Protein AF-A0A0D3KI31-F1 (afdb_monomer_lite)

Organism: Emiliania huxleyi (strain CCMP1516) (NCBI:txid280463)

InterPro domains:
  IPR002680 Alternative oxidase [PF01786] (166-352)
  IPR002680 Alternative oxidase [PTHR31803] (156-353)
  IPR018624 Translocation protein Sec66 [PF09802] (465-567)
  IPR038659 Alternative oxidase superfamily [G3DSA:1.20.1260.140] (121-357)

Secondary structure (DSSP, 8-state):
--SS---SSSSS--PPPP---------------------------------------------------TT----TTS-SSSS---HHHHHHHHHHHHHHHHHHHHHHHTTSS---TTSTTGGG-----HHHHHHHHHHHHHTT------HHHHHHHHHHHHHHHHHSTT-HHHHHHHHHHHHHHHHHHHHHHHHHHHHHTS---HHHHHHHHHHHHHHHHHHHHHHHTTTT--HHHHHHHHHHHHHHHHHHHHHHHH-HHHHHHHHHHHHHHHHHHHHHHHHHHHHHHHTSPPPHHHHHHHHSS-THHHHHT-TTS-TTS-----SSHHHHHHHHHHHHHHHHHHHHHHHHHHHHHHHHHHTTTS-----HHHHHHHHHHHHHHHHHHHHHHHTTTS--TT-HHHHHHHHHHHHHHHHHHHHHHHHHHT--GGGTT-THHHHHHHTS-------THHHHHHHHHHH--SSTTHHHHHHHHHHHHHHHHHHHHHHHHHHHHHHHTTT-S-HHHHHHHHHHHHHHHHHHHHHHHHHHHHSTT-TTTHHHHHHHHHHHHHHHHHHHHHHHHTEEEEEEEEEEPPPPPPPPPPPPPP--------PPPPPPPP-EEEEEEEEEES--SSEEEEE-TTTTT--B-SEEEEEEEEEESSGGGPEEEEEEEEEEEPPSS-SEEEEEE--STTS-EEEEEEEEEEETTEEEEEEEEEEEEPPP--SS------

pLDDT: mean 70.02, std 22.72, range [23.03, 96.12]

Sequence (726 aa):
MLLTSFTPLLLAFTLPPLRLRPHLASSRLARLTMADERGVATDSTKRSGFRFSSGGASSDGLGDSKPSSPYLPISEGYLDGDKPDAAWALAATNFVKQGRTILSQIGETVGLLPGDPLRPPACLGLSLSNEAVKEAERRREAAGGSVDAHPVSRTLYDVGCLLLDNLFDQRPIQRFWFLEIIARIPYFSYVSMLHLYESFGWWRGPELRKVHNAEEWNELHHLLIMEALGGNAQWSDRFLGYHVAFAYYWFLIGVYLCSPRIAYQFMELLEAHAVDTYSTFVKENRERLSQLPPPAVARSYYTEGDLYYFDDFQVDRKPGSRRPACDSLLDVFENIAIDEGEHVKTMRACQDYAVLGKVNQLGGAAGPRVKQSSKKELDGLRAEIRALQQTLRNESDAHYAALEHEREEAREQIRTMRVQLKEATMEAVGAPLSVLENPEVYEALDDKQYNFELPIEIDDYDELRESKPPDKRTLPLALLKRAMADIPLIEQLERDHPRMVRLFNRGLLPFGIWEQLLEAERMMDEEVHEVQAEAEKLQKGWGQGVFGQAYQMLRKEREEDAREAQERKGAAQLTIEFEQARPPLPSPPLPSPPLRGGSSGVGPWRARESGRVVTLIADGRNVLQQSQMLLRRDCAAEEVAFKSGVKATLVSGDGDDARTFSCQVDELLLDKEQEKQWKQLGQDAAQLRLQLKFTRKAQGLRTGFVLSDVRATIPPLSAGGAAASS

Foldseek 3Di:
DPDPPDPPDPPDDDDDDDDDDDDDDDDDDDDDDDDDDDDDDDDDDDDDDDDDDDDDDDDDDDDDDPDDDPPDPDDPPDDPDPDDDDPVVVVVVVCVVLVVVVVVLVCCVVVVDPDDCCDFPNVLPAF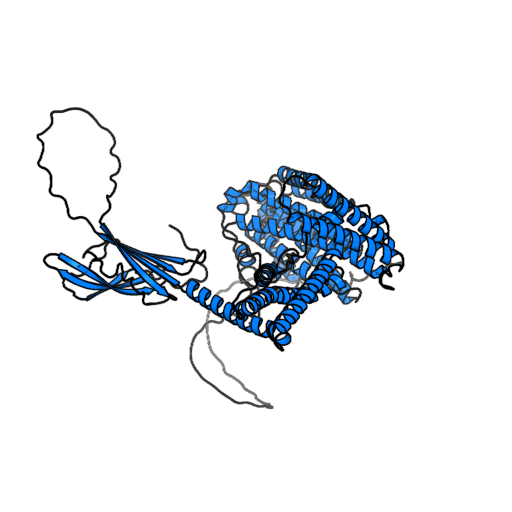FDLVQLVVLVVVCVVVVNDFPADPVLVVVVVVVSVVLCVVQHRNLLLSQLLLLLQLLLLLVLVLVVQVVCVVVVVDDDVLSNLLSVLSSVLSVLSNVQSVLRCSVVHPVSVVVSVVCSVVSNVVLNVVCVVAVLNSLSSSLVSLVSLLSRLVRRLVRCVVSQQVAAGDPSLCCQQPHDDCVSVQSNQVLDDRPPDRFDRGTSSSSSVVVSVSSVSSSVVSVLSNQLSVLVVVCVVCVPDQQDQDPVLVVVLVVLVVVLVVLVVVLVVCVPPDDPPCVVVNVVSVVVSVVSVVVSVVSVCVRRPDDCVVVPDPPVVVVVVVSAPDADQDCLVVVLVVVVVVPDPDLVVNLVSLLVSLLRLVVLVVVLVVVVVVVVVCVVSSSDDVVNVVNSVVNVVVSVVVLQVSLVVLCVSPNPCSVPSNVVSVVVNVVVVVVVVVVLLFQQFKKKKKKKWFDDDDDDDDDDDDDDDDDDDDDDDDDDDDDDGGDMQMWMWMFTNAAFQGWTHTDPVRQPDWHAQWTWMKMWMWGHDDPPIDIFIFTDGIDGDDQVDQKDWDWTDPDLQGKIKIWIWGWDDDPPGITIGTDIMTIHHRPDDPDDDDDDD

Radius of gyration: 38.41 Å; chains: 1; bounding box: 86×112×101 Å

Structure (mmCIF, N/CA/C/O backbone):
data_AF-A0A0D3KI31-F1
#
_entry.id   AF-A0A0D3KI31-F1
#
loop_
_atom_site.group_PDB
_atom_site.id
_atom_site.type_symbol
_atom_site.label_atom_id
_atom_site.label_alt_id
_atom_site.label_comp_id
_atom_site.label_asym_id
_atom_site.label_entity_id
_atom_site.label_seq_id
_atom_site.pdbx_PDB_ins_code
_atom_site.Cartn_x
_atom_site.Cartn_y
_atom_site.Cartn_z
_atom_site.occupancy
_atom_site.B_iso_or_equiv
_atom_site.auth_seq_id
_atom_site.auth_comp_id
_atom_site.auth_asym_id
_atom_site.auth_atom_id
_atom_site.pdbx_PDB_model_num
ATOM 1 N N . MET A 1 1 ? -11.149 -38.441 -23.679 1.00 35.50 1 MET A N 1
ATOM 2 C CA . MET A 1 1 ? -11.100 -39.793 -23.074 1.00 35.50 1 MET A CA 1
ATOM 3 C C . MET A 1 1 ? -10.582 -39.711 -21.628 1.00 35.50 1 MET A C 1
ATOM 5 O O . MET A 1 1 ? -9.642 -40.402 -21.276 1.00 35.50 1 MET A O 1
ATOM 9 N N . LEU A 1 2 ? -11.178 -38.843 -20.797 1.00 28.28 2 LEU A N 1
ATOM 10 C CA . LEU A 1 2 ? -10.790 -38.597 -19.395 1.00 28.28 2 LEU A CA 1
ATOM 11 C C . LEU A 1 2 ? -12.040 -38.169 -18.600 1.00 28.28 2 LEU A C 1
ATOM 13 O O . LEU A 1 2 ? -12.192 -37.010 -18.240 1.00 28.28 2 LEU A O 1
ATOM 17 N N . LEU A 1 3 ? -12.993 -39.088 -18.420 1.00 28.58 3 LEU A N 1
ATOM 18 C CA . LEU A 1 3 ? -14.247 -38.823 -17.688 1.00 28.58 3 LEU A CA 1
ATOM 19 C C . LEU A 1 3 ? -14.755 -40.059 -16.913 1.00 28.58 3 LEU A C 1
ATOM 21 O O . LEU A 1 3 ? -15.936 -40.177 -16.608 1.00 28.58 3 LEU A O 1
ATOM 25 N N . THR A 1 4 ? -13.862 -41.013 -16.617 1.00 33.53 4 THR A N 1
ATOM 26 C CA . THR A 1 4 ? -14.209 -42.348 -16.086 1.00 33.53 4 THR A CA 1
ATOM 27 C C . THR A 1 4 ? -13.170 -42.882 -15.082 1.00 33.53 4 THR A C 1
ATOM 29 O O . THR A 1 4 ? -12.790 -44.051 -15.146 1.00 33.53 4 THR A O 1
ATOM 32 N N . SER A 1 5 ? -12.630 -42.037 -14.188 1.00 34.41 5 SER A N 1
ATOM 33 C CA . SER A 1 5 ? -11.539 -42.446 -13.269 1.00 34.41 5 SER A CA 1
ATOM 34 C C . SER A 1 5 ? -11.534 -41.791 -11.873 1.00 34.41 5 SER A C 1
ATOM 36 O O . SER A 1 5 ? -10.481 -41.716 -11.254 1.00 34.41 5 SER A O 1
ATOM 38 N N . PHE A 1 6 ? -12.686 -41.359 -11.341 1.00 29.33 6 PHE A N 1
ATOM 39 C CA . PHE A 1 6 ? -12.794 -40.801 -9.974 1.00 29.33 6 PHE A CA 1
ATOM 40 C C . PHE A 1 6 ? -13.893 -41.464 -9.119 1.00 29.33 6 PHE A C 1
ATOM 42 O O . PHE A 1 6 ? -14.638 -40.817 -8.390 1.00 29.33 6 PHE A O 1
ATOM 49 N N . THR A 1 7 ? -13.988 -42.794 -9.196 1.00 33.75 7 THR A N 1
ATOM 50 C CA . THR A 1 7 ? -14.946 -43.611 -8.422 1.00 33.75 7 THR A CA 1
ATOM 51 C C . THR A 1 7 ? -14.319 -44.832 -7.725 1.00 33.75 7 THR A C 1
ATOM 53 O O . THR A 1 7 ? -14.925 -45.904 -7.720 1.00 33.75 7 THR A O 1
ATOM 56 N N . PRO A 1 8 ? -13.117 -44.710 -7.119 1.00 34.19 8 PRO A N 1
ATOM 57 C CA . PRO A 1 8 ? -12.854 -45.500 -5.911 1.00 34.19 8 PRO A CA 1
ATOM 58 C C . PRO A 1 8 ? -11.974 -44.778 -4.865 1.00 34.19 8 PRO A C 1
ATOM 60 O O . PRO A 1 8 ? -10.810 -45.122 -4.691 1.00 34.19 8 PRO A O 1
ATOM 63 N N . LEU A 1 9 ? -12.530 -43.826 -4.103 1.00 28.67 9 LEU A N 1
ATOM 64 C CA . LEU A 1 9 ? -11.922 -43.394 -2.822 1.00 28.67 9 LEU A CA 1
ATOM 65 C C . LEU A 1 9 ? -12.933 -43.209 -1.669 1.00 28.67 9 LEU A C 1
ATOM 67 O O . LEU A 1 9 ? -12.583 -42.740 -0.593 1.00 28.67 9 LEU A O 1
ATOM 71 N N . LEU A 1 10 ? -14.189 -43.618 -1.876 1.00 29.38 10 LEU A N 1
ATOM 72 C CA . LEU A 1 10 ? -15.310 -43.442 -0.936 1.00 29.38 10 LEU A CA 1
ATOM 73 C C . LEU A 1 10 ? -15.673 -44.732 -0.167 1.00 29.38 10 LEU A C 1
ATOM 75 O O . LEU A 1 10 ? -16.769 -44.855 0.369 1.00 29.38 10 LEU A O 1
ATOM 79 N N . LEU A 1 11 ? -14.764 -45.716 -0.134 1.00 30.41 11 LEU A N 1
ATOM 80 C CA . LEU A 1 11 ? -15.040 -47.081 0.348 1.00 30.41 11 LEU A CA 1
ATOM 81 C C . LEU A 1 11 ? -13.925 -47.672 1.241 1.00 30.41 11 LEU A C 1
ATOM 83 O O . LEU A 1 11 ? -13.798 -48.886 1.357 1.00 30.41 11 LEU A O 1
ATOM 87 N N . ALA A 1 12 ? -13.131 -46.810 1.890 1.00 33.53 12 ALA A N 1
ATOM 88 C CA . ALA A 1 12 ? -12.020 -47.196 2.776 1.00 33.53 12 ALA A CA 1
ATOM 89 C C . ALA A 1 12 ? -12.184 -46.756 4.252 1.00 33.53 12 ALA A C 1
ATOM 91 O O . ALA A 1 12 ? -11.246 -46.876 5.033 1.00 33.53 12 ALA A O 1
ATOM 92 N N . PHE A 1 13 ? -13.370 -46.279 4.657 1.00 29.31 13 PHE A N 1
ATOM 93 C CA . PHE A 1 13 ? -13.674 -45.884 6.044 1.00 29.31 13 PHE A CA 1
ATOM 94 C C . PHE A 1 13 ? -14.905 -46.613 6.606 1.00 29.31 13 PHE A C 1
ATOM 96 O O . PHE A 1 13 ? -15.925 -46.012 6.933 1.00 29.31 13 PHE A O 1
ATOM 103 N N . THR A 1 14 ? -14.801 -47.934 6.761 1.00 33.47 14 THR A N 1
ATOM 104 C CA . THR A 1 14 ? -15.738 -48.720 7.580 1.00 33.47 14 THR A CA 1
ATOM 105 C C . THR A 1 14 ? -15.208 -48.839 9.010 1.00 33.47 14 THR A C 1
ATOM 107 O O . THR A 1 14 ? -14.316 -49.645 9.281 1.00 33.47 14 THR A O 1
ATOM 110 N N . LEU A 1 15 ? -15.755 -48.046 9.935 1.00 35.81 15 LEU A N 1
ATOM 111 C CA . LEU A 1 15 ? -15.489 -48.188 11.372 1.00 35.81 15 LEU A CA 1
ATOM 112 C C . LEU A 1 15 ? -16.098 -49.499 11.920 1.00 35.81 15 LEU A C 1
ATOM 114 O O . LEU A 1 15 ? -17.212 -49.856 11.528 1.00 35.81 15 LEU A O 1
ATOM 118 N N . PRO A 1 16 ? -15.432 -50.203 12.855 1.00 32.78 16 PRO A N 1
ATOM 119 C CA . PRO A 1 16 ? -16.029 -51.336 13.557 1.00 32.78 16 PRO A CA 1
ATOM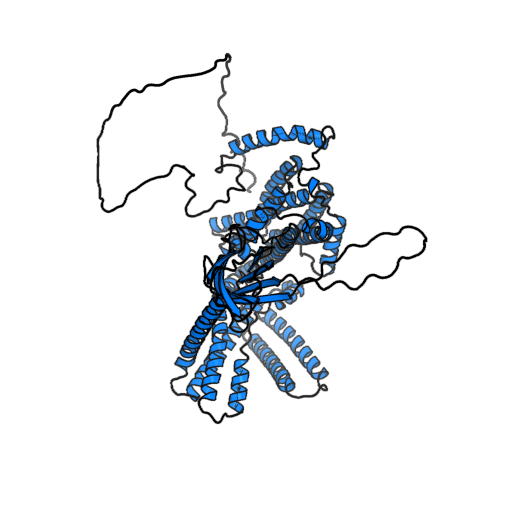 120 C C . PRO A 1 16 ? -17.078 -50.864 14.590 1.00 32.78 16 PRO A C 1
ATOM 122 O O . PRO A 1 16 ? -16.948 -49.773 15.151 1.00 32.78 16 PRO A O 1
ATOM 125 N N . PRO A 1 17 ? -18.115 -51.669 14.889 1.00 33.25 17 PRO A N 1
ATOM 126 C CA . PRO A 1 17 ? -19.224 -51.237 15.736 1.00 33.25 17 PRO A CA 1
ATOM 127 C C . PRO A 1 17 ? -18.859 -51.203 17.229 1.00 33.25 17 PRO A C 1
ATOM 129 O O . PRO A 1 17 ? -18.531 -52.225 17.838 1.00 33.25 17 PRO A O 1
ATOM 132 N N . LEU A 1 18 ? -19.008 -50.029 17.847 1.00 31.12 18 LEU A N 1
ATOM 133 C CA . LEU A 1 18 ? -18.924 -49.841 19.298 1.00 31.12 18 LEU A CA 1
ATOM 134 C C . LEU A 1 18 ? -20.079 -50.561 20.016 1.00 31.12 18 LEU A C 1
ATOM 136 O O . LEU A 1 18 ? -21.251 -50.230 19.839 1.00 31.12 18 LEU A O 1
ATOM 140 N N . ARG A 1 19 ? -19.749 -51.529 20.880 1.00 29.03 19 ARG A N 1
ATOM 141 C CA . ARG A 1 19 ? -20.718 -52.173 21.781 1.00 29.03 19 ARG A CA 1
ATOM 142 C C . ARG A 1 19 ? -20.983 -51.295 23.008 1.00 29.03 19 ARG A C 1
ATOM 144 O O . ARG A 1 19 ? -20.169 -51.251 23.923 1.00 29.03 19 ARG A O 1
ATOM 151 N N . LEU A 1 20 ? -22.161 -50.679 23.065 1.00 33.97 20 LEU A N 1
ATOM 152 C CA . LEU A 1 20 ? -22.703 -50.061 24.280 1.00 33.97 20 LEU A CA 1
ATOM 153 C C . LEU A 1 20 ? -23.317 -51.116 25.217 1.00 33.97 20 LEU A C 1
ATOM 155 O O . LEU A 1 20 ? -24.206 -51.859 24.799 1.00 33.97 20 LEU A O 1
ATOM 159 N N . ARG A 1 21 ? -22.918 -51.120 26.498 1.00 27.08 21 ARG A N 1
ATOM 160 C CA . ARG A 1 21 ? -23.723 -51.599 27.645 1.00 27.08 21 ARG A CA 1
ATOM 161 C C . ARG A 1 21 ? -23.387 -50.801 28.929 1.00 27.08 21 ARG A C 1
ATOM 163 O O . ARG A 1 21 ? -22.332 -50.173 28.955 1.00 27.08 21 ARG A O 1
ATOM 170 N N . PRO A 1 22 ? -24.300 -50.725 29.926 1.00 39.91 22 PRO A N 1
ATOM 171 C CA . PRO A 1 22 ? -24.545 -49.455 30.633 1.00 39.91 22 PRO A CA 1
ATOM 172 C C . PRO A 1 22 ? -24.461 -49.497 32.181 1.00 39.91 22 PRO A C 1
ATOM 174 O O . PRO A 1 22 ? -24.356 -50.570 32.764 1.00 39.91 22 PRO A O 1
ATOM 177 N N . HIS A 1 23 ? -24.673 -48.318 32.802 1.00 28.89 23 HIS A N 1
ATOM 178 C CA . HIS A 1 23 ? -24.915 -48.038 34.241 1.00 28.89 23 HIS A CA 1
ATOM 179 C C . HIS A 1 23 ? -23.732 -48.322 35.204 1.00 28.89 23 HIS A C 1
ATOM 181 O O . HIS A 1 23 ? -23.071 -49.342 35.110 1.00 28.89 23 HIS A O 1
ATOM 187 N N . LEU A 1 24 ? -23.379 -47.457 36.165 1.00 28.48 24 LEU A N 1
ATOM 188 C CA . LEU A 1 24 ? -24.211 -46.797 37.187 1.00 28.48 24 LEU A CA 1
ATOM 189 C C . LEU A 1 24 ? -23.626 -45.446 37.656 1.00 28.48 24 LEU A C 1
ATOM 191 O O . LEU A 1 24 ? -22.442 -45.171 37.488 1.00 28.48 24 LEU A O 1
ATOM 195 N N . ALA A 1 25 ? -24.454 -44.637 38.322 1.00 29.66 25 ALA A N 1
ATOM 196 C CA . ALA A 1 25 ? -24.028 -43.436 39.043 1.00 29.66 25 ALA A CA 1
ATOM 197 C C . ALA A 1 25 ? -23.673 -43.744 40.511 1.00 29.66 25 ALA A C 1
ATOM 199 O O . ALA A 1 25 ? -24.333 -44.579 41.124 1.00 29.66 25 ALA A O 1
ATOM 200 N N . SER A 1 26 ? -22.739 -42.996 41.115 1.00 28.89 26 SER A N 1
ATOM 201 C CA . SER A 1 26 ? -23.014 -42.251 42.362 1.00 28.89 26 SER A CA 1
ATOM 202 C C . SER A 1 26 ? -21.863 -41.318 42.781 1.00 28.89 26 SER A C 1
ATOM 204 O O . SER A 1 26 ? -20.713 -41.459 42.382 1.00 28.89 26 SER A O 1
ATOM 206 N N . SER A 1 27 ? -22.234 -40.342 43.603 1.00 30.95 27 SER A N 1
ATOM 207 C CA . SER A 1 27 ? -21.425 -39.331 44.293 1.00 30.95 27 SER A CA 1
ATOM 208 C C . SER A 1 27 ? -20.369 -39.856 45.284 1.00 30.95 27 SER A C 1
ATOM 210 O O . SER A 1 27 ? -20.685 -40.758 46.060 1.00 30.95 27 SER A O 1
ATOM 212 N N . ARG A 1 28 ? -19.236 -39.138 45.413 1.00 26.98 28 ARG A N 1
ATOM 213 C CA . ARG A 1 28 ? -18.645 -38.562 46.662 1.00 26.98 28 ARG A CA 1
ATOM 214 C C . ARG A 1 28 ? -17.298 -37.893 46.312 1.00 26.98 28 ARG A C 1
ATOM 216 O O . ARG A 1 28 ? -16.505 -38.485 45.602 1.00 26.98 28 ARG A O 1
ATOM 223 N N . LEU A 1 29 ? -17.067 -36.600 46.558 1.00 25.80 29 LEU A N 1
ATOM 224 C CA . LEU A 1 29 ? -16.774 -35.907 47.830 1.00 25.80 29 LEU A CA 1
ATOM 225 C C . LEU A 1 29 ? -15.461 -36.323 48.542 1.00 25.80 29 LEU A C 1
ATOM 227 O O . LEU A 1 29 ? -15.448 -37.255 49.333 1.00 25.80 29 LEU A O 1
ATOM 231 N N . ALA A 1 30 ? -14.439 -35.483 48.328 1.00 25.67 30 ALA A N 1
ATOM 232 C CA . ALA A 1 30 ? -13.411 -35.007 49.270 1.00 25.67 30 ALA A CA 1
ATOM 233 C C . ALA A 1 30 ? -12.307 -35.924 49.868 1.00 25.67 30 ALA A C 1
ATOM 235 O O . ALA A 1 30 ? -12.570 -36.845 50.629 1.00 25.67 30 ALA A O 1
ATOM 236 N N . ARG A 1 31 ? -11.086 -35.360 49.764 1.00 25.55 31 ARG A N 1
ATOM 237 C CA . ARG A 1 31 ? -10.045 -35.181 50.809 1.00 25.55 31 ARG A CA 1
ATOM 238 C C . ARG A 1 31 ? -8.985 -36.274 51.097 1.00 25.55 31 ARG A C 1
ATOM 240 O O . ARG A 1 31 ? -9.307 -37.397 51.446 1.00 25.55 31 ARG A O 1
ATOM 247 N N . LEU A 1 32 ? -7.752 -35.743 51.207 1.00 23.03 32 LEU A N 1
ATOM 248 C CA . LEU A 1 32 ? -6.660 -36.021 52.170 1.00 23.03 32 LEU A CA 1
ATOM 249 C C . LEU A 1 32 ? -5.505 -36.992 51.826 1.00 23.03 32 LEU A C 1
ATOM 251 O O . LEU A 1 32 ? -5.713 -38.122 51.407 1.00 23.03 32 LEU A O 1
ATOM 255 N N . THR A 1 33 ? -4.305 -36.512 52.219 1.00 24.44 33 THR A N 1
ATOM 256 C CA . THR A 1 33 ? -3.079 -37.219 52.687 1.00 24.44 33 THR A CA 1
ATOM 257 C C . THR A 1 33 ? -2.285 -38.065 51.674 1.00 24.44 33 THR A C 1
ATOM 259 O O . THR A 1 33 ? -2.867 -38.900 51.003 1.00 24.44 33 THR A O 1
ATOM 262 N N . MET A 1 34 ? -0.989 -37.810 51.403 1.00 23.91 34 MET A N 1
ATOM 263 C CA . MET A 1 34 ? 0.253 -37.737 52.237 1.00 23.91 34 MET A CA 1
ATOM 264 C C . MET A 1 34 ? 1.001 -39.085 52.327 1.00 23.91 34 MET A C 1
ATOM 266 O O . MET A 1 34 ? 0.358 -40.126 52.350 1.00 23.91 34 MET A O 1
ATOM 270 N N . ALA A 1 35 ? 2.339 -39.003 52.463 1.00 24.73 35 ALA A N 1
ATOM 271 C CA . ALA A 1 35 ? 3.363 -40.070 52.391 1.00 24.73 35 ALA A CA 1
ATOM 272 C C . ALA A 1 35 ? 3.566 -40.638 50.965 1.00 24.73 35 ALA A C 1
ATOM 274 O O . ALA A 1 35 ? 2.613 -41.054 50.318 1.00 24.73 35 ALA A O 1
ATOM 275 N N . ASP A 1 36 ? 4.726 -40.479 50.314 1.00 26.81 36 ASP A N 1
ATOM 276 C CA . ASP A 1 36 ? 6.099 -40.928 50.656 1.00 26.81 36 ASP A CA 1
ATOM 277 C C . ASP A 1 36 ? 6.252 -42.453 50.607 1.00 26.81 36 ASP A C 1
ATOM 279 O O . ASP A 1 36 ? 5.856 -43.129 51.547 1.00 26.81 36 ASP A O 1
ATOM 283 N N . GLU A 1 37 ? 6.884 -42.964 49.539 1.00 25.94 37 GLU A N 1
ATOM 284 C CA . GLU A 1 37 ? 7.870 -44.046 49.672 1.00 25.94 37 GLU A CA 1
ATOM 285 C C . GLU A 1 37 ? 8.818 -44.159 48.454 1.00 25.94 37 GLU A C 1
ATOM 287 O O . GLU A 1 37 ? 8.499 -44.678 47.388 1.00 25.94 37 GLU A O 1
ATOM 292 N N . ARG A 1 38 ? 10.024 -43.619 48.645 1.00 24.80 38 ARG A N 1
ATOM 293 C CA . ARG A 1 38 ? 11.345 -44.194 48.304 1.00 24.80 38 ARG A CA 1
ATOM 294 C C . ARG A 1 38 ? 11.447 -45.256 47.183 1.00 24.80 38 ARG A C 1
ATOM 296 O O . ARG A 1 38 ? 11.276 -46.441 47.428 1.00 24.80 38 ARG A O 1
ATOM 303 N N . GLY A 1 39 ? 12.073 -44.837 46.080 1.00 23.22 39 GLY A N 1
ATOM 304 C CA . GLY A 1 39 ? 13.318 -45.448 45.580 1.00 23.22 39 GLY A CA 1
ATOM 305 C C . GLY A 1 39 ? 13.267 -46.758 44.774 1.00 23.22 39 GLY A C 1
ATOM 306 O O . GLY A 1 39 ? 12.670 -47.745 45.169 1.00 23.22 39 GLY A O 1
ATOM 307 N N . VAL A 1 40 ? 14.047 -46.792 43.688 1.00 25.59 40 VAL A N 1
ATOM 308 C CA . VAL A 1 40 ? 15.196 -47.703 43.478 1.00 25.59 40 VAL A CA 1
ATOM 309 C C . VAL A 1 40 ? 15.929 -47.246 42.210 1.00 25.59 40 VAL A C 1
ATOM 311 O O . VAL A 1 40 ? 15.302 -46.852 41.230 1.00 25.59 40 VAL A O 1
ATOM 314 N N . ALA A 1 41 ? 17.262 -47.271 42.236 1.00 25.75 41 ALA A N 1
ATOM 315 C CA . ALA A 1 41 ? 18.113 -46.902 41.108 1.00 25.75 41 ALA A CA 1
ATOM 316 C C . ALA A 1 41 ? 18.841 -48.124 40.527 1.00 25.75 41 ALA A C 1
ATOM 318 O O . ALA A 1 41 ? 19.387 -48.921 41.284 1.00 25.75 41 ALA A O 1
ATOM 319 N N . THR A 1 42 ? 18.924 -48.185 39.196 1.00 27.36 42 THR A N 1
ATOM 320 C CA . THR A 1 42 ? 19.935 -48.893 38.379 1.00 27.36 42 THR A CA 1
ATOM 321 C C . THR A 1 42 ? 19.971 -48.133 37.044 1.00 27.36 42 THR A C 1
ATOM 323 O O . THR A 1 42 ? 18.951 -48.095 36.364 1.00 27.36 42 THR A O 1
ATOM 326 N N . ASP A 1 43 ? 20.941 -47.281 36.707 1.00 24.70 43 ASP A N 1
ATOM 327 C CA . ASP A 1 43 ? 22.408 -47.407 36.573 1.00 24.70 43 ASP A CA 1
ATOM 328 C C . ASP A 1 43 ? 22.888 -48.120 35.290 1.00 24.70 43 ASP A C 1
ATOM 330 O O . ASP A 1 43 ? 22.358 -49.153 34.890 1.00 24.70 43 ASP A O 1
ATOM 334 N N . SER A 1 44 ? 23.963 -47.565 34.709 1.00 25.94 44 SER A N 1
ATOM 335 C CA . SER A 1 44 ? 24.742 -48.005 33.535 1.00 25.94 44 SER A CA 1
ATOM 336 C C . SER A 1 44 ? 24.038 -47.908 32.156 1.00 25.94 44 SER A C 1
ATOM 338 O O . SER A 1 44 ? 22.862 -48.203 32.020 1.00 25.94 44 SER A O 1
ATOM 340 N N . THR A 1 45 ? 24.674 -47.470 31.054 1.00 26.33 45 THR A N 1
ATOM 341 C CA . THR A 1 45 ? 26.080 -47.061 30.848 1.00 26.33 45 THR A CA 1
ATOM 342 C C . THR A 1 45 ? 26.231 -46.074 29.676 1.00 26.33 45 THR A C 1
ATOM 344 O O . THR A 1 45 ? 25.938 -46.392 28.533 1.00 26.33 45 THR A O 1
ATOM 347 N N . LYS A 1 46 ? 26.785 -44.892 29.978 1.00 26.23 46 LYS A N 1
ATOM 348 C CA . LYS A 1 46 ? 28.043 -44.339 29.422 1.00 26.23 46 LYS A CA 1
ATOM 349 C C . LYS A 1 46 ? 28.469 -44.708 27.981 1.00 26.23 46 LYS A C 1
ATOM 351 O O . LYS A 1 46 ? 28.961 -45.811 27.759 1.00 26.23 46 LYS A O 1
ATOM 356 N N . ARG A 1 47 ? 28.651 -43.672 27.147 1.00 25.48 47 ARG A N 1
ATOM 357 C CA . ARG A 1 47 ? 29.973 -43.117 26.731 1.00 25.48 47 ARG A CA 1
ATOM 358 C C . ARG A 1 47 ? 29.755 -41.776 25.995 1.00 25.48 47 ARG A C 1
ATOM 360 O O . ARG A 1 47 ? 28.952 -41.722 25.082 1.00 25.48 47 ARG A O 1
ATOM 367 N N . SER A 1 48 ? 30.195 -40.637 26.552 1.00 26.50 48 SER A N 1
ATOM 368 C CA . SER A 1 48 ? 31.522 -39.983 26.384 1.00 26.50 48 SER A CA 1
ATOM 369 C C . SER A 1 48 ? 31.734 -39.391 24.983 1.00 26.50 48 SER A C 1
ATOM 371 O O . SER A 1 48 ? 31.570 -40.125 24.021 1.00 26.50 48 SER A O 1
ATOM 373 N N . GLY A 1 49 ? 32.182 -38.152 24.769 1.00 25.78 49 GLY A N 1
ATOM 374 C CA . GLY A 1 49 ? 32.557 -37.010 25.628 1.00 25.78 49 GLY A CA 1
ATOM 375 C C . GLY A 1 49 ? 32.523 -35.740 24.741 1.00 25.78 49 GLY A C 1
ATOM 376 O O . GLY A 1 49 ? 32.042 -35.823 23.621 1.00 25.78 49 GLY A O 1
ATOM 377 N N . PHE A 1 50 ? 32.990 -34.550 25.117 1.00 24.23 50 PHE A N 1
ATOM 378 C CA . PHE A 1 50 ? 33.841 -34.126 26.230 1.00 24.23 50 PHE A CA 1
ATOM 379 C C . PHE A 1 50 ? 33.436 -32.693 26.660 1.00 24.23 50 PHE A C 1
ATOM 381 O O . PHE A 1 50 ? 32.625 -32.053 25.997 1.00 24.23 50 PHE A O 1
ATOM 388 N N . ARG A 1 51 ? 33.941 -32.204 27.798 1.00 23.45 51 ARG A N 1
ATOM 389 C CA . ARG A 1 51 ? 33.423 -31.033 28.541 1.00 23.45 51 ARG A CA 1
ATOM 390 C C . ARG A 1 51 ? 34.564 -30.067 28.894 1.00 23.45 51 ARG A C 1
ATOM 392 O O . ARG A 1 51 ? 35.649 -30.571 29.153 1.00 23.45 51 ARG A O 1
ATOM 399 N N . PHE A 1 52 ? 34.256 -28.763 29.005 1.00 24.02 52 PHE A N 1
ATOM 400 C CA . PHE A 1 52 ? 34.817 -27.662 29.852 1.00 24.02 52 PHE A CA 1
ATOM 401 C C . PHE A 1 52 ? 34.759 -26.343 29.040 1.00 24.02 52 PHE A C 1
ATOM 403 O O . PHE A 1 52 ? 34.866 -26.414 27.824 1.00 24.02 52 PHE A O 1
ATOM 410 N N . SER A 1 53 ? 34.582 -25.115 29.550 1.00 23.52 53 SER A N 1
ATOM 411 C CA . SER A 1 53 ? 34.398 -24.502 30.891 1.00 23.52 53 SER A CA 1
ATOM 412 C C . SER A 1 53 ? 33.910 -23.040 30.655 1.00 23.52 53 SER A C 1
ATOM 414 O O . SER A 1 53 ? 33.967 -22.600 29.513 1.00 23.52 53 SER A O 1
ATOM 416 N N . SER A 1 54 ? 33.552 -22.143 31.587 1.00 24.27 54 SER A N 1
ATOM 417 C CA . SER A 1 54 ? 32.931 -22.095 32.940 1.00 24.27 54 SER A CA 1
ATOM 418 C C . SER A 1 54 ? 32.968 -20.608 33.365 1.00 24.27 54 SER A C 1
ATOM 420 O O . SER A 1 54 ? 33.928 -19.939 33.000 1.00 24.27 54 SER A O 1
ATOM 422 N N . GLY A 1 55 ? 32.084 -20.012 34.166 1.00 23.83 55 GLY A N 1
ATOM 423 C CA . GLY A 1 55 ? 30.944 -20.451 34.982 1.00 23.83 55 GLY A CA 1
ATOM 424 C C . GLY A 1 55 ? 30.489 -19.247 35.842 1.00 23.83 55 GLY A C 1
ATOM 425 O O . GLY A 1 55 ? 31.134 -18.202 35.796 1.00 23.83 55 GLY A O 1
ATOM 426 N N . GLY A 1 56 ? 29.414 -19.363 36.628 1.00 25.12 56 GLY A N 1
ATOM 427 C CA . GLY A 1 56 ? 28.956 -18.271 37.503 1.00 25.12 56 GLY A CA 1
ATOM 428 C C . GLY A 1 56 ? 27.524 -18.466 38.005 1.00 25.12 56 GLY A C 1
ATOM 429 O O . GLY A 1 56 ? 26.587 -18.431 37.217 1.00 25.12 56 GLY A O 1
ATOM 430 N N . ALA A 1 57 ? 27.368 -18.698 39.310 1.00 25.50 57 ALA A N 1
ATOM 431 C CA . ALA A 1 57 ? 26.081 -18.629 40.015 1.00 25.50 57 ALA A CA 1
ATOM 432 C C . ALA A 1 57 ? 25.729 -17.141 40.302 1.00 25.50 57 ALA A C 1
ATOM 434 O O . ALA A 1 57 ? 26.588 -16.286 40.105 1.00 25.50 57 ALA A O 1
ATOM 435 N N . SER A 1 58 ? 24.538 -16.740 40.761 1.00 26.11 58 SER A N 1
ATOM 436 C CA . SER A 1 58 ? 23.512 -17.440 41.558 1.00 26.11 58 SER A CA 1
ATOM 437 C C . SER A 1 58 ? 22.159 -16.691 41.542 1.00 26.11 58 SER A C 1
ATOM 439 O O . SER A 1 58 ? 22.175 -15.500 41.262 1.00 26.11 58 SER A O 1
ATOM 441 N N . SER A 1 59 ? 21.066 -17.364 41.967 1.00 26.19 59 SER A N 1
ATOM 442 C CA . SER A 1 59 ? 19.877 -16.836 42.714 1.00 26.19 59 SER A CA 1
ATOM 443 C C . SER A 1 59 ? 19.130 -15.580 42.203 1.00 26.19 59 SER A C 1
ATOM 445 O O . SER A 1 59 ? 19.749 -14.552 41.976 1.00 26.19 59 SER A O 1
ATOM 447 N N . ASP A 1 60 ? 17.798 -15.475 42.141 1.00 26.67 60 ASP A N 1
ATOM 448 C CA . ASP A 1 60 ? 16.642 -16.336 42.466 1.00 26.67 60 ASP A CA 1
ATOM 449 C C . ASP A 1 60 ? 15.417 -15.768 41.702 1.00 26.67 60 ASP A C 1
ATOM 451 O O . ASP A 1 60 ? 15.409 -14.582 41.371 1.00 26.67 60 ASP A O 1
ATOM 455 N N . GLY A 1 61 ? 14.348 -16.546 41.479 1.00 26.31 61 GLY A N 1
ATOM 456 C CA . GLY A 1 61 ? 13.064 -15.989 41.008 1.00 26.31 61 GLY A CA 1
ATOM 457 C C . GLY A 1 61 ? 12.125 -16.998 40.342 1.00 26.31 61 GLY A C 1
ATOM 458 O O . GLY A 1 61 ? 12.464 -17.575 39.316 1.00 26.31 61 GLY A O 1
ATOM 459 N N . LEU A 1 62 ? 10.937 -17.210 40.920 1.00 27.41 62 LEU A N 1
ATOM 460 C CA . LEU A 1 62 ? 9.905 -18.100 40.370 1.00 27.41 62 LEU A CA 1
ATOM 461 C C . LEU A 1 62 ? 9.079 -17.429 39.261 1.00 27.41 62 LEU A C 1
ATOM 463 O O . LEU A 1 62 ? 8.677 -16.278 39.417 1.00 27.41 62 LEU A O 1
ATOM 467 N N . GLY A 1 63 ? 8.701 -18.203 38.238 1.00 28.31 63 GLY A N 1
ATOM 468 C CA . GLY A 1 63 ? 7.632 -17.848 37.298 1.00 28.31 63 GLY A CA 1
ATOM 469 C C . GLY A 1 63 ? 7.822 -18.449 35.905 1.00 28.31 63 GLY A C 1
ATOM 470 O O . GLY A 1 63 ? 8.372 -17.783 35.037 1.00 28.31 63 GLY A O 1
ATOM 471 N N . ASP A 1 64 ? 7.349 -19.681 35.681 1.00 28.81 64 ASP A N 1
ATOM 472 C CA . ASP A 1 64 ? 7.328 -20.293 34.342 1.00 28.81 64 ASP A CA 1
ATOM 473 C C . ASP A 1 64 ? 6.379 -19.524 33.405 1.00 28.81 64 ASP A C 1
ATOM 475 O O . ASP A 1 64 ? 5.161 -19.724 33.425 1.00 28.81 64 ASP A O 1
ATOM 479 N N . SER A 1 65 ? 6.937 -18.684 32.534 1.00 35.38 65 SER A N 1
ATOM 480 C CA . SER A 1 65 ? 6.324 -18.371 31.243 1.00 35.38 65 SER A CA 1
ATOM 481 C C . SER A 1 65 ? 6.769 -19.414 30.212 1.00 35.38 65 SER A C 1
ATOM 483 O O . SER A 1 65 ? 7.917 -19.865 30.208 1.00 35.38 65 SER A O 1
ATOM 485 N N . LYS A 1 66 ? 5.852 -19.834 29.327 1.00 33.22 66 LYS A N 1
ATOM 486 C CA . LYS A 1 66 ? 6.193 -20.723 28.200 1.00 33.22 66 LYS A CA 1
ATOM 487 C C . LYS A 1 66 ? 7.330 -20.075 27.387 1.00 33.22 66 LYS A C 1
ATOM 489 O O . LYS A 1 66 ? 7.253 -18.872 27.136 1.00 33.22 66 LYS A O 1
ATOM 494 N N . PRO A 1 67 ? 8.344 -20.827 26.918 1.00 30.89 67 PRO A N 1
ATOM 495 C CA . PRO A 1 67 ? 9.403 -20.250 26.101 1.00 30.89 67 PRO A CA 1
ATOM 496 C C . PRO A 1 67 ? 8.840 -19.815 24.743 1.00 30.89 67 PRO A C 1
ATOM 498 O O . PRO A 1 67 ? 8.608 -20.641 23.857 1.00 30.89 67 PRO A O 1
ATOM 501 N N . SER A 1 68 ? 8.635 -18.509 24.575 1.00 36.94 68 SER A N 1
ATOM 502 C CA . SER A 1 68 ? 8.412 -17.889 23.271 1.00 36.94 68 SER A CA 1
ATOM 503 C C . SER A 1 68 ? 9.603 -18.198 22.364 1.00 36.94 68 SER A C 1
ATOM 505 O O . SER A 1 68 ? 10.753 -17.970 22.751 1.00 36.94 68 SER A O 1
ATOM 507 N N . SER A 1 69 ? 9.340 -18.717 21.163 1.00 30.25 69 SER A N 1
ATOM 508 C CA . SER A 1 69 ? 10.389 -18.996 20.178 1.00 30.25 69 SER A CA 1
ATOM 509 C C . SER A 1 69 ? 11.206 -17.724 19.908 1.00 30.25 69 SER A C 1
ATOM 511 O O . SER A 1 69 ? 10.604 -16.699 19.584 1.00 30.25 69 SER A O 1
ATOM 513 N N . PRO A 1 70 ? 12.553 -17.753 19.977 1.00 37.19 70 PRO A N 1
ATOM 514 C CA . PRO A 1 70 ? 13.392 -16.552 19.874 1.00 37.19 70 PRO A CA 1
ATOM 515 C C . PRO A 1 70 ? 13.399 -15.888 18.483 1.00 37.19 70 PRO A C 1
ATOM 517 O O . PRO A 1 70 ? 14.154 -14.946 18.266 1.00 37.19 70 PRO A O 1
ATOM 520 N N . TYR A 1 71 ? 12.579 -16.374 17.546 1.00 31.20 71 TYR A N 1
ATOM 521 C CA . TYR A 1 71 ? 12.469 -15.877 16.173 1.00 31.20 71 TYR A CA 1
ATOM 522 C C . TYR A 1 71 ? 11.094 -15.298 15.814 1.00 31.20 71 TYR A C 1
ATOM 524 O O . TYR A 1 71 ? 10.963 -14.734 14.733 1.00 31.20 71 TYR A O 1
ATOM 532 N N . LEU A 1 72 ? 10.072 -15.434 16.671 1.00 29.86 72 LEU A N 1
ATOM 533 C CA . LEU A 1 72 ? 8.722 -14.922 16.405 1.00 29.86 72 LEU A CA 1
ATOM 534 C C . LEU A 1 72 ? 8.058 -14.441 17.709 1.00 29.86 72 LEU A C 1
ATOM 536 O O . LEU A 1 72 ? 7.595 -15.281 18.488 1.00 29.86 72 LEU A O 1
ATOM 540 N N . PRO A 1 73 ? 7.961 -13.119 17.955 1.00 32.59 73 PRO A N 1
ATOM 541 C CA . PRO A 1 73 ? 7.050 -12.586 18.958 1.00 32.59 73 PRO A CA 1
ATOM 542 C C . PRO A 1 73 ? 5.614 -12.749 18.442 1.00 32.59 73 PRO A C 1
ATOM 544 O O . PRO A 1 73 ? 5.126 -11.954 17.643 1.00 32.59 73 PRO A O 1
ATOM 547 N N . ILE A 1 74 ? 4.943 -13.821 18.862 1.00 41.12 74 ILE A N 1
ATOM 548 C CA . ILE A 1 74 ? 3.537 -14.052 18.521 1.00 41.12 74 ILE A CA 1
ATOM 549 C C . ILE A 1 74 ? 2.690 -13.095 19.365 1.00 41.12 74 ILE A C 1
ATOM 551 O O . ILE A 1 74 ? 2.686 -13.198 20.590 1.00 41.12 74 ILE A O 1
ATOM 555 N N . SER A 1 75 ? 1.981 -12.170 18.715 1.00 43.28 75 SER A N 1
ATOM 556 C CA . SER A 1 75 ? 1.028 -11.281 19.386 1.00 43.28 75 SER A CA 1
ATOM 557 C C . SER A 1 75 ? -0.094 -12.108 20.024 1.00 43.28 75 SER A C 1
ATOM 559 O O . SER A 1 75 ? -0.840 -12.798 19.329 1.00 43.28 75 SER A O 1
ATOM 561 N N . GLU A 1 76 ? -0.220 -12.052 21.353 1.00 42.62 76 GLU A N 1
ATOM 562 C CA . GLU A 1 76 ? -1.151 -12.892 22.130 1.00 42.62 76 GLU A CA 1
ATOM 563 C C . GLU A 1 76 ? -2.644 -12.572 21.882 1.00 42.62 76 GLU A C 1
ATOM 565 O O . GLU A 1 76 ? -3.520 -13.259 22.403 1.00 42.62 76 GLU A O 1
ATOM 570 N N . GLY A 1 77 ? -2.958 -11.533 21.098 1.00 43.19 77 GLY A N 1
ATOM 571 C CA . GLY A 1 77 ? -4.317 -11.008 20.938 1.00 43.19 77 GLY A CA 1
ATOM 572 C C . GLY A 1 77 ? -5.243 -11.757 19.970 1.00 43.19 77 GLY A C 1
ATOM 573 O O . GLY A 1 77 ? -6.447 -11.509 20.006 1.00 43.19 77 GLY A O 1
ATOM 574 N N . TYR A 1 78 ? -4.727 -12.638 19.102 1.00 53.34 78 TYR A N 1
ATOM 575 C CA . TYR A 1 78 ? -5.510 -13.236 18.004 1.00 53.34 78 TYR A CA 1
ATOM 576 C C . TYR A 1 78 ? -5.182 -14.724 17.764 1.00 53.34 78 TYR A C 1
ATOM 578 O O . TYR A 1 78 ? -4.688 -15.120 16.712 1.00 53.34 78 TYR A O 1
ATOM 586 N N . LEU A 1 79 ? -5.442 -15.577 18.759 1.00 54.12 79 LEU A N 1
ATOM 587 C CA . LEU A 1 79 ? -5.300 -17.032 18.627 1.00 54.12 79 LEU A CA 1
ATOM 588 C C . LEU A 1 79 ? -6.562 -17.762 19.101 1.00 54.12 79 LEU A C 1
ATOM 590 O O . LEU A 1 79 ? -6.863 -17.790 20.294 1.00 54.12 79 LEU A O 1
ATOM 594 N N . ASP A 1 80 ? -7.258 -18.440 18.183 1.00 55.56 80 ASP A N 1
ATOM 595 C CA . ASP A 1 80 ? -8.338 -19.392 18.502 1.00 55.56 80 ASP A CA 1
ATOM 596 C C . ASP A 1 80 ? -7.710 -20.744 18.957 1.00 55.56 80 ASP A C 1
ATOM 598 O O . ASP A 1 80 ? -7.947 -21.807 18.383 1.00 55.56 80 ASP A O 1
ATOM 602 N N . GLY A 1 81 ? -6.854 -20.684 19.992 1.00 60.06 81 GLY A N 1
ATOM 603 C CA . GLY A 1 81 ? -6.122 -21.808 20.599 1.00 60.06 81 GLY A CA 1
ATOM 604 C C . GLY A 1 81 ? -4.588 -21.762 20.449 1.00 60.06 81 GLY A C 1
ATOM 605 O O . GLY A 1 81 ? -4.046 -21.111 19.565 1.00 60.06 81 GLY A O 1
ATOM 606 N N . ASP A 1 82 ? -3.877 -22.505 21.309 1.00 57.59 82 ASP A N 1
ATOM 607 C CA . ASP A 1 82 ? -2.399 -22.523 21.399 1.00 57.59 82 ASP A CA 1
ATOM 608 C C . ASP A 1 82 ? -1.667 -23.024 20.129 1.00 57.59 82 ASP A C 1
ATOM 610 O O . ASP A 1 82 ? -0.455 -22.838 20.003 1.00 57.59 82 ASP A O 1
ATOM 614 N N . LYS A 1 83 ? -2.351 -23.760 19.243 1.00 70.12 83 LYS A N 1
ATOM 615 C CA . LYS A 1 83 ? -1.774 -24.444 18.070 1.00 70.12 83 LYS A CA 1
ATOM 616 C C . LYS A 1 83 ? -2.875 -24.911 17.099 1.00 70.12 83 LYS A C 1
ATOM 618 O O . LYS A 1 83 ? -4.006 -25.117 17.541 1.00 70.12 83 LYS A O 1
ATOM 623 N N . PRO A 1 84 ? -2.560 -25.191 15.819 1.00 75.38 84 PRO A N 1
ATOM 624 C CA . PRO A 1 84 ? -3.487 -25.886 14.928 1.00 75.38 84 PRO A CA 1
ATOM 625 C C . PRO A 1 84 ? -3.760 -27.322 15.406 1.00 75.38 84 PRO A C 1
ATOM 627 O O . PRO A 1 84 ? -2.834 -28.092 15.675 1.00 75.38 84 PRO A O 1
ATOM 630 N N . ASP A 1 85 ? -5.040 -27.690 15.460 1.00 81.00 85 ASP A N 1
ATOM 631 C CA . ASP A 1 85 ? -5.512 -29.050 15.739 1.00 81.00 85 ASP A CA 1
ATOM 632 C C . ASP A 1 85 ? -6.008 -29.755 14.463 1.00 81.00 85 ASP A C 1
ATOM 634 O O . ASP A 1 85 ? -6.203 -29.153 13.407 1.00 81.00 85 ASP A O 1
ATOM 638 N N . ALA A 1 86 ? -6.221 -31.071 14.548 1.00 88.12 86 ALA A N 1
ATOM 639 C CA . ALA A 1 86 ? -6.734 -31.851 13.426 1.00 88.12 86 ALA A CA 1
ATOM 640 C C . ALA A 1 86 ? -8.145 -31.392 13.007 1.00 88.12 86 ALA A C 1
ATOM 642 O O . ALA A 1 86 ? -9.001 -31.133 13.854 1.00 88.12 86 ALA A O 1
ATOM 643 N N . ALA A 1 87 ? -8.423 -31.384 11.698 1.00 86.25 87 ALA A N 1
ATOM 644 C CA . ALA A 1 87 ? -9.666 -30.850 11.128 1.00 86.25 87 ALA A CA 1
ATOM 645 C C . ALA A 1 87 ? -10.956 -31.410 11.764 1.00 86.25 87 ALA A C 1
ATOM 647 O O . ALA A 1 87 ? -11.923 -30.674 11.939 1.00 86.25 87 ALA A O 1
ATOM 648 N N . TRP A 1 88 ? -10.976 -32.686 12.169 1.00 86.75 88 TRP A N 1
ATOM 649 C CA . TRP A 1 88 ? -12.127 -33.293 12.852 1.00 86.75 88 TRP A CA 1
ATOM 650 C C . TRP A 1 88 ? -12.350 -32.738 14.271 1.00 86.75 88 TRP A C 1
ATOM 652 O O . TRP A 1 88 ? -13.495 -32.600 14.698 1.00 86.75 88 TRP A O 1
ATOM 662 N N . ALA A 1 89 ? -11.278 -32.395 14.992 1.00 86.69 89 ALA A N 1
ATOM 663 C CA . ALA A 1 89 ? -11.340 -31.825 16.336 1.00 86.69 89 ALA A CA 1
ATOM 664 C C . ALA A 1 89 ? -11.770 -30.352 16.282 1.00 86.69 89 ALA A C 1
ATOM 666 O O . ALA A 1 89 ? -12.640 -29.934 17.050 1.00 86.69 89 ALA A O 1
ATOM 667 N N . LEU A 1 90 ? -11.246 -29.598 15.309 1.00 84.81 90 LEU A N 1
ATOM 668 C CA . LEU A 1 90 ? -11.705 -28.242 14.998 1.00 84.81 90 LEU A CA 1
ATOM 669 C C . LEU A 1 90 ? -13.185 -28.235 14.588 1.00 84.81 90 LEU A C 1
ATOM 671 O O . LEU A 1 90 ? -13.967 -27.465 15.139 1.00 84.81 90 LEU A O 1
ATOM 675 N N . ALA A 1 91 ? -13.605 -29.139 13.695 1.00 84.44 91 ALA A N 1
ATOM 676 C CA . ALA A 1 91 ? -15.000 -29.261 13.270 1.00 84.44 91 ALA A CA 1
ATOM 677 C C . ALA A 1 91 ? -15.942 -29.615 14.434 1.00 84.44 91 ALA A C 1
ATOM 679 O O . ALA A 1 91 ? -16.988 -28.988 14.580 1.00 84.44 91 ALA A O 1
ATOM 680 N N . ALA A 1 92 ? -15.567 -30.564 15.300 1.00 85.19 92 ALA A N 1
ATOM 681 C CA . ALA A 1 92 ? -16.350 -30.910 16.488 1.00 85.19 92 ALA A CA 1
ATOM 682 C C . ALA A 1 92 ? -16.458 -29.732 17.476 1.00 85.19 92 ALA A C 1
ATOM 684 O O . ALA A 1 92 ? -17.540 -29.445 17.992 1.00 85.19 92 ALA A O 1
ATOM 685 N N . THR A 1 93 ? -15.354 -29.015 17.702 1.00 85.56 93 THR A N 1
ATOM 686 C CA . THR A 1 93 ? -15.309 -27.845 18.591 1.00 85.56 93 THR A CA 1
ATOM 687 C C . THR A 1 93 ? -16.164 -26.704 18.043 1.00 85.56 93 THR A C 1
ATOM 689 O O . THR A 1 93 ? -17.002 -26.163 18.766 1.00 85.56 93 THR A O 1
ATOM 692 N N . ASN A 1 94 ? -16.042 -26.399 16.748 1.00 83.31 94 ASN A N 1
ATOM 693 C CA . ASN A 1 94 ? -16.855 -25.390 16.072 1.00 83.31 94 ASN A CA 1
ATOM 694 C C . ASN A 1 94 ? -18.337 -25.772 16.018 1.00 83.31 94 ASN A C 1
ATOM 696 O O . ASN A 1 94 ? -19.179 -24.911 16.259 1.00 83.31 94 ASN A O 1
ATOM 700 N N . PHE A 1 95 ? -18.677 -27.046 15.807 1.00 85.38 95 PHE A N 1
ATOM 701 C CA . PHE A 1 95 ? -20.061 -27.519 15.876 1.00 85.38 95 PHE A CA 1
ATOM 702 C C . PHE A 1 95 ? -20.684 -27.272 17.259 1.00 85.38 95 PHE A C 1
ATOM 704 O O . PHE A 1 95 ? -21.817 -26.806 17.348 1.00 85.38 95 PHE A O 1
ATOM 711 N N . VAL A 1 96 ? -19.942 -27.498 18.351 1.00 85.56 96 VAL A N 1
ATOM 712 C CA . VAL A 1 96 ? -20.424 -27.203 19.714 1.00 85.56 96 VAL A CA 1
ATOM 713 C C . VAL A 1 96 ? -20.456 -25.692 20.006 1.00 85.56 96 VAL A C 1
ATOM 715 O O . VAL A 1 96 ? -21.428 -25.218 20.598 1.00 85.56 96 VAL A O 1
ATOM 718 N N . LYS A 1 97 ? -19.434 -24.927 19.584 1.00 81.31 97 LYS A N 1
ATOM 719 C CA . LYS A 1 97 ? -19.330 -23.456 19.742 1.00 81.31 97 LYS A CA 1
ATOM 720 C C . LYS A 1 97 ? -20.491 -22.754 19.023 1.00 81.31 97 LYS A C 1
ATOM 722 O O . LYS A 1 97 ? -21.192 -21.954 19.636 1.00 81.31 97 LYS A O 1
ATOM 727 N N . GLN A 1 98 ? -20.744 -23.112 17.763 1.00 80.38 98 GLN A N 1
ATOM 728 C CA . GLN A 1 98 ? -21.808 -22.536 16.935 1.00 80.38 98 GLN A CA 1
ATOM 729 C C . GLN A 1 98 ? -23.196 -23.115 17.248 1.00 80.38 98 GLN A C 1
ATOM 731 O O . GLN A 1 98 ? -24.159 -22.363 17.344 1.00 80.38 98 GLN A O 1
ATOM 736 N N . GLY A 1 99 ? -23.325 -24.423 17.492 1.00 81.62 99 GLY A N 1
ATOM 737 C CA . GLY A 1 99 ? -24.616 -25.055 17.800 1.00 81.62 99 GLY A CA 1
ATOM 738 C C . GLY A 1 99 ? -25.321 -24.456 19.023 1.00 81.62 99 GLY A C 1
ATOM 739 O O . GLY A 1 99 ? -26.548 -24.404 19.071 1.00 81.62 99 GLY A O 1
ATOM 740 N N . ARG A 1 100 ? -24.550 -23.935 19.987 1.00 80.19 100 ARG A N 1
ATOM 741 C CA . ARG A 1 100 ? -25.071 -23.205 21.154 1.00 80.19 100 ARG A CA 1
ATOM 742 C C . ARG A 1 100 ? -25.587 -21.801 20.823 1.00 80.19 100 ARG A C 1
ATOM 744 O O . ARG A 1 100 ? -26.513 -21.354 21.490 1.00 80.19 100 ARG A O 1
ATOM 751 N N . THR A 1 101 ? -25.017 -21.116 19.830 1.00 76.38 101 THR A N 1
ATOM 752 C CA . THR A 1 101 ? -25.427 -19.753 19.444 1.00 76.38 101 THR A CA 1
ATOM 753 C C . THR A 1 101 ? -26.553 -19.736 18.414 1.00 76.38 101 THR A C 1
ATOM 755 O O . THR A 1 101 ? -27.322 -18.782 18.392 1.00 76.38 101 THR A O 1
ATOM 758 N N . ILE A 1 102 ? -26.730 -20.804 17.627 1.00 80.25 102 ILE A N 1
ATOM 759 C CA . ILE A 1 102 ? -27.842 -20.933 16.667 1.00 80.25 102 ILE A CA 1
ATOM 760 C C . ILE A 1 102 ? -29.207 -20.736 17.347 1.00 80.25 102 ILE A C 1
ATOM 762 O O . ILE A 1 102 ? -30.036 -19.993 16.836 1.00 80.25 102 ILE A O 1
ATOM 766 N N . LEU A 1 103 ? -29.451 -21.356 18.508 1.00 75.19 103 LEU A N 1
ATOM 767 C CA . LEU A 1 103 ? -30.757 -21.268 19.177 1.00 75.19 103 LEU A CA 1
ATOM 768 C C . LEU A 1 103 ? -31.077 -19.857 19.692 1.00 75.19 103 LEU A C 1
ATOM 770 O O . LEU A 1 103 ? -32.217 -19.415 19.556 1.00 75.19 103 LEU A O 1
ATOM 774 N N . SER A 1 104 ? -30.095 -19.140 20.253 1.00 74.81 104 SER A N 1
ATOM 775 C CA . SER A 1 104 ? -30.305 -17.754 20.687 1.00 74.81 104 SER A CA 1
ATOM 776 C C . SER A 1 104 ? -30.460 -16.820 19.489 1.00 74.81 104 SER A C 1
ATOM 778 O O . SER A 1 104 ? -31.372 -16.003 19.478 1.00 74.81 104 SER A O 1
ATOM 780 N N . GLN A 1 105 ? -29.652 -17.000 18.440 1.00 77.00 105 GLN A N 1
ATOM 781 C CA . GLN A 1 105 ? -29.704 -16.150 17.251 1.00 77.00 105 GLN A CA 1
ATOM 782 C C . GLN A 1 105 ? -30.973 -16.370 16.424 1.00 77.00 105 GLN A C 1
ATOM 784 O O . GLN A 1 105 ? -31.545 -15.395 15.963 1.00 77.00 105 GLN A O 1
ATOM 789 N N . ILE A 1 106 ? -31.506 -17.593 16.323 1.00 76.56 106 ILE A N 1
ATOM 790 C CA . ILE A 1 106 ? -32.851 -17.815 15.761 1.00 76.56 106 ILE A CA 1
ATOM 791 C C . ILE A 1 106 ? -33.913 -17.098 16.610 1.00 76.56 106 ILE A C 1
ATOM 793 O O . ILE A 1 106 ? -34.821 -16.485 16.056 1.00 76.56 106 ILE A O 1
ATOM 797 N N . GLY A 1 107 ? -33.796 -17.131 17.942 1.00 74.12 107 GLY A N 1
ATOM 798 C CA . GLY A 1 107 ? -34.682 -16.378 18.834 1.00 74.12 107 GLY A CA 1
ATOM 799 C C . GLY A 1 107 ? -34.625 -14.865 18.596 1.00 74.12 107 GLY A C 1
ATOM 800 O O . GLY A 1 107 ? -35.672 -14.227 18.521 1.00 74.12 107 GLY A O 1
ATOM 801 N N . GLU A 1 108 ? -33.427 -14.306 18.421 1.00 76.81 108 GLU A N 1
ATOM 802 C CA . GLU A 1 108 ? -33.198 -12.894 18.080 1.00 76.81 108 GLU A CA 1
ATOM 803 C C . GLU A 1 108 ? -33.764 -12.550 16.686 1.00 76.81 108 GLU A C 1
ATOM 805 O O . GLU A 1 108 ? -34.549 -11.614 16.552 1.00 76.81 108 GLU A O 1
ATOM 810 N N . THR A 1 109 ? -33.450 -13.340 15.650 1.00 71.06 109 THR A N 1
ATOM 811 C CA . THR A 1 109 ? -33.899 -13.117 14.261 1.00 71.06 109 THR A CA 1
ATOM 812 C C . THR A 1 109 ? -35.418 -13.232 14.092 1.00 71.06 109 THR A C 1
ATOM 814 O O . THR A 1 109 ? -36.001 -12.510 13.288 1.00 71.06 109 THR A O 1
ATOM 817 N N . VAL A 1 110 ? -36.079 -14.114 14.849 1.00 74.12 110 VAL A N 1
ATOM 818 C CA . VAL A 1 110 ? -37.547 -14.285 14.830 1.00 74.12 110 VAL A CA 1
ATOM 819 C C . VAL A 1 110 ? -38.248 -13.299 15.790 1.00 74.12 110 VAL A C 1
ATOM 821 O O . VAL A 1 110 ? -39.470 -13.312 15.916 1.00 74.12 110 VAL A O 1
ATOM 824 N N . GLY A 1 111 ? -37.503 -12.411 16.464 1.00 68.94 111 GLY A N 1
ATOM 825 C CA . GLY A 1 111 ? -38.054 -11.392 17.368 1.00 68.94 111 GLY A CA 1
ATOM 826 C C . GLY A 1 111 ? -38.598 -11.939 18.695 1.00 68.94 111 GLY A C 1
ATOM 827 O O . GLY A 1 111 ? -39.341 -11.251 19.391 1.00 68.94 111 GLY A O 1
ATOM 828 N N . LEU A 1 112 ? -38.242 -13.177 19.052 1.00 75.38 112 LEU A N 1
ATOM 829 C CA . LEU A 1 112 ? -38.607 -13.830 20.316 1.00 75.38 112 LEU A CA 1
ATOM 830 C C . LEU A 1 112 ? -37.645 -13.477 21.461 1.00 75.38 112 LEU A C 1
ATOM 832 O O . LEU A 1 112 ? -37.998 -13.641 22.629 1.00 75.38 112 LEU A O 1
ATOM 836 N N . LEU A 1 113 ? -36.441 -13.001 21.135 1.00 72.44 113 LEU A N 1
ATOM 837 C CA . LEU A 1 113 ? -35.453 -12.475 22.075 1.00 72.44 113 LEU A CA 1
ATOM 838 C C . LEU A 1 113 ? -35.035 -11.061 21.639 1.00 72.44 113 LEU A C 1
ATOM 840 O O . LEU A 1 113 ? -34.805 -10.846 20.449 1.00 72.44 113 LEU A O 1
ATOM 844 N N . PRO A 1 114 ? -34.907 -10.092 22.562 1.00 64.12 114 PRO A N 1
ATOM 845 C CA . PRO A 1 114 ? -34.341 -8.791 22.233 1.00 64.12 114 PRO A CA 1
ATOM 846 C C . PRO A 1 114 ? -32.833 -8.930 21.982 1.00 64.12 114 PRO A C 1
ATOM 848 O O . PRO A 1 114 ? -32.106 -9.434 22.838 1.00 64.12 114 PRO A O 1
ATOM 851 N N . GLY A 1 115 ? -32.363 -8.463 20.825 1.00 65.31 115 GLY A N 1
ATOM 852 C CA . GLY A 1 115 ? -30.930 -8.312 20.565 1.00 65.31 115 GLY A CA 1
ATOM 853 C C . GLY A 1 115 ? -30.316 -7.230 21.460 1.00 65.31 115 GLY A C 1
ATOM 854 O O . GLY A 1 115 ? -30.982 -6.253 21.800 1.00 65.31 115 GLY A O 1
ATOM 855 N N . ASP A 1 116 ? -29.050 -7.399 21.840 1.00 70.06 116 ASP A N 1
ATOM 856 C CA . ASP A 1 116 ? -28.319 -6.432 22.668 1.00 70.06 116 ASP A CA 1
ATOM 857 C C . ASP A 1 116 ? -27.868 -5.216 21.827 1.00 70.06 116 ASP A C 1
ATOM 859 O O . ASP A 1 116 ? -26.979 -5.365 20.983 1.00 70.06 116 ASP A O 1
ATOM 863 N N . PRO A 1 117 ? -28.431 -4.007 22.042 1.00 69.44 117 PRO A N 1
ATOM 864 C CA . PRO A 1 117 ? -28.084 -2.820 21.262 1.00 69.44 117 PRO A CA 1
ATOM 865 C C . PRO A 1 117 ? -26.703 -2.248 21.614 1.00 69.44 117 PRO A C 1
ATOM 867 O O . PRO A 1 117 ? -26.196 -1.404 20.880 1.00 69.44 117 PRO A O 1
ATOM 870 N N . LEU A 1 118 ? -26.087 -2.678 22.724 1.00 74.50 118 LEU A N 1
ATOM 871 C CA . LEU A 1 118 ? -24.736 -2.266 23.121 1.00 74.50 118 LEU A CA 1
ATOM 872 C C . LEU A 1 118 ? -23.648 -3.144 22.486 1.00 74.50 118 LEU A C 1
ATOM 874 O O . LEU A 1 118 ? -22.462 -2.811 22.563 1.00 74.50 118 LEU A O 1
ATOM 878 N N . ARG A 1 119 ? -24.030 -4.241 21.826 1.00 78.56 119 ARG A N 1
ATOM 879 C CA . ARG A 1 119 ? -23.100 -5.169 21.186 1.00 78.56 119 ARG A CA 1
ATOM 880 C C . ARG A 1 119 ? -22.664 -4.663 19.801 1.00 78.56 119 ARG A C 1
ATOM 882 O O . ARG A 1 119 ? -23.522 -4.310 18.988 1.00 78.56 119 ARG A O 1
ATOM 889 N N . PRO A 1 120 ? -21.359 -4.681 19.471 1.00 81.62 120 PRO A N 1
ATOM 890 C CA . PRO A 1 120 ? -20.903 -4.427 18.107 1.00 81.62 120 PRO A CA 1
ATOM 891 C C . PRO A 1 120 ? -21.491 -5.450 17.114 1.00 81.62 120 PRO A C 1
ATOM 893 O O . PRO A 1 120 ? -21.620 -6.628 17.468 1.00 81.62 120 PRO A O 1
ATOM 896 N N . PRO A 1 121 ? -21.867 -5.034 15.891 1.00 84.19 121 PRO A N 1
ATOM 897 C CA . PRO A 1 121 ? -21.689 -3.692 15.329 1.00 84.19 121 PRO A CA 1
ATOM 898 C C . PRO A 1 121 ? -22.857 -2.723 15.611 1.00 84.19 121 PRO A C 1
ATOM 900 O O . PRO A 1 121 ? -22.764 -1.551 15.257 1.00 84.19 121 PRO A O 1
ATOM 903 N N . ALA A 1 122 ? -23.949 -3.167 16.250 1.00 81.94 122 ALA A N 1
ATOM 904 C CA . ALA A 1 122 ? -25.171 -2.367 16.418 1.00 81.94 122 ALA A CA 1
ATOM 905 C C . ALA A 1 122 ? -24.941 -1.055 17.195 1.00 81.94 122 ALA A C 1
ATOM 907 O O . ALA A 1 122 ? -25.502 -0.019 16.843 1.00 81.94 122 ALA A O 1
ATOM 908 N N . CYS A 1 123 ? -24.059 -1.071 18.197 1.00 81.75 123 CYS A N 1
ATOM 909 C CA . CYS A 1 123 ? -23.712 0.108 18.995 1.00 81.75 123 CYS A CA 1
ATOM 910 C C . CYS A 1 123 ? -22.846 1.156 18.268 1.00 81.75 123 CYS A C 1
ATOM 912 O O . CYS A 1 123 ? -22.668 2.267 18.775 1.00 81.75 123 CYS A O 1
ATOM 914 N N . LEU A 1 124 ? -22.299 0.831 17.091 1.00 87.38 124 LEU A N 1
ATOM 915 C CA . LEU A 1 124 ? -21.444 1.750 16.340 1.00 87.38 124 LEU A CA 1
ATOM 916 C C . LEU A 1 124 ? -22.266 2.855 15.660 1.00 87.38 124 LEU A C 1
ATOM 918 O O . LEU A 1 124 ? -21.806 3.996 15.605 1.00 87.38 124 LEU A O 1
ATOM 922 N N . GLY A 1 125 ? -23.497 2.546 15.229 1.00 87.12 125 GLY A N 1
ATOM 923 C CA . GLY A 1 125 ? -24.402 3.501 14.576 1.00 87.12 125 GLY A CA 1
ATOM 924 C C . GLY A 1 125 ? -23.936 3.913 13.177 1.00 87.12 125 GLY A C 1
ATOM 925 O O . GLY A 1 125 ? -23.935 5.099 12.866 1.00 87.12 125 GLY A O 1
ATOM 926 N N . LEU A 1 126 ? -23.486 2.941 12.378 1.00 92.44 126 LEU A N 1
ATOM 927 C CA . LEU A 1 126 ? -22.904 3.139 11.047 1.00 92.44 126 LEU A CA 1
ATOM 928 C C . LEU A 1 126 ? -23.885 2.661 9.966 1.00 92.44 126 LEU A C 1
ATOM 930 O O . LEU A 1 126 ? -24.510 1.612 10.132 1.00 92.44 126 LEU A O 1
ATOM 934 N N . SER A 1 127 ? -23.990 3.393 8.857 1.00 91.19 127 SER A N 1
ATOM 935 C CA . SER A 1 127 ? -24.874 3.075 7.722 1.00 91.19 127 SER A CA 1
ATOM 936 C C . SER A 1 127 ? -24.118 3.067 6.393 1.00 91.19 127 SER A C 1
ATOM 938 O O . SER A 1 127 ? -22.996 3.559 6.310 1.00 91.19 127 SER A O 1
ATOM 940 N N . LEU A 1 128 ? -24.722 2.504 5.346 1.00 93.44 128 LEU A N 1
ATOM 941 C CA . LEU A 1 128 ? -24.184 2.551 3.985 1.00 93.44 128 LEU A CA 1
ATOM 942 C C . LEU A 1 128 ? -25.335 2.530 2.979 1.00 93.44 128 LEU A C 1
ATOM 944 O O . LEU A 1 128 ? -26.215 1.669 3.060 1.00 93.44 128 LEU A O 1
ATOM 948 N N . SER A 1 129 ? -25.332 3.464 2.032 1.00 93.19 129 SER A N 1
ATOM 949 C CA . SER A 1 129 ? -26.316 3.508 0.951 1.00 93.19 129 SER A CA 1
ATOM 950 C C . SER A 1 129 ? -25.843 2.727 -0.278 1.00 93.19 129 SER A C 1
ATOM 952 O O . SER A 1 129 ? -24.945 3.162 -1.000 1.00 93.19 129 SER A O 1
ATOM 954 N N . ASN A 1 130 ? -26.507 1.606 -0.579 1.00 92.00 130 ASN A N 1
ATOM 955 C CA . ASN A 1 130 ? -26.254 0.819 -1.795 1.00 92.00 130 ASN A CA 1
ATOM 956 C C . ASN A 1 130 ? -26.381 1.673 -3.078 1.00 92.00 130 ASN A C 1
ATOM 958 O O . ASN A 1 130 ? -25.620 1.496 -4.026 1.00 92.00 130 ASN A O 1
ATOM 962 N N . GLU A 1 131 ? -27.303 2.644 -3.108 1.00 92.12 131 GLU A N 1
ATOM 963 C CA . GLU A 1 131 ? -27.456 3.553 -4.254 1.00 92.12 131 GLU A CA 1
ATOM 964 C C . GLU A 1 131 ? -26.338 4.600 -4.342 1.00 92.12 131 GLU A C 1
ATOM 966 O O . GLU A 1 131 ? -25.961 4.984 -5.449 1.00 92.12 131 GLU A O 1
ATOM 971 N N . ALA A 1 132 ? -25.760 5.029 -3.214 1.00 91.75 132 ALA A N 1
ATOM 972 C CA . ALA A 1 132 ? -24.594 5.912 -3.231 1.00 91.75 132 ALA A CA 1
ATOM 973 C C . ALA A 1 132 ? -23.341 5.190 -3.749 1.00 91.75 132 ALA A C 1
ATOM 975 O O . ALA A 1 132 ? -22.575 5.795 -4.499 1.00 91.75 132 ALA A O 1
ATOM 976 N N . VAL A 1 133 ? -23.178 3.899 -3.422 1.00 91.50 133 VAL A N 1
ATOM 977 C CA . VAL A 1 133 ? -22.098 3.045 -3.951 1.00 91.50 133 VAL A CA 1
ATOM 978 C C . VAL A 1 133 ? -22.240 2.863 -5.465 1.00 91.50 133 VAL A C 1
ATOM 980 O O . VAL A 1 133 ? -21.312 3.191 -6.198 1.00 91.50 133 VAL A O 1
ATOM 983 N N . LYS A 1 134 ? -23.420 2.464 -5.964 1.00 91.81 134 LYS A N 1
ATOM 984 C CA . LYS A 1 134 ? -23.675 2.348 -7.418 1.00 91.81 134 LYS A CA 1
ATOM 985 C C . LYS A 1 134 ? -23.465 3.663 -8.165 1.00 91.81 134 LYS A C 1
ATOM 987 O O . LYS A 1 134 ? -23.067 3.675 -9.323 1.00 91.81 134 LYS A O 1
ATOM 992 N N . GLU A 1 135 ? -23.782 4.787 -7.530 1.00 91.88 135 GLU A N 1
ATOM 993 C CA . GLU A 1 135 ? -23.565 6.111 -8.108 1.00 91.88 135 GLU A CA 1
ATOM 994 C C . GLU A 1 135 ? -22.085 6.537 -8.056 1.00 91.88 135 GLU A C 1
ATOM 996 O O . GLU A 1 135 ? -21.639 7.284 -8.924 1.00 91.88 135 GLU A O 1
ATOM 1001 N N . ALA A 1 136 ? -21.295 6.053 -7.091 1.00 89.62 136 ALA A N 1
ATOM 1002 C CA . ALA A 1 136 ? -19.839 6.194 -7.106 1.00 89.62 136 ALA A CA 1
ATOM 1003 C C . ALA A 1 136 ? -19.213 5.387 -8.255 1.00 89.62 136 ALA A C 1
ATOM 1005 O O . ALA A 1 136 ? -18.484 5.972 -9.056 1.00 89.62 136 ALA A O 1
ATOM 1006 N N . GLU A 1 137 ? -19.605 4.119 -8.408 1.00 90.62 137 GLU A N 1
ATOM 1007 C CA . GLU A 1 137 ? -19.193 3.237 -9.509 1.00 90.62 137 GLU A CA 1
ATOM 1008 C C . GLU A 1 137 ? -19.523 3.855 -10.878 1.00 90.62 137 GLU A C 1
ATOM 1010 O O . GLU A 1 137 ? -18.627 4.049 -11.701 1.00 90.62 137 GLU A O 1
ATOM 1015 N N . ARG A 1 138 ? -20.774 4.294 -11.099 1.00 90.75 138 ARG A N 1
ATOM 1016 C CA . ARG A 1 138 ? -21.174 4.996 -12.336 1.00 90.75 138 ARG A CA 1
ATOM 1017 C C . ARG A 1 138 ? -20.337 6.246 -12.608 1.00 90.75 138 ARG A C 1
ATOM 1019 O O . ARG A 1 138 ? -20.004 6.513 -13.760 1.00 90.75 138 ARG A O 1
ATOM 1026 N N . ARG A 1 139 ? -20.000 7.026 -11.573 1.00 89.19 139 ARG A N 1
ATOM 1027 C CA . ARG A 1 139 ? -19.149 8.220 -11.716 1.00 89.19 139 ARG A CA 1
ATOM 1028 C C . ARG A 1 139 ? -17.706 7.862 -12.067 1.00 89.19 139 ARG A C 1
ATOM 1030 O O . ARG A 1 139 ? -17.115 8.571 -12.877 1.00 89.19 139 ARG A O 1
ATOM 1037 N N . ARG A 1 140 ? -17.153 6.780 -11.510 1.00 89.81 140 ARG A N 1
ATOM 1038 C CA . ARG A 1 140 ? -15.825 6.263 -11.871 1.00 89.81 140 ARG A CA 1
ATOM 1039 C C . ARG A 1 140 ? -15.801 5.772 -13.318 1.00 89.81 140 ARG A C 1
ATOM 1041 O O . ARG A 1 140 ? -14.922 6.179 -14.070 1.00 89.81 140 ARG A O 1
ATOM 1048 N N . GLU A 1 141 ? -16.777 4.962 -13.727 1.00 87.69 141 GLU A N 1
ATOM 1049 C CA . GLU A 1 141 ? -16.894 4.473 -15.108 1.00 87.69 141 GLU A CA 1
ATOM 1050 C C . GLU A 1 141 ? -17.049 5.632 -16.110 1.00 87.69 141 GLU A C 1
ATOM 1052 O O . GLU A 1 141 ? -16.331 5.683 -17.106 1.00 87.69 141 GLU A O 1
ATOM 1057 N N . ALA A 1 142 ? -17.899 6.622 -15.812 1.00 85.25 142 ALA A N 1
ATOM 1058 C CA . ALA A 1 142 ? -18.082 7.811 -16.652 1.00 85.25 142 ALA A CA 1
ATOM 1059 C C . ALA A 1 142 ? -16.842 8.726 -16.736 1.00 85.25 142 ALA A C 1
ATOM 1061 O O . ALA A 1 142 ? -16.741 9.524 -17.666 1.00 85.25 142 ALA A O 1
ATOM 1062 N N . ALA A 1 143 ? -15.908 8.620 -15.787 1.00 81.44 143 ALA A N 1
ATOM 1063 C CA . ALA A 1 143 ? -14.642 9.353 -15.772 1.00 81.44 143 ALA A CA 1
ATOM 1064 C C . ALA A 1 143 ? -13.482 8.591 -16.453 1.00 81.44 143 ALA A C 1
ATOM 1066 O O . ALA A 1 143 ? -12.328 8.979 -16.288 1.00 81.44 143 ALA A O 1
ATOM 1067 N N . GLY A 1 144 ? -13.763 7.501 -17.183 1.00 77.25 144 GLY A N 1
ATOM 1068 C CA . GLY A 1 144 ? -12.744 6.654 -17.822 1.00 77.25 144 GLY A CA 1
ATOM 1069 C C . GLY A 1 144 ? -12.124 5.600 -16.893 1.00 77.25 144 GLY A C 1
ATOM 1070 O O . GLY A 1 144 ? -11.226 4.867 -17.292 1.00 77.25 144 GLY A O 1
ATOM 1071 N N . GLY A 1 145 ? -12.613 5.472 -15.656 1.00 75.75 145 GLY A N 1
ATOM 1072 C CA . GLY A 1 145 ? -12.161 4.477 -14.678 1.00 75.75 145 GLY A CA 1
ATOM 1073 C C . GLY A 1 145 ? -12.845 3.109 -14.797 1.00 75.75 145 GLY A C 1
ATOM 1074 O O . GLY A 1 145 ? -12.926 2.386 -13.801 1.00 75.75 145 GLY A O 1
ATOM 1075 N N . SER A 1 146 ? -13.401 2.763 -15.962 1.00 79.69 146 SER A N 1
ATOM 1076 C CA . SER A 1 146 ? -14.046 1.466 -16.207 1.00 79.69 146 SER A CA 1
ATOM 1077 C C . SER A 1 146 ? -13.029 0.324 -16.295 1.00 79.69 146 SER A C 1
ATOM 1079 O O . SER A 1 146 ? -11.948 0.489 -16.857 1.00 79.69 146 SER A O 1
ATOM 1081 N N . VAL A 1 147 ? -13.394 -0.852 -15.782 1.00 81.62 147 VAL A N 1
ATOM 1082 C CA . VAL A 1 147 ? -12.556 -2.063 -15.834 1.00 81.62 147 VAL A CA 1
ATOM 1083 C C . VAL A 1 147 ? -12.902 -2.890 -17.077 1.00 81.62 147 VAL A C 1
ATOM 1085 O O . VAL A 1 147 ? -14.067 -3.246 -17.271 1.00 81.62 147 VAL A O 1
ATOM 1088 N N . ASP A 1 148 ? -11.897 -3.239 -17.890 1.00 78.56 148 ASP A N 1
ATOM 1089 C CA . ASP A 1 148 ? -12.020 -4.167 -19.031 1.00 78.56 148 ASP A CA 1
ATOM 1090 C C . ASP A 1 148 ? -12.213 -5.611 -18.535 1.00 78.56 148 ASP A C 1
ATOM 1092 O O . ASP A 1 148 ? -11.294 -6.432 -18.510 1.00 78.56 148 ASP A O 1
ATOM 1096 N N . ALA A 1 149 ? -13.428 -5.922 -18.086 1.00 80.06 149 ALA A N 1
ATOM 1097 C CA . ALA A 1 149 ? -13.806 -7.246 -17.615 1.00 80.06 149 ALA A CA 1
ATOM 1098 C C . ALA A 1 149 ? -14.505 -8.058 -18.715 1.00 80.06 149 ALA A C 1
ATOM 1100 O O . ALA A 1 149 ? -15.448 -7.601 -19.362 1.00 80.06 149 ALA A O 1
ATOM 1101 N N . HIS A 1 150 ? -14.113 -9.328 -18.867 1.00 84.94 150 HIS A N 1
ATOM 1102 C CA . HIS A 1 150 ? -14.797 -10.262 -19.764 1.00 84.94 150 HIS A CA 1
ATOM 1103 C C . HIS A 1 150 ? -16.315 -10.328 -19.446 1.00 84.94 150 HIS A C 1
ATOM 1105 O O . HIS A 1 150 ? -16.668 -10.405 -18.266 1.00 84.94 150 HIS A O 1
ATOM 1111 N N . PRO A 1 151 ? -17.237 -10.381 -20.433 1.00 85.38 151 PRO A N 1
ATOM 1112 C CA . PRO A 1 151 ? -18.681 -10.231 -20.181 1.00 85.38 151 PRO A CA 1
ATOM 1113 C C . PRO A 1 151 ? -19.276 -11.216 -19.165 1.00 85.38 151 PRO A C 1
ATOM 1115 O O . PRO A 1 151 ? -20.175 -10.867 -18.401 1.00 85.38 151 PRO A O 1
ATOM 1118 N N . VAL A 1 152 ? -18.749 -12.446 -19.114 1.00 84.25 152 VAL A N 1
ATOM 1119 C CA . VAL A 1 152 ? -19.134 -13.450 -18.104 1.00 84.25 152 VAL A CA 1
ATOM 1120 C C . VAL A 1 152 ? -18.703 -13.019 -16.699 1.00 84.25 152 VAL A C 1
ATOM 1122 O O . VAL A 1 152 ? -19.483 -13.147 -15.762 1.00 84.25 152 VAL A O 1
ATOM 1125 N N . SER A 1 153 ? -17.492 -12.474 -16.559 1.00 86.56 153 SER A N 1
ATOM 1126 C CA . SER A 1 153 ? -16.961 -11.945 -15.301 1.00 86.56 153 SER A CA 1
ATOM 1127 C C . SER A 1 153 ? -17.793 -10.757 -14.814 1.00 86.56 153 SER A C 1
ATOM 1129 O O . SER A 1 153 ? -18.193 -10.750 -13.653 1.00 86.56 153 SER A O 1
ATOM 1131 N N . ARG A 1 154 ? -18.153 -9.818 -15.708 1.00 88.62 154 ARG A N 1
ATOM 1132 C CA . ARG A 1 154 ? -19.044 -8.697 -15.360 1.00 88.62 154 ARG A CA 1
ATOM 1133 C C . ARG A 1 154 ? -20.436 -9.178 -14.939 1.00 88.62 154 ARG A C 1
ATOM 1135 O O . ARG A 1 154 ? -20.906 -8.791 -13.882 1.00 88.62 154 ARG A O 1
ATOM 1142 N N . THR A 1 155 ? -21.032 -10.119 -15.676 1.00 89.12 155 THR A N 1
ATOM 1143 C CA . THR A 1 155 ? -22.347 -10.693 -15.322 1.00 89.12 155 THR A CA 1
ATOM 1144 C C . THR A 1 155 ? -22.334 -11.381 -13.948 1.00 89.12 155 THR A C 1
ATOM 1146 O O . THR A 1 155 ? -23.283 -11.247 -13.177 1.00 89.12 155 THR A O 1
ATOM 1149 N N . LEU A 1 156 ? -21.272 -12.132 -13.624 1.00 87.69 156 LEU A N 1
ATOM 1150 C CA . LEU A 1 156 ? -21.121 -12.779 -12.314 1.00 87.69 156 LEU A CA 1
ATOM 1151 C C . LEU A 1 156 ? -20.961 -11.753 -11.184 1.00 87.69 156 LEU A C 1
ATOM 1153 O O . LEU A 1 156 ? -21.555 -11.929 -10.121 1.00 87.69 156 LEU A O 1
ATOM 1157 N N . TYR A 1 157 ? -20.205 -10.684 -11.432 1.00 91.25 157 TYR A N 1
ATOM 1158 C CA . TYR A 1 157 ? -20.063 -9.547 -10.527 1.00 91.25 157 TYR A CA 1
ATOM 1159 C C . TYR A 1 157 ? -21.401 -8.829 -10.291 1.00 91.25 157 TYR A C 1
ATOM 1161 O O . TYR A 1 157 ? -21.809 -8.703 -9.140 1.00 91.25 157 TYR A O 1
ATOM 1169 N N . ASP A 1 158 ? -22.138 -8.460 -11.346 1.00 89.75 158 ASP A N 1
ATOM 1170 C CA . ASP A 1 158 ? -23.413 -7.735 -11.230 1.00 89.75 158 ASP A CA 1
ATOM 1171 C C . ASP A 1 158 ? -24.438 -8.544 -10.402 1.00 89.75 158 ASP A C 1
ATOM 1173 O O . ASP A 1 158 ? -25.147 -8.003 -9.549 1.00 89.75 158 ASP A O 1
ATOM 1177 N N . VAL A 1 159 ? -24.481 -9.871 -10.602 1.00 91.25 159 VAL A N 1
ATOM 1178 C CA . VAL A 1 159 ? -25.299 -10.797 -9.797 1.00 91.25 159 VAL A CA 1
ATOM 1179 C C . VAL A 1 159 ? -24.801 -10.886 -8.350 1.00 91.25 159 VAL A C 1
ATOM 1181 O O . VAL A 1 159 ? -25.619 -10.912 -7.429 1.00 91.25 159 VAL A O 1
ATOM 1184 N N . GLY A 1 160 ? -23.485 -10.913 -8.127 1.00 89.81 160 GLY A N 1
ATOM 1185 C CA . GLY A 1 160 ? -22.877 -10.887 -6.795 1.00 89.81 160 GLY A CA 1
ATOM 1186 C C . GLY A 1 160 ? -23.257 -9.628 -6.014 1.00 89.81 160 GLY A C 1
ATOM 1187 O O . GLY A 1 160 ? -23.784 -9.731 -4.906 1.00 89.81 160 GLY A O 1
ATOM 1188 N N . CYS A 1 161 ? -23.081 -8.453 -6.618 1.00 89.69 161 CYS A N 1
ATOM 1189 C CA . CYS A 1 161 ? -23.459 -7.160 -6.049 1.00 89.69 161 CYS A CA 1
ATOM 1190 C C . CYS A 1 161 ? -24.960 -7.084 -5.745 1.00 89.69 161 CYS A C 1
ATOM 1192 O O . CYS A 1 161 ? -25.335 -6.685 -4.643 1.00 89.69 161 CYS A O 1
ATOM 1194 N N . LEU A 1 162 ? -25.824 -7.560 -6.651 1.00 90.50 162 LEU A N 1
ATOM 1195 C CA . LEU A 1 162 ? -27.267 -7.643 -6.401 1.00 90.50 162 LEU A CA 1
ATOM 1196 C C . LEU A 1 162 ? -27.603 -8.536 -5.193 1.00 90.50 162 LEU A C 1
ATOM 1198 O O . LEU A 1 162 ? -28.481 -8.194 -4.402 1.00 90.50 162 LEU A O 1
ATOM 1202 N N . LEU A 1 163 ? -26.933 -9.679 -5.027 1.00 90.69 163 LEU A N 1
ATOM 1203 C CA . LEU A 1 163 ? -27.145 -10.552 -3.868 1.00 90.69 163 LEU A CA 1
ATOM 1204 C C . LEU A 1 163 ? -26.642 -9.904 -2.569 1.00 90.69 163 LEU A C 1
ATOM 1206 O O . LEU A 1 163 ? -27.348 -9.949 -1.563 1.00 90.69 163 LEU A O 1
ATOM 1210 N N . LEU A 1 164 ? -25.469 -9.268 -2.592 1.00 90.12 164 LEU A N 1
ATOM 1211 C CA . LEU A 1 164 ? -24.881 -8.578 -1.438 1.00 90.12 164 LEU A CA 1
ATOM 1212 C C . LEU A 1 164 ? -25.745 -7.408 -0.958 1.00 90.12 164 LEU A C 1
ATOM 1214 O O . LEU A 1 164 ? -26.028 -7.317 0.238 1.00 90.12 164 LEU A O 1
ATOM 1218 N N . ASP A 1 165 ? -26.212 -6.568 -1.884 1.00 90.00 165 ASP A N 1
ATOM 1219 C CA . ASP A 1 165 ? -27.104 -5.439 -1.608 1.00 90.00 165 ASP A CA 1
ATOM 1220 C C . ASP A 1 165 ? -28.387 -5.880 -0.887 1.00 90.00 165 ASP A C 1
ATOM 1222 O O . ASP A 1 165 ? -28.853 -5.181 0.008 1.00 90.00 165 ASP A O 1
ATOM 1226 N N . ASN A 1 166 ? -28.943 -7.044 -1.245 1.00 89.88 166 ASN A N 1
ATOM 1227 C CA . ASN A 1 166 ? -30.144 -7.599 -0.612 1.00 89.88 166 ASN A CA 1
ATOM 1228 C C . ASN A 1 166 ? -29.856 -8.319 0.722 1.00 89.88 166 ASN A C 1
ATOM 1230 O O . ASN A 1 166 ? -30.698 -8.309 1.617 1.00 89.88 166 ASN A O 1
ATOM 1234 N N . LEU A 1 167 ? -28.698 -8.974 0.867 1.00 90.38 167 LEU A N 1
ATOM 1235 C CA . LEU A 1 167 ? -28.344 -9.744 2.071 1.00 90.38 167 LEU A CA 1
ATOM 1236 C C . LEU A 1 167 ? -27.850 -8.863 3.231 1.00 90.38 167 LEU A C 1
ATOM 1238 O O . LEU A 1 167 ? -28.064 -9.202 4.401 1.00 90.38 167 LEU A O 1
ATOM 1242 N N . PHE A 1 168 ? -27.195 -7.745 2.914 1.00 91.38 168 PHE A N 1
ATOM 1243 C CA . PHE A 1 168 ? -26.528 -6.871 3.881 1.00 91.38 168 PHE A CA 1
ATOM 1244 C C . PHE A 1 168 ? -26.997 -5.407 3.826 1.00 91.38 168 PHE A C 1
ATOM 1246 O O . PHE A 1 168 ? -26.258 -4.514 4.251 1.00 91.38 168 PHE A O 1
ATOM 1253 N N . ASP A 1 169 ? -28.220 -5.141 3.352 1.00 89.00 169 ASP A N 1
ATOM 1254 C CA . ASP A 1 169 ? -28.811 -3.799 3.441 1.00 89.00 169 ASP A CA 1
ATOM 1255 C C . ASP A 1 169 ? -28.775 -3.275 4.889 1.00 89.00 169 ASP A C 1
ATOM 1257 O O . ASP A 1 169 ? -29.070 -4.000 5.844 1.00 89.00 169 ASP A O 1
ATOM 1261 N N . GLN A 1 170 ? -28.340 -2.023 5.043 1.00 87.00 170 GLN A N 1
ATOM 1262 C CA . GLN A 1 170 ? -28.088 -1.341 6.319 1.00 87.00 170 GLN A CA 1
ATOM 1263 C C . GLN A 1 170 ? -27.189 -2.103 7.319 1.00 87.00 170 GLN A C 1
ATOM 1265 O O . GLN A 1 170 ? -27.231 -1.844 8.523 1.00 87.00 170 GLN A O 1
ATOM 1270 N N . ARG A 1 171 ? -26.340 -3.028 6.846 1.00 91.81 171 ARG A N 1
ATOM 1271 C CA . ARG A 1 171 ? -25.429 -3.844 7.676 1.00 91.81 171 ARG A CA 1
ATOM 1272 C C . ARG A 1 171 ? -23.967 -3.730 7.206 1.00 91.81 171 ARG A C 1
ATOM 1274 O O . ARG A 1 171 ? -23.373 -4.739 6.817 1.00 91.81 171 ARG A O 1
ATOM 1281 N N . PRO A 1 172 ? -23.363 -2.522 7.227 1.00 94.00 172 PRO A N 1
ATOM 1282 C CA . PRO A 1 172 ? -22.070 -2.267 6.586 1.00 94.00 172 PRO A CA 1
ATOM 1283 C C . PRO A 1 172 ? -20.930 -3.128 7.137 1.00 94.00 172 PRO A C 1
ATOM 1285 O O . PRO A 1 172 ? -20.217 -3.751 6.363 1.00 94.00 172 PRO A O 1
ATOM 1288 N N . ILE A 1 173 ? -20.782 -3.245 8.460 1.00 94.88 173 ILE A N 1
ATOM 1289 C CA . ILE A 1 173 ? -19.668 -4.005 9.061 1.00 94.88 173 ILE A CA 1
ATOM 1290 C C . ILE A 1 173 ? -19.764 -5.508 8.747 1.00 94.88 173 ILE A C 1
ATOM 1292 O O . ILE A 1 173 ? -18.744 -6.166 8.561 1.00 94.88 173 ILE A O 1
ATOM 1296 N N . GLN A 1 174 ? -20.978 -6.059 8.643 1.00 94.38 174 GLN A N 1
ATOM 1297 C CA . GLN A 1 174 ? -21.186 -7.445 8.216 1.00 94.38 174 GLN A CA 1
ATOM 1298 C C . GLN A 1 174 ? -20.962 -7.623 6.706 1.00 94.38 174 GLN A C 1
ATOM 1300 O O . GLN A 1 174 ? -20.406 -8.644 6.310 1.00 94.38 174 GLN A O 1
ATOM 1305 N N . ARG A 1 175 ? -21.344 -6.634 5.876 1.00 94.69 175 ARG A N 1
ATOM 1306 C CA . ARG A 1 175 ? -21.035 -6.595 4.433 1.00 94.69 175 ARG A CA 1
ATOM 1307 C C . ARG A 1 175 ? -19.526 -6.628 4.208 1.00 94.69 175 ARG A C 1
ATOM 1309 O O . ARG A 1 175 ? -19.065 -7.487 3.468 1.00 94.69 175 ARG A O 1
ATOM 1316 N N . PHE A 1 176 ? -18.782 -5.744 4.875 1.00 96.12 176 PHE A N 1
ATOM 1317 C CA . PHE A 1 176 ? -17.321 -5.702 4.809 1.00 96.12 176 PHE A CA 1
ATOM 1318 C C . PHE A 1 176 ? -16.722 -7.023 5.276 1.00 96.12 176 PHE A C 1
ATOM 1320 O O . PHE A 1 176 ? -16.098 -7.702 4.480 1.00 96.12 176 PHE A O 1
ATOM 1327 N N . TRP A 1 177 ? -17.036 -7.493 6.489 1.00 95.50 177 TRP A N 1
ATOM 1328 C CA . TRP A 1 177 ? -16.546 -8.791 6.977 1.00 95.50 177 TRP A CA 1
ATOM 1329 C C . TRP A 1 177 ? -16.779 -9.958 5.999 1.00 95.50 177 TRP A C 1
ATOM 1331 O O . TRP A 1 177 ? -15.923 -10.828 5.847 1.00 95.50 177 TRP A O 1
ATOM 1341 N N . PHE A 1 178 ? -17.934 -9.987 5.329 1.00 95.25 178 PHE A N 1
ATOM 1342 C CA . PHE A 1 178 ? -18.243 -10.999 4.324 1.00 95.25 178 PHE A CA 1
ATOM 1343 C C . PHE A 1 178 ? -17.407 -10.843 3.043 1.00 95.25 178 PHE A C 1
ATOM 1345 O O . PHE A 1 178 ? -16.992 -11.851 2.472 1.00 95.25 178 PHE A O 1
ATOM 1352 N N . LEU A 1 179 ? -17.149 -9.606 2.607 1.00 93.69 179 LEU A N 1
ATOM 1353 C CA . LEU A 1 179 ? -16.269 -9.288 1.480 1.00 93.69 179 LEU A CA 1
ATOM 1354 C C . LEU A 1 179 ? -14.806 -9.643 1.789 1.00 93.69 179 LEU A C 1
ATOM 1356 O O . LEU A 1 179 ? -14.227 -10.399 1.017 1.00 93.69 179 LEU A O 1
ATOM 1360 N N . GLU A 1 180 ? -14.271 -9.270 2.955 1.00 94.38 180 GLU A N 1
ATOM 1361 C CA . GLU A 1 180 ? -12.894 -9.589 3.397 1.00 94.38 180 GLU A CA 1
ATOM 1362 C C . GLU A 1 180 ? -12.615 -11.105 3.522 1.00 94.38 180 GLU A C 1
ATOM 1364 O O . GLU A 1 180 ? -11.482 -11.589 3.445 1.00 94.38 180 GLU A O 1
ATOM 1369 N N . ILE A 1 181 ? -13.660 -11.915 3.737 1.00 92.25 181 ILE A N 1
ATOM 1370 C CA . ILE A 1 181 ? -13.553 -13.383 3.678 1.00 92.25 181 ILE A CA 1
ATOM 1371 C C . ILE A 1 181 ? -13.371 -13.890 2.247 1.00 92.25 181 ILE A C 1
ATOM 1373 O O . ILE A 1 181 ? -12.788 -14.958 2.048 1.00 92.25 181 ILE A O 1
ATOM 1377 N N . ILE A 1 182 ? -13.907 -13.170 1.269 1.00 92.38 182 ILE A N 1
ATOM 1378 C CA . ILE A 1 182 ? -13.959 -13.558 -0.138 1.00 92.38 182 ILE A CA 1
ATOM 1379 C C . ILE A 1 182 ? -12.763 -12.980 -0.900 1.00 92.38 182 ILE A C 1
ATOM 1381 O O . ILE A 1 182 ? -12.189 -13.710 -1.705 1.00 92.38 182 ILE A O 1
ATOM 1385 N N . ALA A 1 183 ? -12.356 -11.741 -0.625 1.00 89.62 183 ALA A N 1
ATOM 1386 C CA . ALA A 1 183 ? -11.302 -11.015 -1.335 1.00 89.62 183 ALA A CA 1
ATOM 1387 C C . ALA A 1 183 ? -9.883 -11.594 -1.101 1.00 89.62 183 ALA A C 1
ATOM 1389 O O . ALA A 1 183 ? -9.147 -11.814 -2.064 1.00 89.62 183 ALA A O 1
ATOM 1390 N N . ARG A 1 184 ? -9.576 -12.112 0.100 1.00 91.38 184 ARG A N 1
ATOM 1391 C CA . ARG A 1 184 ? -8.377 -12.954 0.360 1.00 91.38 184 ARG A CA 1
ATOM 1392 C C . ARG A 1 184 ? -8.217 -14.209 -0.523 1.00 91.38 184 ARG A C 1
ATOM 1394 O O . ARG A 1 184 ? -7.107 -14.700 -0.742 1.00 91.38 184 ARG A O 1
ATOM 1401 N N . ILE A 1 185 ? -9.324 -14.820 -0.960 1.00 94.00 185 ILE A N 1
ATOM 1402 C CA . ILE A 1 185 ? -9.337 -16.157 -1.585 1.00 94.00 185 ILE A CA 1
ATOM 1403 C C . ILE A 1 185 ? -8.651 -16.168 -2.963 1.00 94.00 185 ILE A C 1
ATOM 1405 O O . ILE A 1 185 ? -7.883 -17.100 -3.214 1.00 94.00 185 ILE A O 1
ATOM 1409 N N . PRO A 1 186 ? -8.882 -15.185 -3.852 1.00 93.56 186 PRO A N 1
ATOM 1410 C CA . PRO A 1 186 ? -8.106 -14.921 -5.062 1.00 93.56 186 PRO A CA 1
ATOM 1411 C C . PRO A 1 186 ? -6.603 -15.035 -4.856 1.00 93.56 186 PRO A C 1
ATOM 1413 O O . PRO A 1 186 ? -5.978 -15.915 -5.447 1.00 93.56 186 PRO A O 1
ATOM 1416 N N . TYR A 1 187 ? -6.044 -14.234 -3.954 1.00 92.56 187 TYR A N 1
ATOM 1417 C CA . TYR A 1 187 ? -4.611 -14.171 -3.700 1.00 92.56 187 TYR A CA 1
ATOM 1418 C C . TYR A 1 187 ? -4.049 -15.531 -3.264 1.00 92.56 187 TYR A C 1
ATOM 1420 O O . TYR A 1 187 ? -3.112 -16.049 -3.881 1.00 92.56 187 TYR A O 1
ATOM 1428 N N . PHE A 1 188 ? -4.707 -16.203 -2.312 1.00 93.88 188 PHE A N 1
ATOM 1429 C CA . PHE A 1 188 ? -4.348 -17.568 -1.912 1.00 93.88 188 PHE A CA 1
ATOM 1430 C C . PHE A 1 188 ? -4.490 -18.600 -3.052 1.00 93.88 188 PHE A C 1
ATOM 1432 O O . PHE A 1 188 ? -3.674 -19.523 -3.180 1.00 93.88 188 PHE A O 1
ATOM 1439 N N . SER A 1 189 ? -5.500 -18.454 -3.914 1.00 94.38 189 SER A N 1
ATOM 1440 C CA . SER A 1 189 ? -5.712 -19.313 -5.090 1.00 94.38 189 SER A CA 1
ATOM 1441 C C . SER A 1 189 ? -4.593 -19.129 -6.116 1.00 94.38 189 SER A C 1
ATOM 1443 O O . SER A 1 189 ? -4.088 -20.110 -6.664 1.00 94.38 189 SER A O 1
ATOM 1445 N N . TYR A 1 190 ? -4.148 -17.892 -6.341 1.00 92.06 190 TYR A N 1
ATOM 1446 C CA . TYR A 1 190 ? -3.067 -17.572 -7.271 1.00 92.06 190 TYR A CA 1
ATOM 1447 C C . TYR A 1 190 ? -1.729 -18.071 -6.735 1.00 92.06 190 TYR A C 1
ATOM 1449 O O . TYR A 1 190 ? -1.012 -18.764 -7.452 1.00 92.06 190 TYR A O 1
ATOM 1457 N N . VAL A 1 191 ? -1.433 -17.855 -5.450 1.00 91.06 191 VAL A N 1
ATOM 1458 C CA . VAL A 1 191 ? -0.272 -18.449 -4.763 1.00 91.06 191 VAL A CA 1
ATOM 1459 C C . VAL A 1 191 ? -0.273 -19.975 -4.896 1.00 91.06 191 VAL A C 1
ATOM 1461 O O . VAL A 1 191 ? 0.756 -20.556 -5.251 1.00 91.06 191 VAL A O 1
ATOM 1464 N N . SER A 1 192 ? -1.426 -20.623 -4.688 1.00 92.88 192 SER A N 1
ATOM 1465 C CA . SER A 1 192 ? -1.592 -22.075 -4.855 1.00 92.88 192 SER A CA 1
ATOM 1466 C C . SER A 1 192 ? -1.276 -22.528 -6.287 1.00 92.88 192 SER A C 1
ATOM 1468 O O . SER A 1 192 ? -0.531 -23.490 -6.478 1.00 92.88 192 SER A O 1
ATOM 1470 N N . MET A 1 193 ? -1.791 -21.824 -7.301 1.00 92.56 193 MET A N 1
ATOM 1471 C CA . MET A 1 193 ? -1.558 -22.145 -8.714 1.00 92.56 193 MET A CA 1
ATOM 1472 C C . MET A 1 193 ? -0.120 -21.888 -9.161 1.00 92.56 193 MET A C 1
ATOM 1474 O O . MET A 1 193 ? 0.469 -22.730 -9.837 1.00 92.56 193 MET A O 1
ATOM 1478 N N . LEU A 1 194 ? 0.478 -20.771 -8.749 1.00 88.50 194 LEU A N 1
ATOM 1479 C CA . LEU A 1 194 ? 1.878 -20.457 -9.029 1.00 88.50 194 LEU A CA 1
ATOM 1480 C C . LEU A 1 194 ? 2.803 -21.495 -8.384 1.00 88.50 194 LEU A C 1
ATOM 1482 O O . LEU A 1 194 ? 3.728 -21.978 -9.034 1.00 88.50 194 LEU A O 1
ATOM 1486 N N . HIS A 1 195 ? 2.519 -21.916 -7.148 1.00 88.94 195 HIS A N 1
ATOM 1487 C CA . HIS A 1 195 ? 3.277 -22.975 -6.483 1.00 88.94 195 HIS A CA 1
ATOM 1488 C C . HIS A 1 195 ? 3.089 -24.352 -7.145 1.00 88.94 195 HIS A C 1
ATOM 1490 O O . HIS A 1 195 ? 4.038 -25.137 -7.239 1.00 88.94 195 HIS A O 1
ATOM 1496 N N . LEU A 1 196 ? 1.893 -24.645 -7.665 1.00 89.69 196 LEU A N 1
ATOM 1497 C CA . LEU A 1 196 ? 1.624 -25.846 -8.458 1.00 89.69 196 LEU A CA 1
ATOM 1498 C C . LEU A 1 196 ? 2.426 -25.840 -9.772 1.00 89.69 196 LEU A C 1
ATOM 1500 O O . LEU A 1 196 ? 3.055 -26.843 -10.114 1.00 89.69 196 LEU A O 1
ATOM 1504 N N . TYR A 1 197 ? 2.477 -24.703 -10.473 1.00 88.19 197 TYR A N 1
ATOM 1505 C CA . TYR A 1 197 ? 3.292 -24.529 -11.680 1.00 88.19 197 TYR A CA 1
ATOM 1506 C C . TYR A 1 197 ? 4.799 -24.632 -11.382 1.00 88.19 197 TYR A C 1
ATOM 1508 O O . TYR A 1 197 ? 5.524 -25.260 -12.157 1.00 88.19 197 TYR A O 1
ATOM 1516 N N . GLU A 1 198 ? 5.265 -24.100 -10.244 1.00 83.38 198 GLU A N 1
ATOM 1517 C CA . GLU A 1 198 ? 6.642 -24.272 -9.746 1.00 83.38 198 GLU A CA 1
ATOM 1518 C C . GLU A 1 198 ? 6.972 -25.745 -9.459 1.00 83.38 198 GLU A C 1
ATOM 1520 O O . GLU A 1 198 ? 8.070 -26.204 -9.788 1.00 83.38 198 GLU A O 1
ATOM 1525 N N . SER A 1 199 ? 6.017 -26.486 -8.889 1.00 88.50 199 SER A N 1
ATOM 1526 C CA . SER A 1 199 ? 6.155 -27.899 -8.511 1.00 88.50 199 SER A CA 1
ATOM 1527 C C . SER A 1 199 ? 6.173 -28.840 -9.717 1.00 88.50 199 SER A C 1
ATOM 1529 O O . SER A 1 199 ? 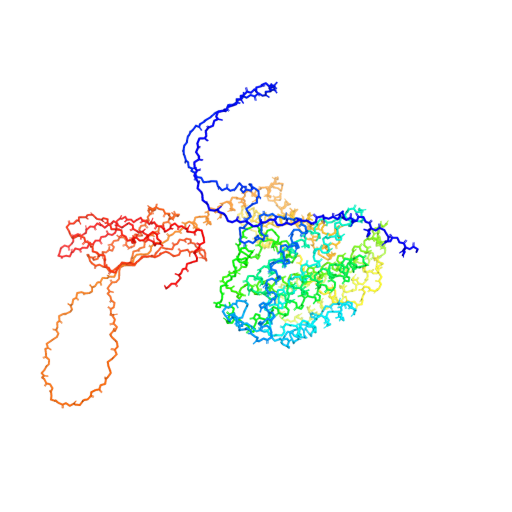6.944 -29.799 -9.738 1.00 88.50 199 SER A O 1
ATOM 1531 N N . PHE A 1 200 ? 5.374 -28.555 -10.750 1.00 89.38 200 PHE A N 1
ATOM 1532 C CA . PHE A 1 200 ? 5.438 -29.267 -12.030 1.00 89.38 200 PHE A CA 1
ATOM 1533 C C . PHE A 1 200 ? 6.589 -28.801 -12.938 1.00 89.38 200 PHE A C 1
ATOM 1535 O O . PHE A 1 200 ? 6.833 -29.411 -13.979 1.00 89.38 200 PHE A O 1
ATOM 1542 N N . GLY A 1 201 ? 7.298 -27.728 -12.569 1.00 79.31 201 GLY A N 1
ATOM 1543 C CA . GLY A 1 201 ? 8.363 -27.138 -13.382 1.00 79.31 201 GLY A CA 1
ATOM 1544 C C . GLY A 1 201 ? 7.868 -26.435 -14.651 1.00 79.31 201 GLY A C 1
ATOM 1545 O O . GLY A 1 201 ? 8.658 -26.221 -15.566 1.00 79.31 201 GLY A O 1
ATOM 1546 N N . TRP A 1 202 ? 6.580 -26.083 -14.725 1.00 80.38 202 TRP A N 1
ATOM 1547 C CA . TRP A 1 202 ? 5.980 -25.384 -15.870 1.00 80.38 202 TRP A CA 1
ATOM 1548 C C . TRP A 1 202 ? 6.355 -23.898 -15.909 1.00 80.38 202 TRP A C 1
ATOM 1550 O O . TRP A 1 202 ? 6.479 -23.320 -16.986 1.00 80.38 202 TRP A O 1
ATOM 1560 N N . TRP A 1 203 ? 6.534 -23.277 -14.741 1.00 75.25 203 TRP A N 1
ATOM 1561 C CA . TRP A 1 203 ? 6.884 -21.863 -14.594 1.00 75.25 203 TRP A CA 1
ATOM 1562 C C . TRP A 1 203 ? 7.565 -21.624 -13.237 1.00 75.25 203 TRP A C 1
ATOM 1564 O O . TRP A 1 203 ? 7.418 -22.433 -12.323 1.00 75.25 203 TRP A O 1
ATOM 1574 N N . ARG A 1 204 ? 8.325 -20.531 -13.087 1.00 65.94 204 ARG A N 1
ATOM 1575 C CA . ARG A 1 204 ? 8.906 -20.114 -11.798 1.00 65.94 204 ARG A CA 1
ATOM 1576 C C . ARG A 1 204 ? 9.112 -18.603 -11.737 1.00 65.94 204 ARG A C 1
ATOM 1578 O O . ARG A 1 204 ? 9.728 -18.034 -12.635 1.00 65.94 204 ARG A O 1
ATOM 1585 N N . GLY A 1 205 ? 8.696 -17.983 -10.636 1.00 63.59 205 GLY A N 1
ATOM 1586 C CA . GLY A 1 205 ? 8.812 -16.540 -10.432 1.00 63.59 205 GLY A CA 1
ATOM 1587 C C . GLY A 1 205 ? 8.457 -16.152 -8.995 1.00 63.59 205 GLY A C 1
ATOM 1588 O O . GLY A 1 205 ? 7.279 -15.968 -8.695 1.00 63.59 205 GLY A O 1
ATOM 1589 N N . PRO A 1 206 ? 9.450 -16.007 -8.097 1.00 63.31 206 PRO A N 1
ATOM 1590 C CA . PRO A 1 206 ? 9.183 -15.809 -6.674 1.00 63.31 206 PRO A CA 1
ATOM 1591 C C . PRO A 1 206 ? 8.500 -14.471 -6.362 1.00 63.31 206 PRO A C 1
ATOM 1593 O O . PRO A 1 206 ? 7.741 -14.414 -5.401 1.00 63.31 206 PRO A O 1
ATOM 1596 N N . GLU A 1 207 ? 8.717 -13.426 -7.171 1.00 64.12 207 GLU A N 1
ATOM 1597 C CA . GLU A 1 207 ? 8.169 -12.084 -6.903 1.00 64.12 207 GLU A CA 1
ATOM 1598 C C . GLU A 1 207 ? 6.638 -12.050 -7.003 1.00 64.12 207 GLU A C 1
ATOM 1600 O O . GLU A 1 207 ? 5.987 -11.515 -6.120 1.00 64.12 207 GLU A O 1
ATOM 1605 N N . LEU A 1 208 ? 6.040 -12.668 -8.030 1.00 69.88 208 LEU A N 1
ATOM 1606 C CA . LEU A 1 208 ? 4.580 -12.652 -8.209 1.00 69.88 208 LEU A CA 1
ATOM 1607 C C . LEU A 1 208 ? 3.871 -13.400 -7.068 1.00 69.88 208 LEU A C 1
ATOM 1609 O O . LEU A 1 208 ? 2.860 -12.946 -6.544 1.00 69.88 208 LEU A O 1
ATOM 1613 N N . ARG A 1 209 ? 4.458 -14.517 -6.617 1.00 77.94 209 ARG A N 1
ATOM 1614 C CA . ARG A 1 209 ? 3.981 -15.245 -5.433 1.00 77.94 209 ARG A CA 1
ATOM 1615 C C . ARG A 1 209 ? 4.191 -14.447 -4.139 1.00 77.94 209 ARG A C 1
ATOM 1617 O O . ARG A 1 209 ? 3.417 -14.610 -3.205 1.00 77.94 209 ARG A O 1
ATOM 1624 N N . LYS A 1 210 ? 5.223 -13.601 -4.072 1.00 75.06 210 LYS A N 1
ATOM 1625 C CA . LYS A 1 210 ? 5.478 -12.703 -2.939 1.00 75.06 210 LYS A CA 1
ATOM 1626 C C . LYS A 1 210 ? 4.442 -11.576 -2.872 1.00 75.06 210 LYS A C 1
ATOM 1628 O O . LYS A 1 210 ? 3.922 -11.339 -1.791 1.00 75.06 210 LYS A O 1
ATOM 1633 N N . VAL A 1 211 ? 4.118 -10.947 -4.004 1.00 75.31 211 VAL A N 1
ATOM 1634 C CA . VAL A 1 211 ? 3.085 -9.900 -4.097 1.00 75.31 211 VAL A CA 1
ATOM 1635 C C . VAL A 1 211 ? 1.723 -10.459 -3.686 1.00 75.31 211 VAL A C 1
ATOM 1637 O O . VAL A 1 211 ? 1.142 -9.953 -2.737 1.00 75.31 211 VAL A O 1
ATOM 1640 N N . HIS A 1 212 ? 1.279 -11.585 -4.255 1.00 85.19 212 HIS A N 1
ATOM 1641 C CA . HIS A 1 212 ? 0.005 -12.195 -3.844 1.00 85.19 212 HIS A CA 1
ATOM 1642 C C . HIS A 1 212 ? -0.008 -12.681 -2.379 1.00 85.19 212 HIS A C 1
ATOM 1644 O O . HIS A 1 212 ? -1.054 -12.670 -1.742 1.00 85.19 212 HIS A O 1
ATOM 1650 N N . ASN A 1 213 ? 1.135 -13.071 -1.800 1.00 82.38 213 ASN A N 1
ATOM 1651 C CA . ASN A 1 213 ? 1.221 -13.312 -0.352 1.00 82.38 213 ASN A CA 1
ATOM 1652 C C . ASN A 1 213 ? 1.063 -12.015 0.468 1.00 82.38 213 ASN A C 1
ATOM 1654 O O . ASN A 1 213 ? 0.541 -12.066 1.575 1.00 82.38 213 ASN A O 1
ATOM 1658 N N . ALA A 1 214 ? 1.550 -10.878 -0.038 1.00 79.56 214 ALA A N 1
ATOM 1659 C CA . ALA A 1 214 ? 1.427 -9.575 0.614 1.00 79.56 214 ALA A CA 1
ATOM 1660 C C . ALA A 1 214 ? -0.019 -9.052 0.557 1.00 79.56 214 ALA A C 1
ATOM 1662 O O . ALA A 1 214 ? -0.519 -8.542 1.555 1.00 79.56 214 ALA A O 1
ATOM 1663 N N . GLU A 1 215 ? -0.694 -9.252 -0.578 1.00 85.38 215 GLU A N 1
ATOM 1664 C CA . GLU A 1 215 ? -2.118 -8.957 -0.766 1.00 85.38 215 GLU A CA 1
ATOM 1665 C C . GLU A 1 215 ? -2.985 -9.821 0.168 1.00 85.38 215 GLU A C 1
ATOM 1667 O O . GLU A 1 215 ? -3.700 -9.269 0.993 1.00 85.38 215 GLU A O 1
ATOM 1672 N N . GLU A 1 216 ? -2.823 -11.157 0.187 1.00 90.75 216 GLU A N 1
ATOM 1673 C CA . GLU A 1 216 ? -3.555 -12.028 1.139 1.00 90.75 216 GLU A CA 1
ATOM 1674 C C . GLU A 1 216 ? -3.325 -11.633 2.605 1.00 90.75 216 GLU A C 1
ATOM 1676 O O . GLU A 1 216 ? -4.228 -11.747 3.434 1.00 90.75 216 GLU A O 1
ATOM 1681 N N . TRP A 1 217 ? -2.128 -11.137 2.928 1.00 85.81 217 TRP A N 1
ATOM 1682 C CA . TRP A 1 217 ? -1.802 -10.649 4.262 1.00 85.81 217 TRP A CA 1
ATOM 1683 C C . TRP A 1 217 ? -2.477 -9.307 4.592 1.00 85.81 217 TRP A C 1
ATOM 1685 O O . TRP A 1 217 ? -2.838 -9.099 5.750 1.00 85.81 217 TRP A O 1
ATOM 1695 N N . ASN A 1 218 ? -2.671 -8.406 3.625 1.00 91.12 218 ASN A N 1
ATOM 1696 C CA . ASN A 1 218 ? -3.400 -7.143 3.810 1.00 91.12 218 ASN A CA 1
ATOM 1697 C C . ASN A 1 218 ? -4.903 -7.403 4.023 1.00 91.12 218 ASN A C 1
ATOM 1699 O O . ASN A 1 218 ? -5.419 -7.096 5.100 1.00 91.12 218 ASN A O 1
ATOM 1703 N N . GLU A 1 219 ? -5.519 -8.141 3.101 1.00 92.75 219 GLU A N 1
ATOM 1704 C CA . GLU A 1 219 ? -6.878 -8.703 3.181 1.00 92.75 219 GLU A CA 1
ATOM 1705 C C . GLU A 1 219 ? -7.147 -9.434 4.504 1.00 92.75 219 GLU A C 1
ATOM 1707 O O . GLU A 1 219 ? -8.223 -9.370 5.112 1.00 92.75 219 GLU A O 1
ATOM 1712 N N . LEU A 1 220 ? -6.136 -10.155 5.007 1.00 91.88 220 LEU A N 1
ATOM 1713 C CA . LEU A 1 220 ? -6.235 -10.802 6.304 1.00 91.88 220 LEU A CA 1
ATOM 1714 C C . LEU A 1 220 ? -6.468 -9.787 7.418 1.00 91.88 220 LEU A C 1
ATOM 1716 O O . LEU A 1 220 ? -7.365 -10.002 8.233 1.00 91.88 220 LEU A O 1
ATOM 1720 N N . HIS A 1 221 ? -5.712 -8.694 7.447 1.00 90.25 221 HIS A N 1
ATOM 1721 C CA . HIS A 1 221 ? -5.842 -7.676 8.482 1.00 90.25 221 HIS A CA 1
ATOM 1722 C C . HIS A 1 221 ? -7.133 -6.872 8.345 1.00 90.25 221 HIS A C 1
ATOM 1724 O O . HIS A 1 221 ? -7.753 -6.594 9.373 1.00 90.25 221 HIS A O 1
ATOM 1730 N N . HIS A 1 222 ? -7.605 -6.599 7.127 1.00 93.31 222 HIS A N 1
ATOM 1731 C CA . HIS A 1 222 ? -8.936 -6.029 6.904 1.00 93.31 222 HIS A CA 1
ATOM 1732 C C . HIS A 1 222 ? -10.029 -6.925 7.505 1.00 93.31 222 HIS A C 1
ATOM 1734 O O . HIS A 1 222 ? -10.834 -6.446 8.312 1.00 93.31 222 HIS A O 1
ATOM 1740 N N . LEU A 1 223 ? -9.984 -8.248 7.273 1.00 93.88 223 LEU A N 1
ATOM 1741 C CA . LEU A 1 223 ? -10.901 -9.184 7.938 1.00 93.88 223 LEU A CA 1
ATOM 1742 C C . LEU A 1 223 ? -10.818 -9.078 9.467 1.00 93.88 223 LEU A C 1
ATOM 1744 O O . LEU A 1 223 ? -11.857 -9.003 10.128 1.00 93.88 223 LEU A O 1
ATOM 1748 N N . LEU A 1 224 ? -9.606 -9.067 10.039 1.00 89.62 224 LEU A N 1
ATOM 1749 C CA . LEU A 1 224 ? -9.420 -9.026 11.497 1.00 89.62 224 LEU A CA 1
ATOM 1750 C C . LEU A 1 224 ? -10.000 -7.746 12.110 1.00 89.62 224 LEU A C 1
ATOM 1752 O O . LEU A 1 224 ? -10.566 -7.773 13.207 1.00 89.62 224 LEU A O 1
ATOM 1756 N N . ILE A 1 225 ? -9.888 -6.628 11.392 1.00 91.50 225 ILE A N 1
ATOM 1757 C CA . ILE A 1 225 ? -10.490 -5.345 11.757 1.00 91.50 225 ILE A CA 1
ATOM 1758 C C . ILE A 1 225 ? -12.016 -5.478 11.784 1.00 91.50 225 ILE A C 1
ATOM 1760 O O . ILE A 1 225 ? -12.635 -5.130 12.793 1.00 91.50 225 ILE A O 1
ATOM 1764 N N . MET A 1 226 ? -12.631 -6.059 10.750 1.00 94.81 226 MET A N 1
ATOM 1765 C CA . MET A 1 226 ? -14.086 -6.257 10.727 1.00 94.81 226 MET A CA 1
ATOM 1766 C C . MET A 1 226 ? -14.565 -7.258 11.790 1.00 94.81 226 MET A C 1
ATOM 1768 O O . MET A 1 226 ? -15.644 -7.078 12.358 1.00 94.81 226 MET A O 1
ATOM 1772 N N . GLU A 1 227 ? -13.768 -8.275 12.136 1.00 90.50 227 GLU A N 1
ATOM 1773 C CA . GLU A 1 227 ? -14.047 -9.168 13.270 1.00 90.50 227 GLU A CA 1
ATOM 1774 C C . GLU A 1 227 ? -14.030 -8.431 14.612 1.00 90.50 227 GLU A C 1
ATOM 1776 O O . GLU A 1 227 ? -14.954 -8.601 15.411 1.00 90.50 227 GLU A O 1
ATOM 1781 N N . ALA A 1 228 ? -13.038 -7.566 14.844 1.00 88.94 228 ALA A N 1
ATOM 1782 C CA . ALA A 1 228 ? -12.956 -6.742 16.051 1.00 88.94 228 ALA A CA 1
ATOM 1783 C C . ALA A 1 228 ? -14.141 -5.762 16.184 1.00 88.94 228 ALA A C 1
ATOM 1785 O O . ALA A 1 228 ? -14.566 -5.453 17.299 1.00 88.94 228 ALA A O 1
ATOM 1786 N N . LEU A 1 229 ? -14.715 -5.319 15.059 1.00 90.12 229 LEU A N 1
ATOM 1787 C CA . LEU A 1 229 ? -15.930 -4.494 15.000 1.00 90.12 229 LEU A CA 1
ATOM 1788 C C . LEU A 1 229 ? -17.241 -5.308 15.089 1.00 90.12 229 LEU A C 1
ATOM 1790 O O . LEU A 1 229 ? -18.329 -4.730 15.091 1.00 90.12 229 LEU A O 1
ATOM 1794 N N . GLY A 1 230 ? -17.165 -6.638 15.198 1.00 87.56 230 GLY A N 1
ATOM 1795 C CA . GLY A 1 230 ? -18.321 -7.528 15.347 1.00 87.56 230 GLY A CA 1
ATOM 1796 C C . GLY A 1 230 ? -18.972 -7.979 14.035 1.00 87.56 230 GLY A C 1
ATOM 1797 O O . GLY A 1 230 ? -20.076 -8.522 14.065 1.00 87.56 230 GLY A O 1
ATOM 1798 N N . GLY A 1 231 ? -18.318 -7.804 12.884 1.00 88.69 231 GLY A N 1
ATOM 1799 C CA . GLY A 1 231 ? -18.830 -8.252 11.582 1.00 88.69 231 GLY A CA 1
ATOM 1800 C C . GLY A 1 231 ? -19.138 -9.753 11.528 1.00 88.69 231 GLY A C 1
ATOM 1801 O O . GLY A 1 231 ? -20.141 -10.158 10.947 1.00 88.69 231 GLY A O 1
ATOM 1802 N N . ASN A 1 232 ? -18.372 -10.569 12.260 1.00 89.44 232 ASN A N 1
ATOM 1803 C CA . ASN A 1 232 ? -18.599 -12.010 12.395 1.00 89.44 232 ASN A CA 1
ATOM 1804 C C . ASN A 1 232 ? -19.706 -12.405 13.394 1.00 89.44 232 ASN A C 1
ATOM 1806 O O . ASN A 1 232 ? -19.814 -13.588 13.722 1.00 89.44 232 ASN A O 1
ATOM 1810 N N . ALA A 1 233 ? -20.508 -11.475 13.931 1.00 85.19 233 ALA A N 1
ATOM 1811 C CA . ALA A 1 233 ? -21.398 -11.754 15.064 1.00 85.19 233 ALA A CA 1
ATOM 1812 C C . ALA A 1 233 ? -22.497 -12.796 14.769 1.00 85.19 233 ALA A C 1
ATOM 1814 O O . ALA A 1 233 ? -22.771 -13.650 15.627 1.00 85.19 233 ALA A O 1
ATOM 1815 N N . GLN A 1 234 ? -23.123 -12.778 13.588 1.00 84.75 234 GLN A N 1
ATOM 1816 C CA . GLN A 1 234 ? -24.244 -13.675 13.269 1.00 84.75 234 GLN A CA 1
ATOM 1817 C C . GLN A 1 234 ? -23.775 -15.028 12.719 1.00 84.75 234 GLN A C 1
ATOM 1819 O O . GLN A 1 234 ? -22.824 -15.123 11.946 1.00 84.75 234 GLN A O 1
ATOM 1824 N N . TRP A 1 235 ? -24.454 -16.110 13.106 1.00 85.44 235 TRP A N 1
ATOM 1825 C CA . TRP A 1 235 ? -24.157 -17.449 12.594 1.00 85.44 235 TRP A CA 1
ATOM 1826 C C . TRP A 1 235 ? -24.488 -17.612 11.110 1.00 85.44 235 TRP A C 1
ATOM 1828 O O . TRP A 1 235 ? -23.735 -18.285 10.415 1.00 85.44 235 TRP A O 1
ATOM 1838 N N . SER A 1 236 ? -25.562 -16.984 10.628 1.00 85.31 236 SER A N 1
ATOM 1839 C CA . SER A 1 236 ? -25.942 -16.958 9.210 1.00 85.31 236 SER A CA 1
ATOM 1840 C C . SER A 1 236 ? -24.818 -16.411 8.333 1.00 85.31 236 SER A C 1
ATOM 1842 O O . SER A 1 236 ? -24.432 -17.061 7.364 1.00 85.31 236 SER A O 1
ATOM 1844 N N . ASP A 1 237 ? -24.256 -15.265 8.724 1.00 91.06 237 ASP A N 1
ATOM 1845 C CA . ASP A 1 237 ? -23.170 -14.592 8.010 1.00 91.06 237 ASP A CA 1
ATOM 1846 C C . ASP A 1 237 ? -21.928 -15.492 7.982 1.00 91.06 237 ASP A C 1
ATOM 1848 O O . ASP A 1 237 ? -21.378 -15.758 6.915 1.00 91.06 237 ASP A O 1
ATOM 1852 N N . ARG A 1 238 ? -21.553 -16.062 9.142 1.00 90.06 238 ARG A N 1
ATOM 1853 C CA . ARG A 1 238 ? -20.441 -17.023 9.251 1.00 90.06 238 ARG A CA 1
ATOM 1854 C C . ARG A 1 238 ? -20.634 -18.257 8.383 1.00 90.06 238 ARG A C 1
ATOM 1856 O O . ARG A 1 238 ? -19.716 -18.670 7.680 1.00 90.06 238 ARG A O 1
ATOM 1863 N N . PHE A 1 239 ? -21.820 -18.855 8.435 1.00 89.56 239 PHE A N 1
ATOM 1864 C CA . PHE A 1 239 ? -22.146 -20.028 7.640 1.00 89.56 239 PHE A CA 1
ATOM 1865 C C . PHE A 1 239 ? -22.034 -19.709 6.147 1.00 89.56 239 PHE A C 1
ATOM 1867 O O . PHE A 1 239 ? -21.350 -20.437 5.432 1.00 89.56 239 PHE A O 1
ATOM 1874 N N . LEU A 1 240 ? -22.641 -18.615 5.681 1.00 91.38 240 LEU A N 1
ATOM 1875 C CA . LEU A 1 240 ? -22.591 -18.234 4.273 1.00 91.38 240 LEU A CA 1
ATOM 1876 C C . LEU A 1 240 ? -21.154 -17.917 3.830 1.00 91.38 240 LEU A C 1
ATOM 1878 O O . LEU A 1 240 ? -20.700 -18.486 2.840 1.00 91.38 240 LEU A O 1
ATOM 1882 N N . GLY A 1 241 ? -20.425 -17.090 4.586 1.00 92.12 241 GLY A N 1
ATOM 1883 C CA . GLY A 1 241 ? -19.075 -16.634 4.239 1.00 92.12 241 GLY A CA 1
ATOM 1884 C C . GLY A 1 241 ? -18.098 -17.789 4.037 1.00 92.12 241 GLY A C 1
ATOM 1885 O O . GLY A 1 241 ? -17.488 -17.901 2.977 1.00 92.12 241 GLY A O 1
ATOM 1886 N N . TYR A 1 242 ? -18.012 -18.718 4.995 1.00 91.44 242 TYR A N 1
ATOM 1887 C CA . TYR A 1 242 ? -17.083 -19.850 4.889 1.00 91.44 242 TYR A CA 1
ATOM 1888 C C . TYR A 1 242 ? -17.417 -20.807 3.729 1.00 91.44 242 TYR A C 1
ATOM 1890 O O . TYR A 1 242 ? -16.506 -21.349 3.100 1.00 91.44 242 TYR A O 1
ATOM 1898 N N . HIS A 1 243 ? -18.701 -21.020 3.416 1.00 92.81 243 HIS A N 1
ATOM 1899 C CA . HIS A 1 243 ? -19.095 -21.902 2.308 1.00 92.81 243 HIS A CA 1
ATOM 1900 C C . HIS A 1 243 ? -18.917 -21.230 0.941 1.00 92.81 243 HIS A C 1
ATOM 1902 O O . HIS A 1 243 ? -18.493 -21.897 -0.006 1.00 92.81 243 HIS A O 1
ATOM 1908 N N . VAL A 1 244 ? -19.186 -19.923 0.839 1.00 93.56 244 VAL A N 1
ATOM 1909 C CA . VAL A 1 244 ? -18.912 -19.140 -0.374 1.00 93.56 244 VAL A CA 1
ATOM 1910 C C . VAL A 1 244 ? -17.408 -19.073 -0.627 1.00 93.56 244 VAL A C 1
ATOM 1912 O O . VAL A 1 244 ? -16.993 -19.415 -1.727 1.00 93.56 244 VAL A O 1
ATOM 1915 N N . ALA A 1 245 ? -16.584 -18.771 0.381 1.00 94.00 245 ALA A N 1
ATOM 1916 C CA . ALA A 1 245 ? -15.123 -18.781 0.262 1.00 94.00 245 ALA A CA 1
ATOM 1917 C C . ALA A 1 245 ? -14.572 -20.132 -0.231 1.00 94.00 245 ALA A C 1
ATOM 1919 O O . ALA A 1 245 ? -13.755 -20.175 -1.151 1.00 94.00 245 ALA A O 1
ATOM 1920 N N . PHE A 1 246 ? -15.065 -21.252 0.314 1.00 93.81 246 PHE A N 1
ATOM 1921 C CA . PHE A 1 246 ? -14.669 -22.590 -0.139 1.00 93.81 246 PHE A CA 1
ATOM 1922 C C . PHE A 1 246 ? -15.053 -22.862 -1.603 1.00 93.81 246 PHE A C 1
ATOM 1924 O O . PHE A 1 246 ? -14.242 -23.386 -2.367 1.00 93.81 246 PHE A O 1
ATOM 1931 N N . ALA A 1 247 ? -16.277 -22.516 -2.012 1.00 94.12 247 ALA A N 1
ATOM 1932 C CA . ALA A 1 247 ? -16.712 -22.681 -3.399 1.00 94.12 247 ALA A CA 1
ATOM 1933 C C . ALA A 1 247 ? -15.937 -21.753 -4.354 1.00 94.12 247 ALA A C 1
ATOM 1935 O O . ALA A 1 247 ? -15.556 -22.165 -5.453 1.00 94.12 247 ALA A O 1
ATOM 1936 N N . TYR A 1 248 ? -15.669 -20.525 -3.910 1.00 93.94 248 TYR A N 1
ATOM 1937 C CA . TYR A 1 248 ? -14.977 -19.495 -4.672 1.00 93.94 248 TYR A CA 1
ATOM 1938 C C . TYR A 1 248 ? -13.507 -19.848 -4.920 1.00 93.94 248 TYR A C 1
ATOM 1940 O O . TYR A 1 248 ? -13.042 -19.703 -6.047 1.00 93.94 248 TYR A O 1
ATOM 1948 N N . TYR A 1 249 ? -12.819 -20.434 -3.932 1.00 95.69 249 TYR A N 1
ATOM 1949 C CA . TYR A 1 249 ? -11.469 -20.987 -4.096 1.00 95.69 249 TYR A CA 1
ATOM 1950 C C . TYR A 1 249 ? -11.397 -21.950 -5.288 1.00 95.69 249 TYR A C 1
ATOM 1952 O O . TYR A 1 249 ? -10.632 -21.739 -6.226 1.00 95.69 249 TYR A O 1
ATOM 1960 N N . TRP A 1 250 ? -12.246 -22.983 -5.313 1.00 95.62 250 TRP A N 1
ATOM 1961 C CA . TRP A 1 250 ? -12.230 -23.970 -6.398 1.00 95.62 250 TRP A CA 1
ATOM 1962 C C . TRP A 1 250 ? -12.632 -23.385 -7.756 1.00 95.62 250 TRP A C 1
ATOM 1964 O O . TRP A 1 250 ? -12.094 -23.805 -8.783 1.00 95.62 250 TRP A O 1
ATOM 1974 N N . PHE A 1 251 ? -13.534 -22.400 -7.771 1.00 93.56 251 PHE A N 1
ATOM 1975 C CA . PHE A 1 251 ? -13.860 -21.639 -8.976 1.00 93.56 251 PHE A CA 1
ATOM 1976 C C . PHE A 1 251 ? -12.634 -20.881 -9.507 1.00 93.56 251 PHE A C 1
ATOM 1978 O O . PHE A 1 251 ? -12.272 -21.056 -10.670 1.00 93.56 251 PHE A O 1
ATOM 1985 N N . LEU A 1 252 ? -11.944 -20.114 -8.659 1.00 93.81 252 LEU A N 1
ATOM 1986 C CA . LEU A 1 252 ? -10.756 -19.336 -9.021 1.00 93.81 252 LEU A CA 1
ATOM 1987 C C . LEU A 1 252 ? -9.592 -20.211 -9.486 1.00 93.81 252 LEU A C 1
ATOM 1989 O O . LEU A 1 252 ? -8.970 -19.888 -10.494 1.00 93.81 252 LEU A O 1
ATOM 1993 N N . ILE A 1 253 ? -9.341 -21.343 -8.820 1.00 94.38 253 ILE A N 1
ATOM 1994 C CA . ILE A 1 253 ? -8.386 -22.365 -9.278 1.00 94.38 253 ILE A CA 1
ATOM 1995 C C . ILE A 1 253 ? -8.719 -22.804 -10.716 1.00 94.38 253 ILE A C 1
ATOM 1997 O O . ILE A 1 253 ? -7.836 -22.849 -11.573 1.00 94.38 253 ILE A O 1
ATOM 2001 N N . GLY A 1 254 ? -9.997 -23.075 -11.011 1.00 93.19 254 GLY A N 1
ATOM 2002 C CA . GLY A 1 254 ? -10.457 -23.449 -12.351 1.00 93.19 254 GLY A CA 1
ATOM 2003 C C . GLY A 1 254 ? -10.310 -22.331 -13.391 1.00 93.19 254 GLY A C 1
ATOM 2004 O O . GLY A 1 254 ? -9.860 -22.595 -14.508 1.00 93.19 254 GLY A O 1
ATOM 2005 N N . VAL A 1 255 ? -10.640 -21.085 -13.035 1.00 91.44 255 VAL A N 1
ATOM 2006 C CA . VAL A 1 255 ? -10.489 -19.915 -13.919 1.00 91.44 255 VAL A CA 1
ATOM 2007 C C . VAL A 1 255 ? -9.013 -19.642 -14.205 1.00 91.44 255 VAL A C 1
ATOM 2009 O O . VAL A 1 255 ? -8.641 -19.529 -15.370 1.00 91.44 255 VAL A O 1
ATOM 2012 N N . TYR A 1 256 ? -8.159 -19.609 -13.181 1.00 91.50 256 TYR A N 1
ATOM 2013 C CA . TYR A 1 256 ? -6.727 -19.324 -13.309 1.00 91.50 256 TYR A CA 1
ATOM 2014 C C . TYR A 1 256 ? -5.978 -20.406 -14.099 1.00 91.50 256 TYR A C 1
ATOM 2016 O O . TYR A 1 256 ? -5.095 -20.092 -14.897 1.00 91.50 256 TYR A O 1
ATOM 2024 N N . LEU A 1 257 ? -6.362 -21.679 -13.937 1.00 89.50 257 LEU A N 1
ATOM 2025 C CA . LEU A 1 257 ? -5.842 -22.788 -14.745 1.00 89.50 257 LEU A CA 1
ATOM 2026 C C . LEU A 1 257 ? -6.184 -22.631 -16.239 1.00 89.50 257 LEU A C 1
ATOM 2028 O O . LEU A 1 257 ? -5.388 -23.019 -17.092 1.00 89.50 257 LEU A O 1
ATOM 2032 N N . CYS A 1 258 ? -7.348 -22.059 -16.564 1.00 88.06 258 CYS A N 1
ATOM 2033 C CA . CYS A 1 258 ? -7.760 -21.803 -17.947 1.00 88.06 258 CYS A CA 1
ATOM 2034 C C . CYS A 1 258 ? -7.165 -20.503 -18.518 1.00 88.06 258 CYS A C 1
ATOM 2036 O O . CYS A 1 258 ? -6.771 -20.462 -19.684 1.00 88.06 258 CYS A O 1
ATOM 2038 N N . SER A 1 259 ? -7.146 -19.426 -17.728 1.00 87.06 259 SER A N 1
ATOM 2039 C CA . SER A 1 259 ? -6.669 -18.098 -18.119 1.00 87.06 259 SER A CA 1
ATOM 2040 C C . SER A 1 259 ? -6.381 -17.218 -16.890 1.00 87.06 259 SER A C 1
ATOM 2042 O O . SER A 1 259 ? -7.314 -16.647 -16.315 1.00 87.06 259 SER A O 1
ATOM 2044 N N . PRO A 1 260 ? -5.100 -17.013 -16.525 1.00 87.75 260 PRO A N 1
ATOM 2045 C CA . PRO A 1 260 ? -4.716 -16.070 -15.474 1.00 87.75 260 PRO A CA 1
ATOM 2046 C C . PRO A 1 260 ? -5.220 -14.643 -15.732 1.00 87.75 260 PRO A C 1
ATOM 2048 O O . PRO A 1 260 ? -5.673 -13.989 -14.802 1.00 87.75 260 PRO A O 1
ATOM 2051 N N . ARG A 1 261 ? -5.243 -14.177 -16.996 1.00 83.81 261 ARG A N 1
ATOM 2052 C CA . ARG A 1 261 ? -5.772 -12.840 -17.339 1.00 83.81 261 ARG A CA 1
ATOM 2053 C C . ARG A 1 261 ? -7.235 -12.678 -16.924 1.00 83.81 261 ARG A C 1
ATOM 2055 O O . ARG A 1 261 ? -7.570 -11.647 -16.364 1.00 83.81 261 ARG A O 1
ATOM 2062 N N . ILE A 1 262 ? -8.093 -13.673 -17.171 1.00 87.12 262 ILE A N 1
ATOM 2063 C CA . ILE A 1 262 ? -9.523 -13.575 -16.814 1.00 87.12 262 ILE A CA 1
ATOM 2064 C C . ILE A 1 262 ? -9.703 -13.574 -15.291 1.00 87.12 262 ILE A C 1
ATOM 2066 O O . ILE A 1 262 ? -10.592 -12.893 -14.788 1.00 87.12 262 ILE A O 1
ATOM 2070 N N . ALA A 1 263 ? -8.845 -14.293 -14.559 1.00 90.69 263 ALA A N 1
ATOM 2071 C CA . ALA A 1 263 ? -8.829 -14.247 -13.101 1.00 90.69 263 ALA A CA 1
ATOM 2072 C C . ALA A 1 263 ? -8.453 -12.841 -12.591 1.00 90.69 263 ALA A C 1
ATOM 2074 O O . ALA A 1 263 ? -9.208 -12.266 -11.814 1.00 90.69 263 ALA A O 1
ATOM 2075 N N . TYR A 1 264 ? -7.367 -12.249 -13.102 1.00 88.50 264 TYR A N 1
ATOM 2076 C CA . TYR A 1 264 ? -6.947 -10.892 -12.727 1.00 88.50 264 TYR A CA 1
ATOM 2077 C C . TYR A 1 264 ? -7.938 -9.796 -13.172 1.00 88.50 264 TYR A C 1
ATOM 2079 O O . TYR A 1 264 ? -8.172 -8.863 -12.413 1.00 88.50 264 TYR A O 1
ATOM 2087 N N . GLN A 1 265 ? -8.582 -9.926 -14.341 1.00 88.06 265 GLN A N 1
ATOM 2088 C CA . GLN A 1 265 ? -9.675 -9.037 -14.782 1.00 88.06 265 GLN A CA 1
ATOM 2089 C C . GLN A 1 265 ? -10.891 -9.098 -13.850 1.00 88.06 265 GLN A C 1
ATOM 2091 O O . GLN A 1 265 ? -11.535 -8.083 -13.595 1.00 88.06 265 GLN A O 1
ATOM 2096 N N . PHE A 1 266 ? -11.239 -10.293 -13.359 1.00 89.81 266 PHE A N 1
ATOM 2097 C CA . PHE A 1 266 ? -12.337 -10.440 -12.406 1.00 89.81 266 PHE A CA 1
ATOM 2098 C C . PHE A 1 266 ? -11.996 -9.820 -11.049 1.00 89.81 266 PHE A C 1
ATOM 2100 O O . PHE A 1 266 ? -12.883 -9.264 -10.410 1.00 89.81 266 PHE A O 1
ATOM 2107 N N . MET A 1 267 ? -10.722 -9.858 -10.647 1.00 90.25 267 MET A N 1
ATOM 2108 C CA . MET A 1 267 ? -10.279 -9.193 -9.426 1.00 90.25 267 MET A CA 1
ATOM 2109 C C . MET A 1 267 ? -10.224 -7.685 -9.547 1.00 90.25 267 MET A C 1
ATOM 2111 O O . MET A 1 267 ? -10.835 -7.037 -8.715 1.00 90.25 267 MET A O 1
ATOM 2115 N N . GLU A 1 268 ? -9.633 -7.114 -10.600 1.00 89.50 268 GLU A N 1
ATOM 2116 C CA . GLU A 1 268 ? -9.637 -5.653 -10.795 1.00 89.50 268 GLU A CA 1
ATOM 2117 C C . GLU A 1 268 ? -11.055 -5.057 -10.670 1.00 89.50 268 GLU A C 1
ATOM 2119 O O . GLU A 1 268 ? -11.232 -3.980 -10.108 1.00 89.50 268 GLU A O 1
ATOM 2124 N N . LEU A 1 269 ? -12.078 -5.788 -11.129 1.00 91.00 269 LEU A N 1
ATOM 2125 C CA . LEU A 1 269 ? -13.484 -5.405 -10.999 1.00 91.00 269 LEU A CA 1
ATOM 2126 C C . LEU A 1 269 ? -14.007 -5.447 -9.547 1.00 91.00 269 LEU A C 1
ATOM 2128 O O . LEU A 1 269 ? -14.773 -4.567 -9.159 1.00 91.00 269 LEU A O 1
ATOM 2132 N N . LEU A 1 270 ? -13.606 -6.445 -8.753 1.00 92.12 270 LEU A N 1
ATOM 2133 C CA . LEU A 1 270 ? -13.969 -6.560 -7.335 1.00 92.12 270 LEU A CA 1
ATOM 2134 C C . LEU A 1 270 ? -13.243 -5.514 -6.478 1.00 92.12 270 LEU A C 1
ATOM 2136 O O . LEU A 1 270 ? -13.904 -4.807 -5.721 1.00 92.12 270 LEU A O 1
ATOM 2140 N N . GLU A 1 271 ? -11.932 -5.354 -6.669 1.00 91.00 271 GLU A N 1
ATOM 2141 C CA . GLU A 1 271 ? -11.106 -4.343 -5.992 1.00 91.00 271 GLU A CA 1
ATOM 2142 C C . GLU A 1 271 ? -11.629 -2.922 -6.283 1.00 91.00 271 GLU A C 1
ATOM 2144 O O . GLU A 1 271 ? -11.806 -2.098 -5.386 1.00 91.00 271 GLU A O 1
ATOM 2149 N N . ALA A 1 272 ? -11.980 -2.623 -7.541 1.00 89.44 272 ALA A N 1
ATOM 2150 C CA . ALA A 1 272 ? -12.507 -1.307 -7.910 1.00 89.44 272 ALA A CA 1
ATOM 2151 C C . ALA A 1 272 ? -13.865 -1.004 -7.246 1.00 89.44 272 ALA A C 1
ATOM 2153 O O . ALA A 1 272 ? -14.137 0.143 -6.884 1.00 89.44 272 ALA A O 1
ATOM 2154 N N . HIS A 1 273 ? -14.704 -2.024 -7.040 1.00 91.69 273 HIS A N 1
ATOM 2155 C CA . HIS A 1 273 ? -15.951 -1.899 -6.277 1.00 91.69 273 HIS A CA 1
ATOM 2156 C C . HIS A 1 273 ? -15.711 -1.751 -4.773 1.00 91.69 273 HIS A C 1
ATOM 2158 O O . HIS A 1 273 ? -16.454 -1.030 -4.101 1.00 91.69 273 HIS A O 1
ATOM 2164 N N . ALA A 1 274 ? -14.677 -2.395 -4.230 1.00 91.75 274 ALA A N 1
ATOM 2165 C CA . ALA A 1 274 ? -14.279 -2.226 -2.838 1.00 91.75 274 ALA A CA 1
ATOM 2166 C C . ALA A 1 274 ? -13.819 -0.783 -2.570 1.00 91.75 274 ALA A C 1
ATOM 2168 O O . ALA A 1 274 ? -14.357 -0.142 -1.661 1.00 91.75 274 ALA A O 1
ATOM 2169 N N . VAL A 1 275 ? -12.977 -0.205 -3.442 1.00 90.69 275 VAL A N 1
ATOM 2170 C CA . VAL A 1 275 ? -12.605 1.226 -3.416 1.00 90.69 275 VAL A CA 1
ATOM 2171 C C . VAL A 1 275 ? -13.842 2.131 -3.394 1.00 90.69 275 VAL A C 1
ATOM 2173 O O . VAL A 1 275 ? -13.935 3.020 -2.540 1.00 90.69 275 VAL A O 1
ATOM 2176 N N . ASP A 1 276 ? -14.809 1.919 -4.295 1.00 91.69 276 ASP A N 1
ATOM 2177 C CA . ASP A 1 276 ? -16.043 2.718 -4.358 1.00 91.69 276 ASP A CA 1
ATOM 2178 C C . ASP A 1 276 ? -16.902 2.559 -3.092 1.00 91.69 276 ASP A C 1
ATOM 2180 O O . ASP A 1 276 ? -17.446 3.542 -2.569 1.00 91.69 276 ASP A O 1
ATOM 2184 N N . THR A 1 277 ? -16.994 1.335 -2.564 1.00 93.00 277 THR A N 1
ATOM 2185 C CA . THR A 1 277 ? -17.774 0.999 -1.366 1.00 93.00 277 THR A CA 1
ATOM 2186 C C . THR A 1 277 ? -17.168 1.641 -0.115 1.00 93.00 277 THR A C 1
ATOM 2188 O O . THR A 1 277 ? -17.866 2.372 0.595 1.00 93.00 277 THR A O 1
ATOM 2191 N N . TYR A 1 278 ? -15.871 1.443 0.136 1.00 94.62 278 TYR A N 1
ATOM 2192 C CA . TYR A 1 278 ? -15.165 2.017 1.283 1.00 94.62 278 TYR A CA 1
ATOM 2193 C C . TYR A 1 278 ? -15.085 3.546 1.210 1.00 94.62 278 TYR A C 1
ATOM 2195 O O . TYR A 1 278 ? -15.394 4.230 2.189 1.00 94.62 278 TYR A O 1
ATOM 2203 N N . SER A 1 279 ? -14.787 4.109 0.035 1.00 92.75 279 SER A N 1
ATOM 2204 C CA . SER A 1 279 ? -14.775 5.564 -0.172 1.00 92.75 279 SER A CA 1
ATOM 2205 C C . SER A 1 279 ? -16.138 6.208 0.084 1.00 92.75 279 SER A C 1
ATOM 2207 O O . SER A 1 279 ? -16.208 7.347 0.553 1.00 92.75 279 SER A O 1
ATOM 2209 N N . THR A 1 280 ? -17.232 5.512 -0.236 1.00 93.25 280 THR A N 1
ATOM 2210 C CA . THR A 1 280 ? -18.598 5.974 0.048 1.00 93.25 280 THR A CA 1
ATOM 2211 C C . THR A 1 280 ? -18.909 5.862 1.539 1.00 93.25 280 THR A C 1
ATOM 2213 O O . THR A 1 280 ? -19.362 6.834 2.142 1.00 93.25 280 THR A O 1
ATOM 2216 N N . PHE A 1 281 ? -18.569 4.735 2.164 1.00 95.31 281 PHE A N 1
ATOM 2217 C CA . PHE A 1 281 ? -18.755 4.508 3.596 1.00 95.31 281 PHE A CA 1
ATOM 2218 C C . PHE A 1 281 ? -18.039 5.550 4.470 1.00 95.31 281 PHE A C 1
ATOM 2220 O O . PHE A 1 281 ? -18.650 6.115 5.381 1.00 95.31 281 PHE A O 1
ATOM 2227 N N . VAL A 1 282 ? -16.778 5.867 4.154 1.00 94.38 282 VAL A N 1
ATOM 2228 C CA . VAL A 1 282 ? -16.005 6.931 4.816 1.00 94.38 282 VAL A CA 1
ATOM 2229 C C . VAL A 1 282 ? -16.707 8.285 4.692 1.00 94.38 282 VAL A C 1
ATOM 2231 O O . VAL A 1 282 ? -16.799 9.019 5.675 1.00 94.38 282 VAL A O 1
ATOM 2234 N N . LYS A 1 283 ? -17.235 8.627 3.508 1.00 93.50 283 LYS A N 1
ATOM 2235 C CA . LYS A 1 283 ? -17.943 9.900 3.277 1.00 93.50 283 LYS A CA 1
ATOM 2236 C C . LYS A 1 283 ? -19.243 9.987 4.075 1.00 93.50 283 LYS A C 1
ATOM 2238 O O . LYS A 1 283 ? -19.495 11.025 4.680 1.00 93.50 283 LYS A O 1
ATOM 2243 N N . GLU A 1 284 ? -20.037 8.918 4.102 1.00 93.81 284 GLU A N 1
ATOM 2244 C CA . GLU A 1 284 ? -21.329 8.888 4.804 1.00 93.81 284 GLU A CA 1
ATOM 2245 C C . GLU A 1 284 ? -21.179 8.879 6.336 1.00 93.81 284 GLU A C 1
ATOM 2247 O O . GLU A 1 284 ? -22.026 9.434 7.032 1.00 93.81 284 GLU A O 1
ATOM 2252 N N . ASN A 1 285 ? -20.090 8.314 6.875 1.00 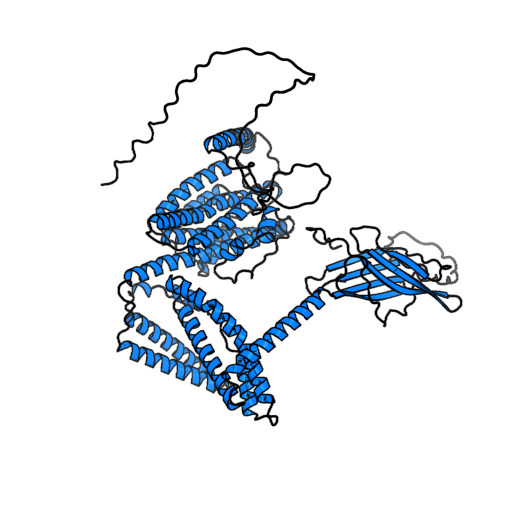95.19 285 ASN A N 1
ATOM 2253 C CA . ASN A 1 285 ? -19.914 8.110 8.319 1.00 95.19 285 ASN A CA 1
ATOM 2254 C C . ASN A 1 285 ? -18.780 8.947 8.949 1.00 95.19 285 ASN A C 1
ATOM 2256 O O . ASN A 1 285 ? -18.490 8.755 10.132 1.00 95.19 285 ASN A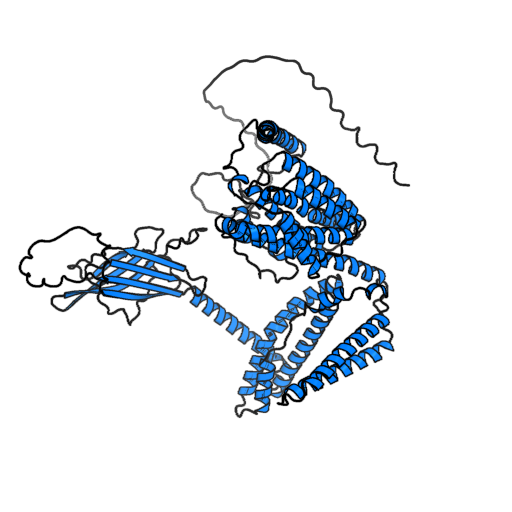 O 1
ATOM 2260 N N . ARG A 1 286 ? -18.136 9.871 8.210 1.00 93.62 286 ARG A N 1
ATOM 2261 C CA . ARG A 1 286 ? -16.905 10.591 8.624 1.00 93.62 286 ARG A CA 1
ATOM 2262 C C . ARG A 1 286 ? -16.932 11.106 10.066 1.00 93.62 286 ARG A C 1
ATOM 2264 O O . ARG A 1 286 ? -16.014 10.825 10.835 1.00 93.62 286 ARG A O 1
ATOM 2271 N N . GLU A 1 287 ? -17.976 11.850 10.433 1.00 93.12 287 GLU A N 1
ATOM 2272 C CA . GLU A 1 287 ? -18.117 12.417 11.781 1.00 93.12 287 GLU A CA 1
ATOM 2273 C C . GLU A 1 287 ? -18.129 11.313 12.846 1.00 93.12 287 GLU A C 1
ATOM 2275 O O . GLU A 1 287 ? -17.381 11.385 13.821 1.00 93.12 287 GLU A O 1
ATOM 2280 N N . ARG A 1 288 ? -18.905 10.246 12.631 1.00 92.44 288 ARG A N 1
ATOM 2281 C CA . ARG A 1 288 ? -19.005 9.137 13.582 1.00 92.44 288 ARG A CA 1
ATOM 2282 C C . ARG A 1 288 ? -17.703 8.344 13.689 1.00 92.44 288 ARG A C 1
ATOM 2284 O O . ARG A 1 288 ? -17.305 7.996 14.797 1.00 92.44 288 ARG A O 1
ATOM 2291 N N . LEU A 1 289 ? -17.032 8.090 12.565 1.00 94.38 289 LEU A N 1
ATOM 2292 C CA . LEU A 1 289 ? -15.764 7.359 12.520 1.00 94.38 289 LEU A CA 1
ATOM 2293 C C . LEU A 1 289 ? -14.632 8.119 13.236 1.00 94.38 289 LEU A C 1
ATOM 2295 O O . LEU A 1 289 ? -13.865 7.500 13.969 1.00 94.38 289 LEU A O 1
ATOM 2299 N N . SER A 1 290 ? -14.575 9.452 13.115 1.00 93.31 290 SER A N 1
ATOM 2300 C CA . SER A 1 290 ? -13.572 10.285 13.811 1.00 93.31 290 SER A CA 1
ATOM 2301 C C . SER A 1 290 ? -13.689 10.269 15.343 1.00 93.31 290 SER A C 1
ATOM 2303 O O . SER A 1 290 ? -12.719 10.546 16.043 1.00 93.31 290 SER A O 1
ATOM 2305 N N . GLN A 1 291 ? -14.863 9.921 15.880 1.00 93.75 291 GLN A N 1
ATOM 2306 C CA . GLN A 1 291 ? -15.129 9.846 17.323 1.00 93.75 291 GLN A CA 1
ATOM 2307 C C . GLN A 1 291 ? -14.843 8.462 17.926 1.00 93.75 291 GLN A C 1
ATOM 2309 O O . GLN A 1 291 ? -14.921 8.294 19.145 1.00 93.75 291 GLN A O 1
ATOM 2314 N N . LEU A 1 292 ? -14.587 7.451 17.091 1.00 91.75 292 LEU A N 1
ATOM 2315 C CA . LEU A 1 292 ? -14.414 6.066 17.517 1.00 91.75 292 LEU A CA 1
ATOM 2316 C C . LEU A 1 292 ? -12.924 5.693 17.526 1.00 91.75 292 LEU A C 1
ATOM 2318 O O . LEU A 1 292 ? -12.211 6.026 16.580 1.00 91.75 292 LEU A O 1
ATOM 2322 N N . PRO A 1 293 ? -12.433 4.991 18.563 1.00 92.06 293 PRO A N 1
ATOM 2323 C CA . PRO A 1 293 ? -11.048 4.549 18.604 1.00 92.06 293 PRO A CA 1
ATOM 2324 C C . PRO A 1 293 ? -10.806 3.401 17.606 1.00 92.06 293 PRO A C 1
ATOM 2326 O O . PRO A 1 293 ? -11.698 2.576 17.384 1.00 92.06 293 PRO A O 1
ATOM 2329 N N . PRO A 1 294 ? -9.591 3.291 17.049 1.00 90.88 294 PRO A N 1
ATOM 2330 C CA . PRO A 1 294 ? -9.205 2.197 16.169 1.00 90.88 294 PRO A CA 1
ATOM 2331 C C . PRO A 1 294 ? -9.079 0.889 16.974 1.00 90.88 294 PRO A C 1
ATOM 2333 O O . PRO A 1 294 ? -8.611 0.910 18.122 1.00 90.88 294 PRO A O 1
ATOM 2336 N N . PRO A 1 295 ? -9.455 -0.272 16.405 1.00 88.94 295 PRO A N 1
ATOM 2337 C CA . PRO A 1 295 ? -9.241 -1.553 17.063 1.00 88.94 295 PRO A CA 1
ATOM 2338 C C . PRO A 1 295 ? -7.740 -1.850 17.172 1.00 88.94 295 PRO A C 1
ATOM 2340 O O . PRO A 1 295 ? -6.944 -1.452 16.322 1.00 88.94 295 PRO A O 1
ATOM 2343 N N . ALA A 1 296 ? -7.344 -2.587 18.213 1.00 84.81 296 ALA A N 1
ATOM 2344 C CA . ALA A 1 296 ? -5.931 -2.860 18.495 1.00 84.81 296 ALA A CA 1
ATOM 2345 C C . ALA A 1 296 ? -5.199 -3.537 17.321 1.00 84.81 296 ALA A C 1
ATOM 2347 O O . ALA A 1 296 ? -4.039 -3.225 17.072 1.00 84.81 296 ALA A O 1
ATOM 2348 N N . VAL A 1 297 ? -5.893 -4.397 16.566 1.00 84.69 297 VAL A N 1
ATOM 2349 C CA . VAL A 1 297 ? -5.342 -5.058 15.375 1.00 84.69 297 VAL A CA 1
ATOM 2350 C C . VAL A 1 297 ? -5.041 -4.085 14.228 1.00 84.69 297 VAL A C 1
ATOM 2352 O O . VAL A 1 297 ? -4.011 -4.241 13.585 1.00 84.69 297 VAL A O 1
ATOM 2355 N N . ALA A 1 298 ? -5.852 -3.035 14.026 1.00 86.19 298 ALA A N 1
ATOM 2356 C CA . ALA A 1 298 ? -5.566 -2.010 13.017 1.00 86.19 298 ALA A CA 1
ATOM 2357 C C . ALA A 1 298 ? -4.294 -1.230 13.365 1.00 86.19 298 ALA A C 1
ATOM 2359 O O . ALA A 1 298 ? -3.413 -1.087 12.524 1.00 86.19 298 ALA A O 1
ATOM 2360 N N . ARG A 1 299 ? -4.162 -0.782 14.623 1.00 85.12 299 ARG A N 1
ATOM 2361 C CA . ARG A 1 299 ? -2.947 -0.084 15.078 1.00 85.12 299 ARG A CA 1
ATOM 2362 C C . ARG A 1 299 ? -1.711 -0.959 14.939 1.00 85.12 299 ARG A C 1
ATOM 2364 O O . ARG A 1 299 ? -0.709 -0.492 14.405 1.00 85.12 299 ARG A O 1
ATOM 2371 N N . SER A 1 300 ? -1.796 -2.217 15.372 1.00 83.50 300 SER A N 1
ATOM 2372 C CA . SER A 1 300 ? -0.658 -3.133 15.293 1.00 83.50 300 SER A CA 1
ATOM 2373 C C . SER A 1 300 ? -0.251 -3.412 13.842 1.00 83.50 300 SER A C 1
ATOM 2375 O O . SER A 1 300 ? 0.934 -3.467 13.549 1.00 83.50 300 SER A O 1
ATOM 2377 N N . TYR A 1 301 ? -1.213 -3.485 12.915 1.00 84.06 301 TYR A N 1
ATOM 2378 C CA . TYR A 1 301 ? -0.939 -3.656 11.487 1.00 84.06 301 TYR A CA 1
ATOM 2379 C C . TYR A 1 301 ? -0.342 -2.410 10.813 1.00 84.06 301 TYR A C 1
ATOM 2381 O O . TYR A 1 301 ? 0.645 -2.513 10.091 1.00 84.06 301 TYR A O 1
ATOM 2389 N N . TYR A 1 302 ? -0.928 -1.230 11.039 1.00 82.56 302 TYR A N 1
ATOM 2390 C CA . TYR A 1 302 ? -0.551 -0.005 10.326 1.00 82.56 302 TYR A CA 1
ATOM 2391 C C . TYR A 1 302 ? 0.635 0.752 10.950 1.00 82.56 302 TYR A C 1
ATOM 2393 O O . TYR A 1 302 ? 1.296 1.519 10.248 1.00 82.56 302 TYR A O 1
ATOM 2401 N N . THR A 1 303 ? 0.908 0.568 12.250 1.00 78.69 303 THR A N 1
ATOM 2402 C CA . THR A 1 303 ? 1.886 1.391 12.999 1.00 78.69 303 THR A CA 1
ATOM 2403 C C . THR A 1 303 ? 2.945 0.606 13.782 1.00 78.69 303 THR A C 1
ATOM 2405 O O . THR A 1 303 ? 3.889 1.218 14.283 1.00 78.69 303 THR A O 1
ATOM 2408 N N . GLU A 1 304 ? 2.847 -0.724 13.881 1.00 67.81 304 GLU A N 1
ATOM 2409 C CA . GLU A 1 304 ? 3.758 -1.552 14.684 1.00 67.81 304 GLU A CA 1
ATOM 2410 C C . GLU A 1 304 ? 4.380 -2.693 13.849 1.00 67.81 304 GLU A C 1
ATOM 2412 O O . GLU A 1 304 ? 3.877 -3.080 12.799 1.00 67.81 304 GLU A O 1
ATOM 2417 N N . GLY A 1 305 ? 5.491 -3.262 14.329 1.00 61.81 305 GLY A N 1
ATOM 2418 C CA . GLY A 1 305 ? 6.064 -4.496 13.775 1.00 61.81 305 GLY A CA 1
ATOM 2419 C C . GLY A 1 305 ? 6.924 -4.354 12.508 1.00 61.81 305 GLY A C 1
ATOM 2420 O O . GLY A 1 305 ? 7.474 -3.295 12.206 1.00 61.81 305 GLY A O 1
ATOM 2421 N N . ASP A 1 306 ? 7.104 -5.481 11.812 1.00 56.47 306 ASP A N 1
ATOM 2422 C CA . ASP A 1 306 ? 7.845 -5.568 10.549 1.00 56.47 306 ASP A CA 1
ATOM 2423 C C . ASP A 1 306 ? 6.897 -5.323 9.367 1.00 56.47 306 ASP A C 1
ATOM 2425 O O . ASP A 1 306 ? 6.144 -6.204 8.948 1.00 56.47 306 ASP A O 1
ATOM 2429 N N . LEU A 1 307 ? 6.947 -4.104 8.833 1.00 67.31 307 LEU A N 1
ATOM 2430 C CA . LEU A 1 307 ? 6.095 -3.636 7.738 1.00 67.31 307 LEU A CA 1
ATOM 2431 C C . LEU A 1 307 ? 6.530 -4.154 6.352 1.00 67.31 307 LEU A C 1
ATOM 2433 O O . LEU A 1 307 ? 6.041 -3.651 5.347 1.00 67.31 307 LEU A O 1
ATOM 2437 N N . TYR A 1 308 ? 7.400 -5.168 6.270 1.00 54.03 308 TYR A N 1
ATOM 2438 C CA . TYR A 1 308 ? 7.848 -5.791 5.017 1.00 54.03 308 TYR A CA 1
ATOM 2439 C C . TYR A 1 308 ? 6.698 -6.109 4.046 1.00 54.03 308 TYR A C 1
ATOM 2441 O O . TYR A 1 308 ? 6.652 -5.570 2.943 1.00 54.03 308 TYR A O 1
ATOM 2449 N N . TYR A 1 309 ? 5.712 -6.907 4.478 1.00 58.03 309 TYR A N 1
ATOM 2450 C CA . TYR A 1 309 ? 4.553 -7.230 3.636 1.00 58.03 309 TYR A CA 1
ATOM 2451 C C . TYR A 1 309 ? 3.649 -6.019 3.362 1.00 58.03 309 TYR A C 1
ATOM 2453 O O . TYR A 1 309 ? 3.019 -5.974 2.311 1.00 58.03 309 TYR A O 1
ATOM 2461 N N . PHE A 1 310 ? 3.610 -5.024 4.256 1.00 54.50 310 PHE A N 1
ATOM 2462 C CA . PHE A 1 310 ? 2.868 -3.780 4.031 1.00 54.50 310 PHE A CA 1
ATOM 2463 C C . PHE A 1 310 ? 3.534 -2.898 2.959 1.00 54.50 310 PHE A C 1
ATOM 2465 O O . PHE A 1 310 ? 2.842 -2.253 2.179 1.00 54.50 310 PHE A O 1
ATOM 2472 N N . ASP A 1 311 ? 4.863 -2.881 2.866 1.00 66.31 311 ASP A N 1
ATOM 2473 C CA . ASP A 1 311 ? 5.573 -2.192 1.783 1.00 66.31 311 ASP A CA 1
ATOM 2474 C C . ASP A 1 311 ? 5.512 -2.971 0.453 1.00 66.31 311 ASP A C 1
ATOM 2476 O O . ASP A 1 311 ? 5.472 -2.360 -0.612 1.00 66.31 311 ASP A O 1
ATOM 2480 N N . ASP A 1 312 ? 5.491 -4.307 0.495 1.00 61.75 312 ASP A N 1
ATOM 2481 C CA . ASP A 1 312 ? 5.604 -5.161 -0.696 1.00 61.75 312 ASP A CA 1
ATOM 2482 C C . ASP A 1 312 ? 4.333 -5.296 -1.556 1.00 61.75 312 ASP A C 1
ATOM 2484 O O . ASP A 1 312 ? 4.453 -5.658 -2.728 1.00 61.75 312 ASP A O 1
ATOM 2488 N N . PHE A 1 313 ? 3.134 -5.018 -1.027 1.00 68.56 313 PHE A N 1
ATOM 2489 C CA . PHE A 1 313 ? 1.907 -5.001 -1.848 1.00 68.56 313 PHE A CA 1
ATOM 2490 C C . PHE A 1 313 ? 1.722 -3.682 -2.628 1.00 68.56 313 PHE A C 1
ATOM 2492 O O . PHE A 1 313 ? 0.951 -3.628 -3.584 1.00 68.56 313 PHE A O 1
ATOM 2499 N N . GLN A 1 314 ? 2.446 -2.617 -2.257 1.00 66.69 314 GLN A N 1
ATOM 2500 C CA . GLN A 1 314 ? 2.318 -1.280 -2.847 1.00 66.69 314 GLN A CA 1
ATOM 2501 C C . GLN A 1 314 ? 3.175 -1.147 -4.120 1.00 66.69 314 GLN A C 1
ATOM 2503 O O . GLN A 1 314 ? 4.258 -0.561 -4.104 1.00 66.69 314 GLN A O 1
ATOM 2508 N N . VAL A 1 315 ? 2.682 -1.682 -5.242 1.00 50.38 315 VAL A N 1
ATOM 2509 C CA . VAL A 1 315 ? 3.439 -1.814 -6.508 1.00 50.38 315 VAL A CA 1
ATOM 2510 C C . VAL A 1 315 ? 3.974 -0.487 -7.070 1.00 50.38 315 VAL A C 1
ATOM 2512 O O . VAL A 1 315 ? 5.075 -0.459 -7.620 1.00 50.38 315 VAL A O 1
ATOM 2515 N N . ASP A 1 316 ? 3.236 0.614 -6.909 1.00 49.50 316 ASP A N 1
ATOM 2516 C CA . ASP A 1 316 ? 3.569 1.919 -7.505 1.00 49.50 316 ASP A CA 1
ATOM 2517 C C . ASP A 1 316 ? 4.353 2.868 -6.576 1.00 49.50 316 ASP A C 1
ATOM 2519 O O . ASP A 1 316 ? 4.579 4.032 -6.921 1.00 49.50 316 ASP A O 1
ATOM 2523 N N . ARG A 1 317 ? 4.772 2.417 -5.385 1.00 52.41 317 ARG A N 1
ATOM 2524 C CA . ARG A 1 317 ? 5.413 3.277 -4.372 1.00 52.41 317 ARG A CA 1
ATOM 2525 C C . ARG A 1 317 ? 6.814 2.791 -3.998 1.00 52.41 317 ARG A C 1
ATOM 2527 O O . ARG A 1 317 ? 7.178 1.634 -4.184 1.00 52.41 317 ARG A O 1
ATOM 2534 N N . LYS A 1 318 ? 7.640 3.697 -3.463 1.00 52.53 318 LYS A N 1
ATOM 2535 C CA . LYS A 1 318 ? 8.951 3.329 -2.902 1.00 52.53 318 LYS A CA 1
ATOM 2536 C C . LYS A 1 318 ? 8.720 2.654 -1.536 1.00 52.53 318 LYS A C 1
ATOM 2538 O O . LYS A 1 318 ? 8.056 3.266 -0.700 1.00 52.53 318 LYS A O 1
ATOM 2543 N N . PRO A 1 319 ? 9.275 1.457 -1.262 1.00 55.91 319 PRO A N 1
ATOM 2544 C CA . PRO A 1 319 ? 9.183 0.836 0.060 1.00 55.91 319 PRO A CA 1
ATOM 2545 C C . PRO A 1 319 ? 9.602 1.807 1.169 1.00 55.91 319 PRO A C 1
ATOM 2547 O O . PRO A 1 319 ? 10.596 2.522 1.028 1.00 55.91 319 PRO A O 1
ATOM 2550 N N . GLY A 1 320 ? 8.829 1.868 2.251 1.00 61.38 320 GLY A N 1
ATOM 2551 C CA . GLY A 1 320 ? 9.045 2.803 3.352 1.00 61.38 320 GLY A CA 1
ATOM 2552 C C . GLY A 1 320 ? 8.403 4.184 3.180 1.00 61.38 320 GLY A C 1
ATOM 2553 O O . GLY A 1 320 ? 8.359 4.930 4.155 1.00 61.38 320 GLY A O 1
ATOM 2554 N N . SER A 1 321 ? 7.885 4.551 1.997 1.00 66.12 321 SER A N 1
ATOM 2555 C CA . SER A 1 321 ? 7.393 5.919 1.754 1.00 66.12 321 SER A CA 1
ATOM 2556 C C . SER A 1 321 ? 6.020 6.226 2.360 1.00 66.12 321 SER A C 1
ATOM 2558 O O . SER A 1 321 ? 5.696 7.394 2.553 1.00 66.12 321 SER A O 1
ATOM 2560 N N . ARG A 1 322 ? 5.189 5.210 2.632 1.00 76.44 322 ARG A N 1
ATOM 2561 C CA . ARG A 1 322 ? 3.884 5.363 3.301 1.00 76.44 322 ARG A CA 1
ATOM 2562 C C . ARG A 1 322 ? 3.955 4.751 4.698 1.00 76.44 322 ARG A C 1
ATOM 2564 O O . ARG A 1 322 ? 4.215 3.561 4.845 1.00 76.44 322 ARG A O 1
ATOM 2571 N N . ARG A 1 323 ? 3.686 5.559 5.721 1.00 79.81 323 ARG A N 1
ATOM 2572 C CA . ARG A 1 323 ? 3.488 5.134 7.114 1.00 79.81 323 ARG A CA 1
ATOM 2573 C C . ARG A 1 323 ? 2.231 5.838 7.621 1.00 79.81 323 ARG A C 1
ATOM 2575 O O . ARG A 1 323 ? 2.314 7.017 7.956 1.00 79.81 323 ARG A O 1
ATOM 2582 N N . PRO A 1 324 ? 1.057 5.200 7.515 1.00 77.06 324 PRO A N 1
ATOM 2583 C CA . PRO A 1 324 ? -0.193 5.896 7.754 1.00 77.06 324 PRO A CA 1
ATOM 2584 C C . PRO A 1 324 ? -0.450 6.124 9.247 1.00 77.06 324 PRO A C 1
ATOM 2586 O O . PRO A 1 324 ? -0.062 5.313 10.087 1.00 77.06 324 PRO A O 1
ATOM 2589 N N . ALA A 1 325 ? -1.151 7.213 9.566 1.00 81.75 325 ALA A N 1
ATOM 2590 C CA . ALA A 1 325 ? -1.720 7.408 10.894 1.00 81.75 325 ALA A CA 1
ATOM 2591 C C . ALA A 1 325 ? -2.848 6.391 11.147 1.00 81.75 325 ALA A C 1
ATOM 2593 O O . ALA A 1 325 ? -3.487 5.904 10.211 1.00 81.75 325 ALA A O 1
ATOM 2594 N N . CYS A 1 326 ? -3.082 6.064 12.416 1.00 87.12 326 CYS A N 1
ATOM 2595 C CA . CYS A 1 326 ? -4.111 5.118 12.845 1.00 87.12 326 CYS A CA 1
ATOM 2596 C C . CYS A 1 326 ? -4.593 5.491 14.259 1.00 87.12 326 CYS A C 1
ATOM 2598 O O . CYS A 1 326 ? -4.506 4.685 15.189 1.00 87.12 326 CYS A O 1
ATOM 2600 N N . ASP A 1 327 ? -5.057 6.731 14.432 1.00 89.81 327 ASP A N 1
ATOM 2601 C CA . ASP A 1 327 ? -5.445 7.297 15.733 1.00 89.81 327 ASP A CA 1
ATOM 2602 C C . ASP A 1 327 ? -6.960 7.218 15.988 1.00 89.81 327 ASP A C 1
ATOM 2604 O O . ASP A 1 327 ? -7.405 7.153 17.137 1.00 89.81 327 ASP A O 1
ATOM 2608 N N . SER A 1 328 ? -7.751 7.144 14.917 1.00 94.19 328 SER A N 1
ATOM 2609 C CA . SER A 1 328 ? -9.210 7.037 14.897 1.00 94.19 328 SER A CA 1
ATOM 2610 C C . SER A 1 328 ? -9.682 5.907 13.974 1.00 94.19 328 SER A C 1
ATOM 2612 O O . SER A 1 328 ? -8.945 5.411 13.121 1.00 94.19 328 SER A O 1
ATOM 2614 N N . LEU A 1 329 ? -10.945 5.497 14.110 1.00 93.00 329 LEU A N 1
ATOM 2615 C CA . LEU A 1 329 ? -11.562 4.529 13.202 1.00 93.00 329 LEU A CA 1
ATOM 2616 C C . LEU A 1 329 ? -11.749 5.105 11.785 1.00 93.00 329 LEU A C 1
ATOM 2618 O O . LEU A 1 329 ? -11.822 4.344 10.825 1.00 93.00 329 LEU A O 1
ATOM 2622 N N . LEU A 1 330 ? -11.790 6.434 11.642 1.00 94.00 330 LEU A N 1
ATOM 2623 C CA . LEU A 1 330 ? -11.783 7.104 10.340 1.00 94.00 330 LEU A CA 1
ATOM 2624 C C . LEU A 1 330 ? -10.489 6.811 9.580 1.00 94.00 330 LEU A C 1
ATOM 2626 O O . LEU A 1 330 ? -10.565 6.363 8.441 1.00 94.00 330 LEU A O 1
ATOM 2630 N N . ASP A 1 331 ? -9.336 6.971 10.234 1.00 92.62 331 ASP A N 1
ATOM 2631 C CA . ASP A 1 331 ? -8.030 6.700 9.620 1.00 92.62 331 ASP A CA 1
ATOM 2632 C C . ASP A 1 331 ? -7.924 5.232 9.182 1.00 92.62 331 ASP A C 1
ATOM 2634 O O . ASP A 1 331 ? -7.382 4.933 8.125 1.00 92.62 331 ASP A O 1
ATOM 2638 N N . VAL A 1 332 ? -8.498 4.301 9.957 1.00 93.19 332 VAL A N 1
ATOM 2639 C CA . VAL A 1 332 ? -8.542 2.872 9.601 1.00 93.19 332 VAL A CA 1
ATOM 2640 C C . VAL A 1 332 ? -9.296 2.643 8.291 1.00 93.19 332 VAL A C 1
ATOM 2642 O O . VAL A 1 332 ? -8.754 2.005 7.395 1.00 93.19 332 VAL A O 1
ATOM 2645 N N . PHE A 1 333 ? -10.515 3.171 8.143 1.00 94.56 333 PHE A N 1
ATOM 2646 C CA . PHE A 1 333 ? -11.287 2.990 6.906 1.00 94.56 333 PHE A CA 1
ATOM 2647 C C . PHE A 1 333 ? -10.744 3.813 5.725 1.00 94.56 333 PHE A C 1
ATOM 2649 O O . PHE A 1 333 ? -10.881 3.382 4.582 1.00 94.56 333 PHE A O 1
ATOM 2656 N N . GLU A 1 334 ? -10.102 4.962 5.970 1.00 91.94 334 GLU A N 1
ATOM 2657 C CA . GLU A 1 334 ? -9.358 5.696 4.935 1.00 91.94 334 GLU A CA 1
ATOM 2658 C C . GLU A 1 334 ? -8.123 4.912 4.466 1.00 91.94 334 GLU A C 1
ATOM 2660 O O . GLU A 1 334 ? -7.847 4.874 3.270 1.00 91.94 334 GLU A O 1
ATOM 2665 N N . ASN A 1 335 ? -7.414 4.232 5.373 1.00 90.31 335 ASN A N 1
ATOM 2666 C CA . ASN A 1 335 ? -6.284 3.378 5.018 1.00 90.31 335 ASN A CA 1
ATOM 2667 C C . ASN A 1 335 ? -6.701 2.149 4.221 1.00 90.31 335 ASN A C 1
ATOM 2669 O O . ASN A 1 335 ? -6.076 1.902 3.194 1.00 90.31 335 ASN A O 1
ATOM 2673 N N . ILE A 1 336 ? -7.758 1.448 4.646 1.00 92.50 336 ILE A N 1
ATOM 2674 C CA . ILE A 1 336 ? -8.339 0.327 3.894 1.00 92.50 336 ILE A CA 1
ATOM 2675 C C . ILE A 1 336 ? -8.675 0.798 2.475 1.00 92.50 336 ILE A C 1
ATOM 2677 O O . ILE A 1 336 ? -8.104 0.285 1.527 1.00 92.50 336 ILE A O 1
ATOM 2681 N N . ALA A 1 337 ? -9.447 1.882 2.313 1.00 89.25 337 ALA A N 1
ATOM 2682 C CA . ALA A 1 337 ? -9.808 2.416 0.992 1.00 89.25 337 ALA A CA 1
ATOM 2683 C C . ALA A 1 337 ? -8.606 2.759 0.079 1.00 89.25 337 ALA A C 1
ATOM 2685 O O . ALA A 1 337 ? -8.739 2.742 -1.146 1.00 89.25 337 ALA A O 1
ATOM 2686 N N . ILE A 1 338 ? -7.447 3.104 0.656 1.00 85.50 338 ILE A N 1
ATOM 2687 C CA . ILE A 1 338 ? -6.196 3.315 -0.088 1.00 85.50 338 ILE A CA 1
ATOM 2688 C C . ILE A 1 338 ? -5.530 1.979 -0.437 1.00 85.50 338 ILE A C 1
ATOM 2690 O O . ILE A 1 338 ? -4.978 1.870 -1.529 1.00 85.50 338 ILE A O 1
ATOM 2694 N N . ASP A 1 339 ? -5.570 0.994 0.463 1.00 86.88 339 ASP A N 1
ATOM 2695 C CA . ASP A 1 339 ? -5.007 -0.345 0.263 1.00 86.88 339 ASP A CA 1
ATOM 2696 C C . ASP A 1 339 ? -5.713 -1.067 -0.907 1.00 86.88 339 ASP A C 1
ATOM 2698 O O . ASP A 1 339 ? -5.033 -1.439 -1.866 1.00 86.88 339 ASP A O 1
ATOM 2702 N N . GLU A 1 340 ? -7.057 -1.092 -0.925 1.00 87.25 340 GLU A N 1
ATOM 2703 C CA . GLU A 1 340 ? -7.885 -1.553 -2.067 1.00 87.25 340 GLU A CA 1
ATOM 2704 C C . GLU A 1 340 ? -7.453 -0.878 -3.387 1.00 87.25 340 GLU A C 1
ATOM 2706 O O . GLU A 1 340 ? -7.359 -1.475 -4.461 1.00 87.25 340 GLU A O 1
ATOM 2711 N N . GLY A 1 341 ? -7.151 0.423 -3.308 1.00 81.75 341 GLY A N 1
ATOM 2712 C CA . GLY A 1 341 ? -6.722 1.232 -4.445 1.00 81.75 341 GLY A CA 1
ATOM 2713 C C . GLY A 1 341 ? -5.330 0.871 -4.968 1.00 81.75 341 GLY A C 1
ATOM 2714 O O . GLY A 1 341 ? -5.031 1.159 -6.128 1.00 81.75 341 GLY A O 1
ATOM 2715 N N . GLU A 1 342 ? -4.474 0.244 -4.158 1.00 78.62 342 GLU A N 1
ATOM 2716 C CA . GLU A 1 342 ? -3.226 -0.360 -4.628 1.00 78.62 342 GLU A CA 1
ATOM 2717 C C . GLU A 1 342 ? -3.481 -1.762 -5.220 1.00 78.62 342 GLU A C 1
ATOM 2719 O O . GLU A 1 342 ? -2.894 -2.073 -6.258 1.00 78.62 342 GLU A O 1
ATOM 2724 N N . HIS A 1 343 ? -4.414 -2.559 -4.677 1.00 80.88 343 HIS A N 1
ATOM 2725 C CA . HIS A 1 343 ? -4.815 -3.856 -5.255 1.00 80.88 343 HIS A CA 1
ATOM 2726 C C . HIS A 1 343 ? -5.349 -3.731 -6.689 1.00 80.88 343 HIS A C 1
ATOM 2728 O O . HIS A 1 343 ? -4.902 -4.468 -7.572 1.00 80.88 343 HIS A O 1
ATOM 2734 N N . VAL A 1 344 ? -6.198 -2.733 -6.981 1.00 80.44 344 VAL A N 1
ATOM 2735 C CA . VAL A 1 344 ? -6.651 -2.424 -8.359 1.00 80.44 344 VAL A CA 1
ATOM 2736 C C . VAL A 1 344 ? -5.465 -2.294 -9.327 1.00 80.44 344 VAL A C 1
ATOM 2738 O O . VAL A 1 344 ? -5.462 -2.883 -10.414 1.00 80.44 344 VAL A O 1
ATOM 2741 N N . LYS A 1 345 ? -4.424 -1.549 -8.933 1.00 75.62 345 LYS A N 1
ATOM 2742 C CA . LYS A 1 345 ? -3.229 -1.316 -9.763 1.00 75.62 345 LYS A CA 1
ATOM 2743 C C . LYS A 1 345 ? -2.424 -2.599 -9.942 1.00 75.62 345 LYS A C 1
ATOM 2745 O O . LYS A 1 345 ? -1.975 -2.888 -11.054 1.00 75.62 345 LYS A O 1
ATOM 2750 N N . THR A 1 346 ? -2.265 -3.379 -8.875 1.00 73.56 346 THR A N 1
ATOM 2751 C CA . THR A 1 346 ? -1.558 -4.662 -8.910 1.00 73.56 346 THR A CA 1
ATOM 2752 C C . THR A 1 346 ? -2.269 -5.666 -9.812 1.00 73.56 346 THR A C 1
ATOM 2754 O O . THR A 1 346 ? -1.617 -6.306 -10.641 1.00 73.56 346 THR A O 1
ATOM 2757 N N . MET A 1 347 ? -3.601 -5.757 -9.747 1.00 81.88 347 MET A N 1
ATOM 2758 C CA . MET A 1 347 ? -4.394 -6.618 -10.629 1.00 81.88 347 MET A CA 1
ATOM 2759 C C . MET A 1 347 ? -4.286 -6.202 -12.096 1.00 81.88 347 MET A C 1
ATOM 2761 O O . MET A 1 347 ? -4.111 -7.072 -12.953 1.00 81.88 347 MET A O 1
ATOM 2765 N N . ARG A 1 348 ? -4.295 -4.897 -12.399 1.00 76.25 348 ARG A N 1
ATOM 2766 C CA . ARG A 1 348 ? -4.035 -4.387 -13.756 1.00 76.25 348 ARG A CA 1
ATOM 2767 C C . ARG A 1 348 ? -2.637 -4.787 -14.250 1.00 76.25 348 ARG A C 1
ATOM 2769 O O . ARG A 1 348 ? -2.519 -5.429 -15.293 1.00 76.25 348 ARG A O 1
ATOM 2776 N N . ALA A 1 349 ? -1.591 -4.543 -13.459 1.00 68.69 349 ALA A N 1
ATOM 2777 C CA . ALA A 1 349 ? -0.217 -4.932 -13.802 1.00 68.69 349 ALA A CA 1
ATOM 2778 C C . ALA A 1 349 ? -0.052 -6.457 -14.009 1.00 68.69 349 ALA A C 1
ATOM 2780 O O . ALA A 1 349 ? 0.698 -6.904 -14.883 1.00 68.69 349 ALA A O 1
ATOM 2781 N N . CYS A 1 350 ? -0.787 -7.280 -13.253 1.00 72.50 350 CYS A N 1
ATOM 2782 C CA . CYS A 1 350 ? -0.795 -8.736 -13.417 1.00 72.50 350 CYS A CA 1
ATOM 2783 C C . CYS A 1 350 ? -1.450 -9.199 -14.734 1.00 72.50 350 CYS A C 1
ATOM 2785 O O . CYS A 1 350 ? -1.041 -10.219 -15.302 1.00 72.50 350 CYS A O 1
ATOM 2787 N N . GLN A 1 351 ? -2.429 -8.458 -15.266 1.00 74.50 351 GLN A N 1
ATOM 2788 C CA . GLN A 1 351 ? -3.005 -8.742 -16.586 1.00 74.50 351 GLN A CA 1
ATOM 2789 C C . GLN A 1 351 ? -2.007 -8.475 -17.713 1.00 74.50 351 GLN A C 1
ATOM 2791 O O . GLN A 1 351 ? -1.898 -9.297 -18.629 1.00 74.50 351 GLN A O 1
ATOM 2796 N N . ASP A 1 352 ? -1.264 -7.371 -17.633 1.00 62.00 352 ASP A N 1
ATOM 2797 C CA . ASP A 1 352 ? -0.236 -7.018 -18.616 1.00 62.00 352 ASP A CA 1
ATOM 2798 C C . ASP A 1 352 ? 0.905 -8.037 -18.605 1.00 62.00 352 ASP A C 1
ATOM 2800 O O . ASP A 1 352 ? 1.317 -8.529 -19.660 1.00 62.00 352 ASP A O 1
ATOM 2804 N N . TYR A 1 353 ? 1.331 -8.470 -17.413 1.00 61.81 353 TYR A N 1
ATOM 2805 C CA . TYR A 1 353 ? 2.286 -9.567 -17.250 1.00 61.81 353 TYR A CA 1
ATOM 2806 C C . TYR A 1 353 ? 1.829 -10.857 -17.957 1.00 61.81 353 TYR A C 1
ATOM 2808 O O . TYR A 1 353 ? 2.602 -11.489 -18.687 1.00 61.81 353 TYR A O 1
ATOM 2816 N N . ALA A 1 354 ? 0.554 -11.234 -17.798 1.00 58.91 354 ALA A N 1
ATOM 2817 C CA . ALA A 1 354 ? -0.020 -12.417 -18.440 1.00 58.91 354 ALA A CA 1
ATOM 2818 C C . ALA A 1 354 ? -0.075 -12.310 -19.981 1.00 58.91 354 ALA A C 1
ATOM 2820 O O . ALA A 1 354 ? -0.023 -13.335 -20.670 1.00 58.91 354 ALA A O 1
ATOM 2821 N N . VAL A 1 355 ? -0.150 -11.094 -20.536 1.00 51.53 355 VAL A N 1
ATOM 2822 C CA . VAL A 1 355 ? -0.082 -10.840 -21.986 1.00 51.53 355 VAL A CA 1
ATOM 2823 C C . VAL A 1 355 ? 1.368 -10.864 -22.482 1.00 51.53 355 VAL A C 1
ATOM 2825 O O . VAL A 1 355 ? 1.684 -11.606 -23.417 1.00 51.53 355 VAL A O 1
ATOM 2828 N N . LEU A 1 356 ? 2.272 -10.124 -21.834 1.00 39.00 356 LEU A N 1
ATOM 2829 C CA . LEU A 1 356 ? 3.684 -10.003 -22.224 1.00 39.00 356 LEU A CA 1
ATOM 2830 C C . LEU A 1 356 ? 4.428 -11.346 -22.160 1.00 39.00 356 LEU A C 1
ATOM 2832 O O . LEU A 1 356 ? 5.187 -11.682 -23.076 1.00 39.00 356 LEU A O 1
ATOM 2836 N N . GLY A 1 357 ? 4.143 -12.178 -21.152 1.00 43.66 357 GLY A N 1
ATOM 2837 C CA . GLY A 1 357 ? 4.683 -13.539 -21.066 1.00 43.66 357 GLY A CA 1
ATOM 2838 C C . GLY A 1 357 ? 4.322 -14.418 -22.274 1.00 43.66 357 GLY A C 1
ATOM 2839 O O . GLY A 1 357 ? 5.123 -15.252 -22.700 1.00 43.66 357 GLY A O 1
ATOM 2840 N N . LYS A 1 358 ? 3.150 -14.193 -22.882 1.00 35.69 358 LYS A N 1
ATOM 2841 C CA . LYS A 1 358 ? 2.664 -14.933 -24.057 1.00 35.69 358 LYS A CA 1
ATOM 2842 C C . LYS A 1 358 ? 3.363 -14.493 -25.349 1.00 35.69 358 LYS A C 1
ATOM 2844 O O . LYS A 1 358 ? 3.664 -15.333 -26.197 1.00 35.69 358 LYS A O 1
ATOM 2849 N N . VAL A 1 359 ? 3.676 -13.200 -25.472 1.00 31.34 359 VAL A N 1
ATOM 2850 C CA . VAL A 1 359 ? 4.454 -12.642 -26.593 1.00 31.34 359 VAL A CA 1
ATOM 2851 C C . VAL A 1 359 ? 5.894 -13.168 -26.566 1.00 31.34 359 VAL A C 1
ATOM 2853 O O . VAL A 1 359 ? 6.383 -13.660 -27.583 1.00 31.34 359 VAL A O 1
ATOM 2856 N N . ASN A 1 360 ? 6.545 -13.177 -25.398 1.00 35.38 360 ASN A N 1
ATOM 2857 C CA . ASN A 1 360 ? 7.914 -13.690 -25.262 1.00 35.38 360 ASN A CA 1
ATOM 2858 C C . ASN A 1 360 ? 8.036 -15.201 -25.538 1.00 35.38 360 ASN A C 1
ATOM 2860 O O . ASN A 1 360 ? 9.042 -15.631 -26.102 1.00 35.38 360 ASN A O 1
ATOM 2864 N N . GLN A 1 361 ? 7.021 -16.013 -25.216 1.00 36.56 361 GLN A N 1
ATOM 2865 C CA . GLN A 1 361 ? 7.024 -17.439 -25.583 1.00 36.56 361 GLN A CA 1
ATOM 2866 C C . GLN A 1 361 ? 6.916 -17.665 -27.100 1.00 36.56 361 GLN A C 1
ATOM 2868 O O . GLN A 1 361 ? 7.560 -18.572 -27.625 1.00 36.56 361 GLN A O 1
ATOM 2873 N N . LEU A 1 362 ? 6.161 -16.828 -27.820 1.00 33.78 362 LEU A N 1
ATOM 2874 C CA . LEU A 1 362 ? 6.063 -16.889 -29.286 1.00 33.78 362 LEU A CA 1
ATOM 2875 C C . LEU A 1 362 ? 7.312 -16.319 -29.988 1.00 33.78 362 LEU A C 1
ATOM 2877 O O . LEU A 1 362 ? 7.674 -16.792 -31.063 1.00 33.78 362 LEU A O 1
ATOM 2881 N N . GLY A 1 363 ? 8.010 -15.364 -29.365 1.00 34.16 363 GLY A N 1
ATOM 2882 C CA . GLY A 1 363 ? 9.301 -14.833 -29.828 1.00 34.16 363 GLY A CA 1
ATOM 2883 C C . GLY A 1 363 ? 10.524 -15.711 -29.512 1.00 34.16 363 GLY A C 1
ATOM 2884 O O . GLY A 1 363 ? 11.629 -15.413 -29.967 1.00 34.16 363 GLY A O 1
ATOM 2885 N N . GLY A 1 364 ? 10.355 -16.809 -28.767 1.00 29.94 364 GLY A N 1
ATOM 2886 C CA . GLY A 1 364 ? 11.431 -17.603 -28.150 1.00 29.94 364 GLY A CA 1
ATOM 2887 C C . GLY A 1 364 ? 12.425 -18.329 -29.075 1.00 29.94 364 GLY A C 1
ATOM 2888 O O . GLY A 1 364 ? 13.230 -19.116 -28.583 1.00 29.94 364 GLY A O 1
ATOM 2889 N N . ALA A 1 365 ? 12.395 -18.092 -30.391 1.00 34.06 365 ALA A N 1
ATOM 2890 C CA . ALA A 1 365 ? 13.347 -18.648 -31.361 1.00 34.06 365 ALA A CA 1
ATOM 2891 C C . ALA A 1 365 ? 14.255 -17.595 -32.033 1.00 34.06 365 ALA A C 1
ATOM 2893 O O . ALA A 1 365 ? 15.293 -17.959 -32.587 1.00 34.06 365 ALA A O 1
ATOM 2894 N N . ALA A 1 366 ? 13.898 -16.306 -31.987 1.00 36.41 366 ALA A N 1
ATOM 2895 C CA . ALA A 1 366 ? 14.748 -15.198 -32.423 1.00 36.41 366 ALA A CA 1
ATOM 2896 C C . ALA A 1 366 ? 14.200 -13.871 -31.879 1.00 36.41 366 ALA A C 1
ATOM 2898 O O . ALA A 1 366 ? 13.039 -13.545 -32.116 1.00 36.41 366 ALA A O 1
ATOM 2899 N N . GLY A 1 367 ? 15.050 -13.069 -31.228 1.00 34.16 367 GLY A N 1
ATOM 2900 C CA . GLY A 1 367 ? 14.703 -11.679 -30.914 1.00 34.16 367 GLY A CA 1
ATOM 2901 C C . GLY A 1 367 ? 14.355 -10.892 -32.192 1.00 34.16 367 GLY A C 1
ATOM 2902 O O . GLY A 1 367 ? 14.893 -11.216 -33.259 1.00 34.16 367 GLY A O 1
ATOM 2903 N N . PRO A 1 368 ? 13.466 -9.883 -32.116 1.00 37.69 368 PRO A N 1
ATOM 2904 C CA . PRO A 1 368 ? 12.912 -9.210 -33.289 1.00 37.69 368 PRO A CA 1
ATOM 2905 C C . PRO A 1 368 ? 14.014 -8.585 -34.148 1.00 37.69 368 PRO A C 1
ATOM 2907 O O . PRO A 1 368 ? 14.653 -7.594 -33.791 1.00 37.69 368 PRO A O 1
ATOM 2910 N N . ARG A 1 369 ? 14.260 -9.200 -35.307 1.00 39.75 369 ARG A N 1
ATOM 2911 C CA . ARG A 1 369 ? 15.362 -8.835 -36.197 1.00 39.75 369 ARG A CA 1
ATOM 2912 C C . ARG A 1 369 ? 14.911 -7.731 -37.150 1.00 39.75 369 ARG A C 1
ATOM 2914 O O . ARG A 1 369 ? 14.564 -8.005 -38.297 1.00 39.75 369 ARG A O 1
ATOM 2921 N N . VAL A 1 370 ? 14.922 -6.495 -36.645 1.00 41.69 370 VAL A N 1
ATOM 2922 C CA . VAL A 1 370 ? 14.589 -5.269 -37.393 1.00 41.69 370 VAL A CA 1
ATOM 2923 C C . VAL A 1 370 ? 15.267 -5.286 -38.767 1.00 41.69 370 VAL A C 1
ATOM 2925 O O . VAL A 1 370 ? 16.489 -5.441 -38.869 1.00 41.69 370 VAL A O 1
ATOM 2928 N N . LYS A 1 371 ? 14.474 -5.142 -39.837 1.00 46.75 371 LYS A N 1
ATOM 2929 C CA . LYS A 1 371 ? 14.997 -5.119 -41.210 1.00 46.75 371 LYS A CA 1
ATOM 2930 C C . LYS A 1 371 ? 15.964 -3.945 -41.377 1.00 46.75 371 LYS A C 1
ATOM 2932 O O . LYS A 1 371 ? 15.682 -2.816 -40.983 1.00 46.75 371 LYS A O 1
ATOM 2937 N N . GLN A 1 372 ? 17.109 -4.215 -42.002 1.00 44.72 372 GLN A N 1
ATOM 2938 C CA . GLN A 1 372 ? 18.218 -3.260 -42.101 1.00 44.72 372 GLN A CA 1
ATOM 2939 C C . GLN A 1 372 ? 17.872 -2.002 -42.926 1.00 44.72 372 GLN A C 1
ATOM 2941 O O . GLN A 1 372 ? 18.499 -0.964 -42.736 1.00 44.72 372 GLN A O 1
ATOM 2946 N N . SER A 1 373 ? 16.857 -2.082 -43.798 1.00 40.28 373 SER A N 1
ATOM 2947 C CA . SER A 1 373 ? 16.247 -0.936 -44.484 1.00 40.28 373 SER A CA 1
ATOM 2948 C C . SER A 1 373 ? 15.502 -0.021 -43.507 1.00 40.28 373 SER A C 1
ATOM 2950 O O . SER A 1 373 ? 15.844 1.152 -43.395 1.00 40.28 373 SER A O 1
ATOM 2952 N N . SER A 1 374 ? 14.569 -0.584 -42.735 1.00 46.62 374 SER A N 1
ATOM 2953 C CA . SER A 1 374 ? 13.704 0.147 -41.802 1.00 46.62 374 SER A CA 1
ATOM 2954 C C . SER A 1 374 ? 14.496 0.815 -40.679 1.00 46.62 374 SER A C 1
ATOM 2956 O O . SER A 1 374 ? 14.170 1.922 -40.270 1.00 46.62 374 SER A O 1
ATOM 2958 N N . LYS A 1 375 ? 15.605 0.206 -40.229 1.00 47.00 375 LYS A N 1
ATOM 2959 C CA . LYS A 1 375 ? 16.504 0.848 -39.255 1.00 47.00 375 LYS A CA 1
ATOM 2960 C C . LYS A 1 375 ? 16.998 2.224 -39.734 1.00 47.00 375 LYS A C 1
ATOM 2962 O O . LYS A 1 375 ? 17.072 3.149 -38.935 1.00 47.00 375 LYS A O 1
ATOM 2967 N N . LYS A 1 376 ? 17.303 2.377 -41.027 1.00 58.97 376 LYS A N 1
ATOM 2968 C CA . LYS A 1 376 ? 17.822 3.635 -41.583 1.00 58.97 376 LYS A CA 1
ATOM 2969 C C . LYS A 1 376 ? 16.762 4.744 -41.620 1.00 58.97 376 LYS A C 1
ATOM 2971 O O . LYS A 1 376 ? 17.106 5.906 -41.437 1.00 58.97 376 LYS A O 1
ATOM 2976 N N . GLU A 1 377 ? 15.498 4.387 -41.836 1.00 57.41 377 GLU A N 1
ATOM 2977 C CA . GLU A 1 377 ? 14.362 5.321 -41.791 1.00 57.41 377 GLU A CA 1
ATOM 2978 C C . GLU A 1 377 ? 14.076 5.764 -40.348 1.00 57.41 377 GLU A C 1
ATOM 2980 O O . GLU A 1 377 ? 13.959 6.960 -40.084 1.00 57.41 377 GLU A O 1
ATOM 2985 N N . LEU A 1 378 ? 14.090 4.823 -39.395 1.00 48.50 378 LEU A N 1
ATOM 2986 C CA . LEU A 1 378 ? 13.940 5.110 -37.963 1.00 48.50 378 LEU A CA 1
ATOM 2987 C C . LEU A 1 378 ? 15.063 6.007 -37.422 1.00 48.50 378 LEU A C 1
ATOM 2989 O O . LEU A 1 378 ? 14.794 6.969 -36.704 1.00 48.50 378 LEU A O 1
ATOM 2993 N N . ASP A 1 379 ? 16.318 5.727 -37.780 1.00 55.22 379 ASP A N 1
ATOM 2994 C CA . ASP A 1 379 ? 17.467 6.539 -37.365 1.00 55.22 379 ASP A CA 1
ATOM 2995 C C . ASP A 1 379 ? 17.423 7.956 -37.988 1.00 55.22 379 ASP A C 1
ATOM 2997 O O . ASP A 1 379 ? 17.873 8.914 -37.354 1.00 55.22 379 ASP A O 1
ATOM 3001 N N . GLY A 1 380 ? 16.821 8.107 -39.178 1.00 63.66 380 GLY A N 1
ATOM 3002 C CA . GLY A 1 380 ? 16.546 9.396 -39.825 1.00 63.66 380 GLY A CA 1
ATOM 3003 C C . GLY A 1 380 ? 15.492 10.224 -39.084 1.00 63.66 380 GLY A C 1
ATOM 3004 O O . GLY A 1 380 ? 15.796 11.327 -38.633 1.00 63.66 380 GLY A O 1
ATOM 3005 N N . LEU A 1 381 ? 14.299 9.660 -38.862 1.00 53.25 381 LEU A N 1
ATOM 3006 C CA . LEU A 1 381 ? 13.218 10.289 -38.082 1.00 53.25 381 LEU A CA 1
ATOM 3007 C C . LEU A 1 381 ? 13.688 10.708 -36.676 1.00 53.25 381 LEU A C 1
ATOM 3009 O O . LEU A 1 381 ? 13.389 11.804 -36.206 1.00 53.25 381 LEU A O 1
ATOM 3013 N N . ARG A 1 382 ? 14.493 9.865 -36.013 1.00 52.81 382 ARG A N 1
ATOM 3014 C CA . ARG A 1 382 ? 15.107 10.174 -34.709 1.00 52.81 382 ARG A CA 1
ATOM 3015 C C . ARG A 1 382 ? 16.093 11.344 -34.769 1.00 52.81 382 ARG A C 1
ATOM 3017 O O . ARG A 1 382 ? 16.189 12.102 -33.808 1.00 52.81 382 ARG A O 1
ATOM 3024 N N . ALA A 1 383 ? 16.851 11.494 -35.856 1.00 64.19 383 ALA A N 1
ATOM 3025 C CA . ALA A 1 383 ? 17.750 12.634 -36.035 1.00 64.19 383 ALA A CA 1
ATOM 3026 C C . ALA A 1 383 ? 16.977 13.942 -36.267 1.00 64.19 383 ALA A C 1
ATOM 3028 O O . ALA A 1 383 ? 17.353 14.972 -35.712 1.00 64.19 383 ALA A O 1
ATOM 3029 N N . GLU A 1 384 ? 15.880 13.884 -37.017 1.00 65.94 384 GLU A N 1
ATOM 3030 C CA . GLU A 1 384 ? 15.038 15.037 -37.345 1.00 65.94 384 GLU A CA 1
ATOM 3031 C C . GLU A 1 384 ? 14.254 15.546 -36.120 1.00 65.94 384 GLU A C 1
ATOM 3033 O O . GLU A 1 384 ? 14.274 16.741 -35.827 1.00 65.94 384 GLU A O 1
ATOM 3038 N N . ILE A 1 385 ? 13.696 14.636 -35.307 1.00 51.06 385 ILE A N 1
ATOM 3039 C CA . ILE A 1 385 ? 13.086 14.973 -34.006 1.00 51.06 385 ILE A CA 1
ATOM 3040 C C . ILE A 1 385 ? 14.111 15.639 -33.073 1.00 51.06 385 ILE A C 1
ATOM 3042 O O . ILE A 1 385 ? 13.804 16.666 -32.469 1.00 51.06 385 ILE A O 1
ATOM 3046 N N . ARG A 1 386 ? 15.341 15.107 -32.979 1.00 62.09 386 ARG A N 1
ATOM 3047 C CA . ARG A 1 386 ? 16.406 15.723 -32.164 1.00 62.09 386 ARG A CA 1
ATOM 3048 C C . ARG A 1 386 ? 16.798 17.111 -32.668 1.00 62.09 386 ARG A C 1
ATOM 3050 O O . ARG A 1 386 ? 17.026 17.992 -31.846 1.00 62.09 386 ARG A O 1
ATOM 3057 N N . ALA A 1 387 ? 16.851 17.322 -33.984 1.00 68.94 387 ALA A N 1
ATOM 3058 C CA . ALA A 1 387 ? 17.135 18.633 -34.563 1.00 68.94 387 ALA A CA 1
ATOM 3059 C C . ALA A 1 387 ? 16.051 19.658 -34.189 1.00 68.94 387 ALA A C 1
ATOM 3061 O O . ALA A 1 387 ? 16.382 20.722 -33.674 1.00 68.94 387 ALA A O 1
ATOM 3062 N N . LEU A 1 388 ? 14.767 19.308 -34.341 1.00 59.97 388 LEU A N 1
ATOM 3063 C CA . LEU A 1 388 ? 13.645 20.169 -33.940 1.00 59.97 388 LEU A CA 1
ATOM 3064 C C . LEU A 1 388 ? 13.651 20.472 -32.432 1.00 59.97 388 LEU A C 1
ATOM 3066 O O . LEU A 1 388 ? 13.451 21.618 -32.036 1.00 59.97 388 LEU A O 1
ATOM 3070 N N . GLN A 1 389 ? 13.952 19.481 -31.584 1.00 56.78 389 GLN A N 1
ATOM 3071 C CA . GLN A 1 389 ? 14.119 19.679 -30.136 1.00 56.78 389 GLN A CA 1
ATOM 3072 C C . GLN A 1 389 ? 15.329 20.557 -29.774 1.00 56.78 389 GLN A C 1
ATOM 3074 O O . GLN A 1 389 ? 15.329 21.186 -28.715 1.00 56.78 389 GLN A O 1
ATOM 3079 N N . GLN A 1 390 ? 16.369 20.598 -30.611 1.00 60.88 390 GLN A N 1
ATOM 3080 C CA . GLN A 1 390 ? 17.502 21.503 -30.424 1.00 60.88 390 GLN A CA 1
ATOM 3081 C C . GLN A 1 390 ? 17.123 22.940 -30.799 1.00 60.88 390 GLN A C 1
ATOM 3083 O O . GLN A 1 390 ? 17.424 23.856 -30.041 1.00 60.88 390 GLN A O 1
ATOM 3088 N N . THR A 1 391 ? 16.406 23.137 -31.909 1.00 62.16 391 THR A N 1
ATOM 3089 C CA . THR A 1 391 ? 15.894 24.455 -32.323 1.00 62.16 391 THR A CA 1
ATOM 3090 C C . THR A 1 391 ? 14.965 25.048 -31.259 1.00 62.16 391 THR A C 1
ATOM 3092 O O . THR A 1 391 ? 15.202 26.161 -30.802 1.00 62.16 391 THR A O 1
ATOM 3095 N N . LEU A 1 392 ? 14.010 24.255 -30.754 1.00 56.00 392 LEU A N 1
ATOM 3096 C CA . LEU A 1 392 ? 13.103 24.624 -29.655 1.00 56.00 392 LEU A CA 1
ATOM 3097 C C . LEU A 1 392 ? 13.817 25.033 -28.353 1.00 56.00 392 LEU A C 1
ATOM 3099 O O . LEU A 1 392 ? 13.260 25.808 -27.579 1.00 56.00 392 LEU A O 1
ATOM 3103 N N . ARG A 1 393 ? 15.021 24.502 -28.092 1.00 57.44 393 ARG A N 1
ATOM 3104 C CA . ARG A 1 393 ? 15.858 24.905 -26.950 1.00 57.44 393 ARG A CA 1
ATOM 3105 C C . ARG A 1 393 ? 16.620 26.194 -27.238 1.00 57.44 393 ARG A C 1
ATOM 3107 O O . ARG A 1 393 ? 16.529 27.122 -26.451 1.00 57.44 393 ARG A O 1
ATOM 3114 N N . ASN A 1 394 ? 17.266 26.295 -28.397 1.00 56.00 394 ASN A N 1
ATOM 3115 C CA . ASN A 1 394 ? 18.002 27.499 -28.797 1.00 56.00 394 ASN A CA 1
ATOM 3116 C C . ASN A 1 394 ? 17.093 28.745 -28.926 1.00 56.00 394 ASN A C 1
ATOM 3118 O O . ASN A 1 394 ? 17.558 29.872 -28.785 1.00 56.00 394 ASN A O 1
ATOM 3122 N N . GLU A 1 395 ? 15.801 28.558 -29.211 1.00 52.78 395 GLU A N 1
ATOM 3123 C CA . GLU A 1 395 ? 14.798 29.633 -29.265 1.00 52.78 395 GLU A CA 1
ATOM 3124 C C . GLU A 1 395 ? 14.238 30.023 -27.886 1.00 52.78 395 GLU A C 1
ATOM 3126 O O . GLU A 1 395 ? 13.649 31.096 -27.757 1.00 52.78 395 GLU A O 1
ATOM 3131 N N . SER A 1 396 ? 14.446 29.208 -26.842 1.00 47.62 396 SER A N 1
ATOM 3132 C CA . SER A 1 396 ? 14.046 29.539 -25.462 1.00 47.62 396 SER A CA 1
ATOM 3133 C C . SER A 1 396 ? 14.800 30.762 -24.923 1.00 47.62 396 SER A C 1
ATOM 3135 O O . SER A 1 396 ? 14.248 31.562 -24.166 1.00 47.62 396 SER A O 1
ATOM 3137 N N . ASP A 1 397 ? 16.030 30.950 -25.400 1.00 51.19 397 ASP A N 1
ATOM 3138 C CA . ASP A 1 397 ? 16.958 31.982 -24.934 1.00 51.19 397 ASP A CA 1
ATOM 3139 C C . ASP A 1 397 ? 16.702 33.342 -25.624 1.00 51.19 397 ASP A C 1
ATOM 3141 O O . ASP A 1 397 ? 17.235 34.383 -25.227 1.00 51.19 397 ASP A O 1
ATOM 3145 N N . ALA A 1 398 ? 15.850 33.359 -26.658 1.00 48.62 398 ALA A N 1
ATOM 3146 C CA . ALA A 1 398 ? 15.483 34.544 -27.424 1.00 48.62 398 ALA A CA 1
ATOM 3147 C C . ALA A 1 398 ? 14.204 35.201 -26.870 1.00 48.62 398 ALA A C 1
ATOM 3149 O O . ALA A 1 398 ? 13.072 34.841 -27.189 1.00 48.62 398 ALA A O 1
ATOM 3150 N N . HIS A 1 399 ? 14.387 36.234 -26.051 1.00 51.66 399 HIS A N 1
ATOM 3151 C CA . HIS A 1 399 ? 13.307 36.951 -25.373 1.00 51.66 399 HIS A CA 1
ATOM 3152 C C . HIS A 1 399 ? 12.363 37.714 -26.334 1.00 51.66 399 HIS A C 1
ATOM 3154 O O . HIS A 1 399 ? 12.651 38.866 -26.635 1.00 51.66 399 HIS A O 1
ATOM 3160 N N . TYR A 1 400 ? 11.227 37.129 -26.761 1.00 43.00 400 TYR A N 1
ATOM 3161 C CA . TYR A 1 400 ? 9.954 37.832 -27.067 1.00 43.00 400 TYR A CA 1
ATOM 3162 C C . TYR A 1 400 ? 8.758 36.873 -27.261 1.00 43.00 400 TYR A C 1
ATOM 3164 O O . TYR A 1 400 ? 8.853 35.856 -27.940 1.00 43.00 400 TYR A O 1
ATOM 3172 N N . ALA A 1 401 ? 7.573 37.272 -26.780 1.00 48.25 401 ALA A N 1
ATOM 3173 C CA . ALA A 1 401 ? 6.301 36.534 -26.896 1.00 48.25 401 ALA A CA 1
ATOM 3174 C C . ALA A 1 401 ? 5.660 36.544 -28.311 1.00 48.25 401 ALA A C 1
ATOM 3176 O O . ALA A 1 401 ? 4.439 36.537 -28.446 1.00 48.25 401 ALA A O 1
ATOM 3177 N N . ALA A 1 402 ? 6.466 36.620 -29.374 1.00 50.69 402 ALA A N 1
ATOM 3178 C CA . ALA A 1 402 ? 5.995 36.720 -30.762 1.00 50.69 402 ALA A CA 1
ATOM 3179 C C . ALA A 1 402 ? 5.985 35.376 -31.519 1.00 50.69 402 ALA A C 1
ATOM 3181 O O . ALA A 1 402 ? 5.339 35.278 -32.557 1.00 50.69 402 ALA A O 1
ATOM 3182 N N . LEU A 1 403 ? 6.680 34.356 -31.002 1.00 55.22 403 LEU A N 1
ATOM 3183 C CA . LEU A 1 403 ? 6.918 33.067 -31.673 1.00 55.22 403 LEU A CA 1
ATOM 3184 C C . LEU A 1 403 ? 6.109 31.904 -31.075 1.00 55.22 403 LEU A C 1
ATOM 3186 O O . LEU A 1 403 ? 6.355 30.744 -31.382 1.00 55.22 403 LEU A O 1
ATOM 3190 N N . GLU A 1 404 ? 5.132 32.186 -30.210 1.00 56.56 404 GLU A N 1
ATOM 3191 C CA . GLU A 1 404 ? 4.400 31.136 -29.491 1.00 56.56 404 GLU A CA 1
ATOM 3192 C C . GLU A 1 404 ? 3.593 30.220 -30.431 1.00 56.56 404 GLU A C 1
ATOM 3194 O O . GLU A 1 404 ? 3.502 29.027 -30.168 1.00 56.56 404 GLU A O 1
ATOM 3199 N N . HIS A 1 405 ? 3.118 30.739 -31.573 1.00 56.28 405 HIS A N 1
ATOM 3200 C CA . HIS A 1 405 ? 2.474 29.948 -32.632 1.00 56.28 405 HIS A CA 1
ATOM 3201 C C . HIS A 1 405 ? 3.454 29.006 -33.350 1.00 56.28 405 HIS A C 1
ATOM 3203 O O . HIS A 1 405 ? 3.151 27.831 -33.520 1.00 56.28 405 HIS A O 1
ATOM 3209 N N . GLU A 1 406 ? 4.640 29.493 -33.731 1.00 58.75 406 GLU A N 1
ATOM 3210 C CA . GLU A 1 406 ? 5.670 28.680 -34.401 1.00 58.75 406 GLU A CA 1
ATOM 3211 C C . GLU A 1 406 ? 6.223 27.604 -33.448 1.00 58.75 406 GLU A C 1
ATOM 3213 O O . GLU A 1 406 ? 6.453 26.461 -33.846 1.00 58.75 406 GLU A O 1
ATOM 3218 N N . ARG A 1 407 ? 6.330 27.927 -32.151 1.00 60.59 407 ARG A N 1
ATOM 3219 C CA . ARG A 1 407 ? 6.685 26.972 -31.093 1.00 60.59 407 ARG A CA 1
ATOM 3220 C C . ARG A 1 407 ? 5.626 25.881 -30.918 1.00 60.59 407 ARG A C 1
ATOM 3222 O O . ARG A 1 407 ? 5.981 24.724 -30.691 1.00 60.59 407 ARG A O 1
ATOM 3229 N N . GLU A 1 408 ? 4.345 26.232 -31.015 1.00 60.22 408 GLU A N 1
ATOM 3230 C CA . GLU A 1 408 ? 3.245 25.266 -30.945 1.00 60.22 408 GLU A CA 1
ATOM 3231 C C . GLU A 1 408 ? 3.193 24.391 -32.211 1.00 60.22 408 GLU A C 1
ATOM 3233 O O . GLU A 1 408 ? 3.113 23.172 -32.093 1.00 60.22 408 GLU A O 1
ATOM 3238 N N . GLU A 1 409 ? 3.390 24.959 -33.407 1.00 67.62 409 GLU A N 1
ATOM 3239 C CA . GLU A 1 409 ? 3.525 24.194 -34.659 1.00 67.62 409 GLU A CA 1
ATOM 3240 C C . GLU A 1 409 ? 4.719 23.223 -34.627 1.00 67.62 409 GLU A C 1
ATOM 3242 O O . GLU A 1 409 ? 4.583 22.068 -35.034 1.00 67.62 409 GLU A O 1
ATOM 3247 N N . ALA A 1 410 ? 5.871 23.633 -34.085 1.00 57.09 410 ALA A N 1
ATOM 3248 C CA . ALA A 1 410 ? 7.028 22.752 -33.911 1.00 57.09 410 ALA A CA 1
ATOM 3249 C C . ALA A 1 410 ? 6.740 21.597 -32.928 1.00 57.09 410 ALA A C 1
ATOM 3251 O O . ALA A 1 410 ? 7.174 20.462 -33.149 1.00 57.09 410 ALA A O 1
ATOM 3252 N N . ARG A 1 411 ? 5.965 21.848 -31.863 1.00 58.47 411 ARG A N 1
ATOM 3253 C CA . ARG A 1 411 ? 5.490 20.810 -30.929 1.00 58.47 411 ARG A CA 1
ATOM 3254 C C . ARG A 1 411 ? 4.494 19.856 -31.596 1.00 58.47 411 ARG A C 1
ATOM 3256 O O . ARG A 1 411 ? 4.629 18.643 -31.430 1.00 58.47 411 ARG A O 1
ATOM 3263 N N . GLU A 1 412 ? 3.553 20.375 -32.382 1.00 63.81 412 GLU A N 1
ATOM 3264 C CA . GLU A 1 412 ? 2.569 19.609 -33.163 1.00 63.81 412 GLU A CA 1
ATOM 3265 C C . GLU A 1 412 ? 3.266 18.700 -34.199 1.00 63.81 412 GLU A C 1
ATOM 3267 O O . GLU A 1 412 ? 2.939 17.516 -34.339 1.00 63.81 412 GLU A O 1
ATOM 3272 N N . GLN A 1 413 ? 4.306 19.215 -34.868 1.00 60.59 413 GLN A N 1
ATOM 3273 C CA . GLN A 1 413 ? 5.155 18.447 -35.783 1.00 60.59 413 GLN A CA 1
ATOM 3274 C C . GLN A 1 413 ? 5.935 17.349 -35.053 1.00 60.59 413 GLN A C 1
ATOM 3276 O O . GLN A 1 413 ? 5.866 16.193 -35.469 1.00 60.59 413 GLN A O 1
ATOM 3281 N N . ILE A 1 414 ? 6.600 17.650 -33.930 1.00 52.09 414 ILE A N 1
ATOM 3282 C CA . ILE A 1 414 ? 7.282 16.629 -33.112 1.00 52.09 414 ILE A CA 1
ATOM 3283 C C . ILE A 1 414 ? 6.293 15.546 -32.653 1.00 52.09 414 ILE A C 1
ATOM 3285 O O . ILE A 1 414 ? 6.622 14.359 -32.707 1.00 52.09 414 ILE A O 1
ATOM 3289 N N . ARG A 1 415 ? 5.075 15.923 -32.238 1.00 53.19 415 ARG A N 1
ATOM 3290 C CA . ARG A 1 415 ? 4.014 14.980 -31.845 1.00 53.19 415 ARG A CA 1
ATOM 3291 C C . ARG A 1 415 ? 3.638 14.059 -33.008 1.00 53.19 415 ARG A C 1
ATOM 3293 O O . ARG A 1 415 ? 3.633 12.841 -32.841 1.00 53.19 415 ARG A O 1
ATOM 3300 N N . THR A 1 416 ? 3.423 14.624 -34.193 1.00 61.31 416 THR A N 1
ATOM 3301 C CA . THR A 1 416 ? 3.078 13.879 -35.415 1.00 61.31 416 THR A CA 1
ATOM 3302 C C . THR A 1 416 ? 4.206 12.938 -35.858 1.00 61.31 416 THR A C 1
ATOM 3304 O O . THR A 1 416 ? 3.968 11.764 -36.144 1.00 61.31 416 THR A O 1
ATOM 3307 N N . MET A 1 417 ? 5.457 13.404 -35.843 1.00 52.72 417 MET A N 1
ATOM 3308 C CA . MET A 1 417 ? 6.625 12.601 -36.228 1.00 52.72 417 MET A CA 1
ATOM 3309 C C . MET A 1 417 ? 6.926 11.476 -35.231 1.00 52.72 417 MET A C 1
ATOM 3311 O O . MET A 1 417 ? 7.375 10.404 -35.636 1.00 52.72 417 MET A O 1
ATOM 3315 N N . ARG A 1 418 ? 6.639 11.666 -33.934 1.00 49.06 418 ARG A N 1
ATOM 3316 C CA . ARG A 1 418 ? 6.711 10.589 -32.929 1.00 49.06 418 ARG A CA 1
ATOM 3317 C C . ARG A 1 418 ? 5.688 9.482 -33.200 1.00 49.06 418 ARG A C 1
ATOM 3319 O O . ARG A 1 418 ? 6.035 8.312 -33.052 1.00 49.06 418 ARG A O 1
ATOM 3326 N N . VAL A 1 419 ? 4.474 9.821 -33.644 1.00 54.31 419 VAL A N 1
ATOM 3327 C CA . VAL A 1 419 ? 3.465 8.826 -34.062 1.00 54.31 419 VAL A CA 1
ATOM 3328 C C . VAL A 1 419 ? 3.947 8.048 -35.291 1.00 54.31 419 VAL A C 1
ATOM 3330 O O . VAL A 1 419 ? 3.959 6.821 -35.262 1.00 54.31 419 VAL A O 1
ATOM 3333 N N . GLN A 1 420 ? 4.467 8.730 -36.316 1.00 55.34 420 GLN A N 1
ATOM 3334 C CA . GLN A 1 420 ? 5.019 8.073 -37.512 1.00 55.34 420 GLN A CA 1
ATOM 3335 C C . GLN A 1 420 ? 6.226 7.170 -37.191 1.00 55.34 420 GLN A C 1
ATOM 3337 O O . GLN A 1 420 ? 6.331 6.055 -37.704 1.00 55.34 420 GLN A O 1
ATOM 3342 N N . LEU A 1 421 ? 7.117 7.604 -36.290 1.00 48.50 421 LEU A N 1
ATOM 3343 C CA . LEU A 1 421 ? 8.224 6.785 -35.787 1.00 48.50 421 LEU A CA 1
ATOM 3344 C C . LEU A 1 421 ? 7.712 5.532 -35.050 1.00 48.50 421 LEU A C 1
ATOM 3346 O O . LEU A 1 421 ? 8.282 4.452 -35.217 1.00 48.50 421 LEU A O 1
ATOM 3350 N N . LYS A 1 422 ? 6.636 5.657 -34.260 1.00 49.69 422 LYS A N 1
ATOM 3351 C CA . LYS A 1 422 ? 5.989 4.551 -33.531 1.00 49.69 422 LYS A CA 1
ATOM 3352 C C . LYS A 1 422 ? 5.391 3.525 -34.502 1.00 49.69 422 LYS A C 1
ATOM 3354 O O . LYS A 1 422 ? 5.697 2.340 -34.380 1.00 49.69 422 LYS A O 1
ATOM 3359 N N . GLU A 1 423 ? 4.635 3.971 -35.505 1.00 51.22 423 GLU A N 1
ATOM 3360 C CA . GLU A 1 423 ? 4.057 3.117 -36.556 1.00 51.22 423 GLU A CA 1
ATOM 3361 C C . GLU A 1 423 ? 5.143 2.369 -37.350 1.00 51.22 423 GLU A C 1
ATOM 3363 O O . GLU A 1 423 ? 5.126 1.137 -37.417 1.00 51.22 423 GLU A O 1
ATOM 3368 N N . ALA A 1 424 ? 6.154 3.086 -37.853 1.00 51.44 424 ALA A N 1
ATOM 3369 C CA . ALA A 1 424 ? 7.266 2.493 -38.598 1.00 51.44 424 ALA A CA 1
ATOM 3370 C C . ALA A 1 424 ? 8.096 1.506 -37.750 1.00 51.44 424 ALA A C 1
ATOM 3372 O O . ALA A 1 424 ? 8.585 0.494 -38.260 1.00 51.44 424 ALA A O 1
ATOM 3373 N N . THR A 1 425 ? 8.240 1.756 -36.441 1.00 45.78 425 THR A N 1
ATOM 3374 C CA . THR A 1 425 ? 8.929 0.831 -35.523 1.00 45.78 425 THR A CA 1
ATOM 3375 C C . THR A 1 425 ? 8.122 -0.453 -35.332 1.00 45.78 425 THR A C 1
ATOM 3377 O O . THR A 1 425 ? 8.691 -1.546 -35.362 1.00 45.78 425 THR A O 1
ATOM 3380 N N . MET A 1 426 ? 6.798 -0.346 -35.180 1.00 45.97 426 MET A N 1
ATOM 3381 C CA . MET A 1 426 ? 5.904 -1.496 -35.011 1.00 45.97 426 MET A CA 1
ATOM 3382 C C . MET A 1 426 ? 5.874 -2.381 -36.269 1.00 45.97 426 MET A C 1
ATOM 3384 O O . MET A 1 426 ? 5.995 -3.606 -36.157 1.00 45.97 426 MET A O 1
ATOM 3388 N N . GLU A 1 427 ? 5.813 -1.779 -37.463 1.00 49.84 427 GLU A N 1
ATOM 3389 C CA . GLU A 1 427 ? 5.884 -2.504 -38.741 1.00 49.84 427 GLU A CA 1
ATOM 3390 C C . GLU A 1 427 ? 7.243 -3.209 -38.925 1.00 49.84 427 GLU A C 1
ATOM 3392 O O . GLU A 1 427 ? 7.306 -4.370 -39.343 1.00 49.84 427 GLU A O 1
ATOM 3397 N N . ALA A 1 428 ? 8.345 -2.554 -38.542 1.00 42.97 428 ALA A N 1
ATOM 3398 C CA . ALA A 1 428 ? 9.693 -3.114 -38.642 1.00 42.97 428 ALA A CA 1
ATOM 3399 C C . ALA A 1 428 ? 9.970 -4.279 -37.666 1.00 42.97 428 ALA A C 1
ATOM 3401 O O . ALA A 1 428 ? 10.873 -5.086 -37.921 1.00 42.97 428 ALA A O 1
ATOM 3402 N N . VAL A 1 429 ? 9.211 -4.365 -36.567 1.00 40.28 429 VAL A N 1
ATOM 3403 C CA . VAL A 1 429 ? 9.293 -5.415 -35.532 1.00 40.28 429 VAL A CA 1
ATOM 3404 C C . VAL A 1 429 ? 8.328 -6.581 -35.801 1.00 40.28 429 VAL A C 1
ATOM 3406 O O . VAL A 1 429 ? 8.569 -7.689 -35.323 1.00 40.28 429 VAL A O 1
ATOM 3409 N N . GLY A 1 430 ? 7.291 -6.381 -36.624 1.00 39.84 430 GLY A N 1
ATOM 3410 C CA . GLY A 1 430 ? 6.372 -7.443 -37.053 1.00 39.84 430 GLY A CA 1
ATOM 3411 C C . GLY A 1 430 ? 5.309 -7.823 -36.017 1.00 39.84 430 GLY A C 1
ATOM 3412 O O . GLY A 1 430 ? 4.886 -8.979 -35.970 1.00 39.84 430 GLY A O 1
ATOM 3413 N N . ALA A 1 431 ? 4.888 -6.873 -35.178 1.00 38.50 431 ALA A N 1
ATOM 3414 C CA . ALA A 1 431 ? 3.792 -7.076 -34.232 1.00 38.50 431 ALA A CA 1
ATOM 3415 C C . ALA A 1 431 ? 2.431 -7.201 -34.963 1.00 38.50 431 ALA A C 1
ATOM 3417 O O . ALA A 1 431 ? 2.209 -6.511 -35.960 1.00 38.50 431 ALA A O 1
ATOM 3418 N N . PRO A 1 432 ? 1.501 -8.064 -34.507 1.00 35.75 432 PRO A N 1
ATOM 3419 C CA . PRO A 1 432 ? 0.191 -8.211 -35.140 1.00 35.75 432 PRO A CA 1
ATOM 3420 C C . PRO A 1 432 ? -0.695 -6.972 -34.919 1.00 35.75 432 PRO A C 1
ATOM 3422 O O . PRO A 1 432 ? -0.792 -6.464 -33.803 1.00 35.75 432 PRO A O 1
ATOM 3425 N N . LEU A 1 433 ? -1.405 -6.539 -35.972 1.00 37.06 433 LEU A N 1
ATOM 3426 C CA . LEU A 1 433 ? -2.237 -5.320 -35.979 1.00 37.06 433 LEU A CA 1
ATOM 3427 C C . LEU A 1 433 ? -3.325 -5.262 -34.889 1.00 37.06 433 LEU A C 1
ATOM 3429 O O . LEU A 1 433 ? -3.790 -4.175 -34.575 1.00 37.06 433 LEU A O 1
ATOM 3433 N N . SER A 1 434 ? -3.709 -6.384 -34.273 1.00 41.09 434 SER A N 1
ATOM 3434 C CA . SER A 1 434 ? -4.694 -6.420 -33.178 1.00 41.09 434 SER A CA 1
ATOM 3435 C C . SER A 1 434 ? -4.246 -5.699 -31.896 1.00 41.09 434 SER A C 1
ATOM 3437 O O . SER A 1 434 ? -5.021 -5.602 -30.954 1.00 41.09 434 SER A O 1
ATOM 3439 N N . VAL A 1 435 ? -2.995 -5.230 -31.827 1.00 36.44 435 VAL A N 1
ATOM 3440 C CA . VAL A 1 435 ? -2.481 -4.376 -30.738 1.00 36.44 435 VAL A CA 1
ATOM 3441 C C . VAL A 1 435 ? -2.781 -2.884 -30.989 1.00 36.44 435 VAL A C 1
ATOM 3443 O O . VAL A 1 435 ? -2.694 -2.080 -30.068 1.00 36.44 435 VAL A O 1
ATOM 3446 N N . LEU A 1 436 ? -3.175 -2.498 -32.211 1.00 36.12 436 LEU A N 1
ATOM 3447 C CA . LEU A 1 436 ? -3.425 -1.098 -32.593 1.00 36.12 436 LEU A CA 1
ATOM 3448 C C . LEU A 1 436 ? -4.809 -0.565 -32.180 1.00 36.12 436 LEU A C 1
ATOM 3450 O O . LEU A 1 436 ? -5.040 0.635 -32.280 1.00 36.12 436 LEU A O 1
ATOM 3454 N N . GLU A 1 437 ? -5.736 -1.422 -31.743 1.00 38.72 437 GLU A N 1
ATOM 3455 C CA . GLU A 1 437 ? -7.134 -1.025 -31.498 1.00 38.72 437 GLU A CA 1
ATOM 3456 C C . GLU A 1 437 ? -7.380 -0.351 -30.137 1.00 38.72 437 GLU A C 1
ATOM 3458 O O . GLU A 1 437 ? -8.492 0.114 -29.902 1.00 38.72 437 GLU A O 1
ATOM 3463 N N . ASN A 1 438 ? -6.380 -0.260 -29.248 1.00 36.84 438 ASN A N 1
ATOM 3464 C CA . ASN A 1 438 ? -6.558 0.357 -27.930 1.00 36.84 438 ASN A CA 1
ATOM 3465 C C . ASN A 1 438 ? -5.472 1.412 -27.597 1.00 36.84 438 ASN A C 1
ATOM 3467 O O . ASN A 1 438 ? -4.427 1.069 -27.035 1.00 36.84 438 ASN A O 1
ATOM 3471 N N . PRO A 1 439 ? -5.702 2.698 -27.941 1.00 36.28 439 PRO A N 1
ATOM 3472 C CA . PRO A 1 439 ? -4.787 3.804 -27.636 1.00 36.28 439 PRO A CA 1
ATOM 3473 C C . PRO A 1 439 ? -4.562 4.033 -26.133 1.00 36.28 439 PRO A C 1
ATOM 3475 O O . PRO A 1 439 ? -3.449 4.378 -25.729 1.00 36.28 439 PRO A O 1
ATOM 3478 N N . GLU A 1 440 ? -5.586 3.786 -25.309 1.00 35.94 440 GLU A N 1
ATOM 3479 C CA . GLU A 1 440 ? -5.594 4.067 -23.863 1.00 35.94 440 GLU A CA 1
ATOM 3480 C C . GLU A 1 440 ? -4.533 3.251 -23.107 1.00 35.94 440 GLU A C 1
ATOM 3482 O O . GLU A 1 440 ? -3.940 3.733 -22.143 1.00 35.94 440 GLU A O 1
ATOM 3487 N N . VAL A 1 441 ? -4.218 2.043 -23.594 1.00 34.41 441 VAL A N 1
ATOM 3488 C CA . VAL A 1 441 ? -3.164 1.173 -23.035 1.00 34.41 441 VAL A CA 1
ATOM 3489 C C . VAL A 1 441 ? -1.781 1.829 -23.114 1.00 34.41 441 VAL A C 1
ATOM 3491 O O . VAL A 1 441 ? -0.920 1.525 -22.296 1.00 34.41 441 VAL A O 1
ATOM 3494 N N . TYR A 1 442 ? -1.550 2.730 -24.074 1.00 38.09 442 TYR A N 1
ATOM 3495 C CA . TYR A 1 442 ? -0.275 3.436 -24.205 1.00 38.09 442 TYR A CA 1
ATOM 3496 C C . TYR A 1 442 ? -0.275 4.807 -23.526 1.00 38.09 442 TYR A C 1
ATOM 3498 O O . TYR A 1 442 ? 0.741 5.152 -22.931 1.00 38.09 442 TYR A O 1
ATOM 3506 N N . GLU A 1 443 ? -1.380 5.558 -23.551 1.00 36.09 443 GLU A N 1
ATOM 3507 C CA . GLU A 1 443 ? -1.466 6.826 -22.803 1.00 36.09 443 GLU A CA 1
ATOM 3508 C C . GLU A 1 443 ? -1.341 6.585 -21.286 1.00 36.09 443 GLU A C 1
ATOM 3510 O O . GLU A 1 443 ? -0.574 7.275 -20.621 1.00 36.09 443 GLU A O 1
ATOM 3515 N N . ALA A 1 444 ? -1.938 5.510 -20.754 1.00 36.41 444 ALA A N 1
ATOM 3516 C CA . ALA A 1 444 ? -1.780 5.114 -19.348 1.00 36.41 444 ALA A CA 1
ATOM 3517 C C . ALA A 1 444 ? -0.365 4.609 -18.967 1.00 36.41 444 ALA A C 1
ATOM 3519 O O . ALA A 1 444 ? -0.088 4.395 -17.783 1.00 36.41 444 ALA A O 1
ATOM 3520 N N . LEU A 1 445 ? 0.526 4.385 -19.944 1.00 35.56 445 LEU A N 1
ATOM 3521 C CA . LEU A 1 445 ? 1.921 3.979 -19.724 1.00 35.56 445 LEU A CA 1
ATOM 3522 C C . LEU A 1 445 ? 2.921 5.139 -19.865 1.00 35.56 445 LEU A C 1
ATOM 3524 O O . LEU A 1 445 ? 4.004 5.048 -19.284 1.00 35.56 445 LEU A O 1
ATOM 3528 N N . ASP A 1 446 ? 2.577 6.212 -20.587 1.00 36.66 446 ASP A N 1
ATOM 3529 C CA . ASP A 1 446 ? 3.430 7.407 -20.720 1.00 36.66 446 ASP A CA 1
ATOM 3530 C C . ASP A 1 446 ? 3.450 8.258 -19.428 1.00 36.66 446 ASP A C 1
ATOM 3532 O O . ASP A 1 446 ? 4.465 8.888 -19.131 1.00 36.66 446 ASP A O 1
ATOM 3536 N N . ASP A 1 447 ? 2.401 8.200 -18.595 1.00 37.22 447 ASP A N 1
ATOM 3537 C CA . ASP A 1 447 ? 2.301 8.940 -17.319 1.00 37.22 447 ASP A CA 1
ATOM 3538 C C . ASP A 1 447 ? 3.276 8.466 -16.211 1.00 37.22 447 ASP A C 1
ATOM 3540 O O . ASP A 1 447 ? 3.389 9.100 -15.159 1.00 37.22 447 ASP A O 1
ATOM 3544 N N . LYS A 1 448 ? 4.006 7.358 -16.410 1.00 45.88 448 LYS A N 1
ATOM 3545 C CA . LYS A 1 448 ? 4.959 6.794 -15.429 1.00 45.88 448 LYS A CA 1
ATOM 3546 C C . LYS A 1 448 ? 6.422 6.997 -15.833 1.00 45.88 448 LYS A C 1
ATOM 3548 O O . LYS A 1 448 ? 7.199 6.046 -15.872 1.00 45.88 448 LYS A O 1
ATOM 3553 N N . GLN A 1 449 ? 6.806 8.239 -16.113 1.00 55.78 449 GLN A N 1
ATOM 3554 C CA . GLN A 1 449 ? 8.174 8.602 -16.496 1.00 55.78 449 GLN A CA 1
ATOM 3555 C C . GLN A 1 449 ? 9.220 8.172 -15.441 1.00 55.78 449 GLN A C 1
ATOM 3557 O O . GLN A 1 449 ? 9.071 8.432 -14.244 1.00 55.78 449 GLN A O 1
ATOM 3562 N N . TYR A 1 450 ? 10.315 7.544 -15.885 1.00 62.62 450 TYR A N 1
ATOM 3563 C CA . TYR A 1 450 ? 11.512 7.331 -15.069 1.00 62.62 450 TYR A CA 1
ATOM 3564 C C . TYR A 1 450 ? 12.160 8.694 -14.810 1.00 62.62 450 TYR A C 1
ATOM 3566 O O . TYR A 1 450 ? 12.841 9.245 -15.673 1.00 62.62 450 TYR A O 1
ATOM 3574 N N . ASN A 1 451 ? 11.877 9.268 -13.638 1.00 65.44 451 ASN A N 1
ATOM 3575 C CA . ASN A 1 451 ? 12.352 10.599 -13.286 1.00 65.44 451 ASN A CA 1
ATOM 3576 C C . ASN A 1 451 ? 13.873 10.589 -13.063 1.00 65.44 451 ASN A C 1
ATOM 3578 O O . ASN A 1 451 ? 14.361 10.080 -12.047 1.00 65.44 451 ASN A O 1
ATOM 3582 N N . PHE A 1 452 ? 14.594 11.135 -14.038 1.00 74.00 452 PHE A N 1
ATOM 3583 C CA . PHE A 1 452 ? 16.041 11.257 -14.049 1.00 74.00 452 PHE A CA 1
ATOM 3584 C C . PHE A 1 452 ? 16.421 12.543 -14.782 1.00 74.00 452 PHE A C 1
ATOM 3586 O O . PHE A 1 452 ? 16.218 12.668 -15.990 1.00 74.00 452 PHE A O 1
ATOM 3593 N N . GLU A 1 453 ? 16.974 13.486 -14.031 1.00 75.56 453 GLU A N 1
ATOM 3594 C CA . GLU A 1 453 ? 17.450 14.783 -14.502 1.00 75.56 453 GLU A CA 1
ATOM 3595 C C . GLU A 1 453 ? 18.882 14.963 -13.987 1.00 75.56 453 GLU A C 1
ATOM 3597 O O . GLU A 1 453 ? 19.221 14.468 -12.907 1.00 75.56 453 GLU A O 1
ATOM 3602 N N . LEU A 1 454 ? 19.736 15.613 -14.779 1.00 78.31 454 LEU A N 1
ATOM 3603 C CA . LEU A 1 454 ? 21.113 15.904 -14.379 1.00 78.31 454 LEU A CA 1
ATOM 3604 C C . LEU A 1 454 ? 21.161 17.106 -13.410 1.00 78.31 454 LEU A C 1
ATOM 3606 O O . LEU A 1 454 ? 20.209 17.891 -13.379 1.00 78.31 454 LEU A O 1
ATOM 3610 N N . PRO A 1 455 ? 22.232 17.270 -12.608 1.00 78.50 455 PRO A N 1
ATOM 3611 C CA . PRO A 1 455 ? 22.288 18.320 -11.594 1.00 78.50 455 PRO A CA 1
ATOM 3612 C C . PRO A 1 455 ? 22.425 19.729 -12.188 1.00 78.50 455 PRO A C 1
ATOM 3614 O O . PRO A 1 455 ? 23.092 19.925 -13.204 1.00 78.50 455 PRO A O 1
ATOM 3617 N N . ILE A 1 456 ? 21.876 20.732 -11.497 1.00 79.06 456 ILE A N 1
ATOM 3618 C CA . ILE A 1 456 ? 22.020 22.155 -11.865 1.00 79.06 456 ILE A CA 1
ATOM 3619 C C . ILE A 1 456 ? 23.478 22.639 -11.753 1.00 79.06 456 ILE A C 1
ATOM 3621 O O . ILE A 1 456 ? 23.886 23.597 -12.404 1.00 79.06 456 ILE A O 1
ATOM 3625 N N . GLU A 1 457 ? 24.302 21.926 -10.983 1.00 82.69 457 GLU A N 1
ATOM 3626 C CA . GLU A 1 457 ? 25.739 22.154 -10.850 1.00 82.69 457 GLU A CA 1
ATOM 3627 C C . GLU A 1 457 ? 26.517 22.000 -12.177 1.00 82.69 457 GLU A C 1
ATOM 3629 O O . GLU A 1 457 ? 27.670 22.437 -12.266 1.00 82.69 457 GLU A O 1
ATOM 3634 N N . ILE A 1 458 ? 25.905 21.403 -13.210 1.00 78.31 458 ILE A N 1
ATOM 3635 C CA . ILE A 1 458 ? 26.405 21.418 -14.592 1.00 78.31 458 ILE A CA 1
ATOM 3636 C C . ILE A 1 458 ? 26.399 22.847 -15.143 1.00 78.31 458 ILE A C 1
ATOM 3638 O O . ILE A 1 458 ? 27.452 23.337 -15.563 1.00 78.31 458 ILE A O 1
ATOM 3642 N N . ASP A 1 459 ? 25.244 23.512 -15.082 1.00 77.44 459 ASP A N 1
ATOM 3643 C CA . ASP A 1 459 ? 25.030 24.867 -15.595 1.00 77.44 459 ASP A CA 1
ATOM 3644 C C . ASP A 1 459 ? 25.852 25.886 -14.787 1.00 77.44 459 ASP A C 1
ATOM 3646 O O . ASP A 1 459 ? 26.597 26.676 -15.370 1.00 77.44 459 ASP A O 1
ATOM 3650 N N . ASP A 1 460 ? 25.836 25.787 -13.448 1.00 77.69 460 ASP A N 1
ATOM 3651 C CA . ASP A 1 460 ? 26.673 26.605 -12.550 1.00 77.69 460 ASP A CA 1
ATOM 3652 C C . ASP A 1 460 ? 28.169 26.516 -12.915 1.00 77.69 460 ASP A C 1
ATOM 3654 O O . ASP A 1 460 ? 28.904 27.510 -12.850 1.00 77.69 460 ASP A O 1
ATOM 3658 N N . TYR A 1 461 ? 28.660 25.318 -13.263 1.00 84.50 461 TYR A N 1
ATOM 3659 C CA . TYR A 1 461 ? 30.056 25.130 -13.661 1.00 84.50 461 TYR A CA 1
ATOM 3660 C C . TYR A 1 461 ? 30.344 25.755 -15.029 1.00 84.50 461 TYR A C 1
ATOM 3662 O O . TYR A 1 461 ? 31.390 26.389 -15.201 1.00 84.50 461 TYR A O 1
ATOM 3670 N N . ASP A 1 462 ? 29.439 25.591 -15.992 1.00 79.81 462 ASP A N 1
ATOM 3671 C CA . ASP A 1 462 ? 29.633 26.071 -17.355 1.00 79.81 462 ASP A CA 1
ATOM 3672 C C . ASP A 1 462 ? 29.534 27.605 -17.443 1.00 79.81 462 ASP A C 1
ATOM 3674 O O . ASP A 1 462 ? 30.444 28.221 -18.008 1.00 79.81 462 ASP A O 1
ATOM 3678 N N . GLU A 1 463 ? 28.564 28.244 -16.773 1.00 79.56 463 GLU A N 1
ATOM 3679 C CA . GLU A 1 463 ? 28.515 29.708 -16.606 1.00 79.56 463 GLU A CA 1
ATOM 3680 C C . GLU A 1 463 ? 29.811 30.243 -15.972 1.00 79.56 463 GLU A C 1
ATOM 3682 O O . GLU A 1 463 ? 30.434 31.205 -16.448 1.00 79.56 463 GLU A O 1
ATOM 3687 N N . LEU A 1 464 ? 30.273 29.589 -14.901 1.00 82.12 464 LEU A N 1
ATOM 3688 C CA . LEU A 1 464 ? 31.499 29.974 -14.213 1.00 82.12 464 LEU A CA 1
ATOM 3689 C C . LEU A 1 464 ? 32.728 29.791 -15.116 1.00 82.12 464 LEU A C 1
ATOM 3691 O O . LEU A 1 464 ? 33.605 30.659 -15.127 1.00 82.12 464 LEU A O 1
ATOM 3695 N N . ARG A 1 465 ? 32.796 28.725 -15.918 1.00 85.38 465 ARG A N 1
ATOM 3696 C CA . ARG A 1 465 ? 33.859 28.498 -16.911 1.00 85.38 465 ARG A CA 1
ATOM 3697 C C . ARG A 1 465 ? 33.874 29.589 -17.980 1.00 85.38 465 ARG A C 1
ATOM 3699 O O . ARG A 1 465 ? 34.955 30.086 -18.316 1.00 85.38 465 ARG A O 1
ATOM 3706 N N . GLU A 1 466 ? 32.712 30.004 -18.479 1.00 87.25 466 GLU A N 1
ATOM 3707 C CA . GLU A 1 466 ? 32.594 31.093 -19.455 1.00 87.25 466 GLU A CA 1
ATOM 3708 C C . GLU A 1 466 ? 33.014 32.451 -18.882 1.00 87.25 466 GLU A C 1
ATOM 3710 O O . GLU A 1 466 ? 33.733 33.204 -19.552 1.00 87.25 466 GLU A O 1
ATOM 3715 N N . SER A 1 467 ? 32.671 32.721 -17.616 1.00 83.69 467 SER A N 1
ATOM 3716 C CA . SER A 1 467 ? 33.061 33.944 -16.899 1.00 83.69 467 SER A CA 1
ATOM 3717 C C . SER A 1 467 ? 34.582 34.111 -16.723 1.00 83.69 467 SER A C 1
ATOM 3719 O O . SER A 1 467 ? 35.058 35.224 -16.487 1.00 83.69 467 SER A O 1
ATOM 3721 N N . LYS A 1 468 ? 35.357 33.021 -16.875 1.00 85.56 468 LYS A N 1
ATOM 3722 C CA . LYS A 1 468 ? 36.830 32.962 -16.763 1.00 85.56 468 LYS A CA 1
ATOM 3723 C C . LYS A 1 468 ? 37.346 33.587 -15.454 1.00 85.56 468 LYS A C 1
ATOM 3725 O O . LYS A 1 468 ? 38.051 34.602 -15.493 1.00 85.56 468 LYS A O 1
ATOM 3730 N N . PRO A 1 469 ? 37.032 32.987 -14.289 1.00 85.44 469 PRO A N 1
ATOM 3731 C CA . PRO A 1 469 ? 37.378 33.541 -12.988 1.00 85.44 469 PRO A CA 1
ATOM 3732 C C . PRO A 1 469 ? 38.895 33.758 -12.846 1.00 85.44 469 PRO A C 1
ATOM 3734 O O . PRO A 1 469 ? 39.693 32.922 -13.279 1.00 85.44 469 PRO A O 1
ATOM 3737 N N . PRO A 1 470 ? 39.326 34.861 -12.205 1.00 78.38 470 PRO A N 1
ATOM 3738 C CA . PRO A 1 470 ? 40.744 35.202 -12.083 1.00 78.38 470 PRO A CA 1
ATOM 3739 C C . PRO A 1 470 ? 41.509 34.284 -11.116 1.00 78.38 470 PRO A C 1
ATOM 3741 O O . PRO A 1 470 ? 42.737 34.205 -11.187 1.00 78.38 470 PRO A O 1
ATOM 3744 N N . ASP A 1 471 ? 40.808 33.599 -10.207 1.00 87.75 471 ASP A N 1
ATOM 3745 C CA . ASP A 1 471 ? 41.400 32.630 -9.290 1.00 87.75 471 ASP A CA 1
ATOM 3746 C C . ASP A 1 471 ? 41.401 31.209 -9.877 1.00 87.75 471 ASP A C 1
ATOM 3748 O O . ASP A 1 471 ? 40.370 30.637 -10.228 1.00 87.75 471 ASP A O 1
ATOM 3752 N N . LYS A 1 472 ? 42.588 30.596 -9.887 1.00 82.06 472 LYS A N 1
ATOM 3753 C CA . LYS A 1 472 ? 42.830 29.256 -10.438 1.00 82.06 472 LYS A CA 1
ATOM 3754 C C . LYS A 1 472 ? 42.252 28.115 -9.596 1.00 82.06 472 LYS A C 1
ATOM 3756 O O . LYS A 1 472 ? 42.270 26.980 -10.060 1.00 82.06 472 LYS A O 1
ATOM 3761 N N . ARG A 1 473 ? 41.795 28.372 -8.364 1.00 86.38 473 ARG A N 1
ATOM 3762 C CA . ARG A 1 473 ? 41.162 27.358 -7.496 1.00 86.38 473 ARG A CA 1
ATOM 3763 C C . ARG A 1 473 ? 39.644 27.312 -7.637 1.00 86.38 473 ARG A C 1
ATOM 3765 O O . ARG A 1 473 ? 39.049 26.294 -7.297 1.00 86.38 473 ARG A O 1
ATOM 3772 N N . THR A 1 474 ? 39.043 28.373 -8.164 1.00 89.81 474 THR A N 1
ATOM 3773 C CA . THR A 1 474 ? 37.591 28.524 -8.291 1.00 89.81 474 THR A CA 1
ATOM 3774 C C . THR A 1 474 ? 36.976 27.463 -9.217 1.00 89.81 474 THR A C 1
ATOM 3776 O O . THR A 1 474 ? 36.040 26.788 -8.800 1.00 89.81 474 THR A O 1
ATOM 3779 N N . LEU A 1 475 ? 37.549 27.216 -10.405 1.00 89.69 475 LEU A N 1
ATOM 3780 C CA . LEU A 1 475 ? 37.053 26.166 -11.317 1.00 89.69 475 LEU A CA 1
ATOM 3781 C C . LEU A 1 475 ? 37.228 24.735 -10.761 1.00 89.69 475 LEU A C 1
ATOM 3783 O O . LEU A 1 475 ? 36.241 24.006 -10.750 1.00 89.69 475 LEU A O 1
ATOM 3787 N N . PRO A 1 476 ? 38.395 24.318 -10.218 1.00 92.56 476 PRO A N 1
ATOM 3788 C CA . PRO A 1 476 ? 38.515 23.016 -9.554 1.00 92.56 476 PRO A CA 1
ATOM 3789 C C . PRO A 1 476 ? 37.530 22.801 -8.396 1.00 92.56 476 PRO A C 1
ATOM 3791 O O . PRO A 1 476 ? 37.048 21.690 -8.208 1.00 92.56 476 PRO A O 1
ATOM 3794 N N . LEU A 1 477 ? 37.214 23.844 -7.618 1.00 91.44 477 LEU A N 1
ATOM 3795 C CA . LEU A 1 477 ? 36.224 23.747 -6.539 1.00 91.44 477 LEU A CA 1
ATOM 3796 C C . LEU A 1 477 ? 34.794 23.580 -7.068 1.00 91.44 477 LEU A C 1
ATOM 3798 O O . LEU A 1 477 ? 34.033 22.812 -6.488 1.00 91.44 477 LEU A O 1
ATOM 3802 N N . ALA A 1 478 ? 34.435 24.264 -8.157 1.00 90.44 478 ALA A N 1
ATOM 3803 C CA . ALA A 1 478 ? 33.126 24.118 -8.789 1.00 90.44 478 ALA A CA 1
ATOM 3804 C C . ALA A 1 478 ? 32.961 22.749 -9.471 1.00 90.44 478 ALA A C 1
ATOM 3806 O O . ALA A 1 478 ? 31.962 22.077 -9.239 1.00 90.44 478 ALA A O 1
ATOM 3807 N N . LEU A 1 479 ? 33.976 22.272 -10.203 1.00 92.88 479 LEU A N 1
ATOM 3808 C CA . LEU A 1 479 ? 33.947 20.936 -10.812 1.00 92.88 479 LEU A CA 1
ATOM 3809 C C . LEU A 1 479 ? 33.820 19.826 -9.757 1.00 92.88 479 LEU A C 1
ATOM 3811 O O . LEU A 1 479 ? 33.149 18.824 -9.977 1.00 92.88 479 LEU A O 1
ATOM 3815 N N . LEU A 1 480 ? 34.436 20.015 -8.585 1.00 93.00 480 LEU A N 1
ATOM 3816 C CA . LEU A 1 480 ? 34.318 19.071 -7.478 1.00 93.00 480 LEU A CA 1
ATOM 3817 C C . LEU A 1 480 ? 32.915 19.074 -6.845 1.00 93.00 480 LEU A C 1
ATOM 3819 O O . LEU A 1 480 ? 32.493 18.032 -6.356 1.00 93.00 480 LEU A O 1
ATOM 3823 N N . LYS A 1 481 ? 32.187 20.201 -6.879 1.00 90.00 481 LYS A N 1
ATOM 3824 C CA . LYS A 1 481 ? 30.771 20.263 -6.475 1.00 90.00 481 LYS A CA 1
ATOM 3825 C C . LYS A 1 481 ? 29.858 19.555 -7.476 1.00 90.00 481 LYS A C 1
ATOM 3827 O O . LYS A 1 481 ? 29.048 18.746 -7.042 1.00 90.00 481 LYS A O 1
ATOM 3832 N N . ARG A 1 482 ? 30.047 19.786 -8.781 1.00 91.69 482 ARG A N 1
ATOM 3833 C CA . ARG A 1 482 ? 29.368 19.051 -9.867 1.00 91.69 482 ARG A CA 1
ATOM 3834 C C . ARG A 1 482 ? 29.533 17.537 -9.676 1.00 91.69 482 ARG A C 1
ATOM 3836 O O . ARG A 1 482 ? 28.560 16.846 -9.400 1.00 91.69 482 ARG A O 1
ATOM 3843 N N . ALA A 1 483 ? 30.781 17.079 -9.540 1.00 93.31 483 ALA A N 1
ATOM 3844 C CA . ALA A 1 483 ? 31.106 15.683 -9.228 1.00 93.31 483 ALA A CA 1
ATOM 3845 C C . ALA A 1 483 ? 30.518 15.151 -7.898 1.00 93.31 483 ALA A C 1
ATOM 3847 O O . ALA A 1 483 ? 30.374 13.940 -7.736 1.00 93.31 483 ALA A O 1
ATOM 3848 N N . MET A 1 484 ? 30.216 16.012 -6.915 1.00 91.38 484 MET A N 1
ATOM 3849 C CA . MET A 1 484 ? 29.514 15.619 -5.682 1.00 91.38 484 MET A CA 1
ATOM 3850 C C . MET A 1 484 ? 28.002 15.469 -5.893 1.00 91.38 484 MET A C 1
ATOM 3852 O O . MET A 1 484 ? 27.403 14.606 -5.251 1.00 91.38 484 MET A O 1
ATOM 3856 N N . ALA A 1 485 ? 27.404 16.265 -6.782 1.00 88.94 485 ALA A N 1
ATOM 3857 C CA . ALA A 1 485 ? 25.988 16.207 -7.144 1.00 88.94 485 ALA A CA 1
ATOM 3858 C C . ALA A 1 485 ? 25.660 15.023 -8.079 1.00 88.94 485 ALA A C 1
ATOM 3860 O O . ALA A 1 485 ? 24.590 14.426 -7.961 1.00 88.94 485 ALA A O 1
ATOM 3861 N N . ASP A 1 486 ? 26.612 14.604 -8.919 1.00 90.88 486 ASP A N 1
ATOM 3862 C CA . ASP A 1 486 ? 26.486 13.411 -9.771 1.00 90.88 486 ASP A CA 1
ATOM 3863 C C . ASP A 1 486 ? 26.432 12.103 -8.957 1.00 90.88 486 ASP A C 1
ATOM 3865 O O . ASP A 1 486 ? 25.712 11.166 -9.302 1.00 90.88 486 ASP A O 1
ATOM 3869 N N . ILE A 1 487 ? 27.185 12.014 -7.850 1.00 92.12 487 ILE A N 1
ATOM 3870 C CA . ILE A 1 487 ? 27.333 10.774 -7.065 1.00 92.12 487 ILE A CA 1
ATOM 3871 C C . ILE A 1 487 ? 25.985 10.191 -6.595 1.00 92.12 487 ILE A C 1
ATOM 3873 O O . ILE A 1 487 ? 25.783 8.994 -6.792 1.00 92.12 487 ILE A O 1
ATOM 3877 N N . PRO A 1 488 ? 25.040 10.961 -6.018 1.00 89.44 488 PRO A N 1
ATOM 3878 C CA . PRO A 1 488 ? 23.693 10.473 -5.712 1.00 89.44 488 PRO A CA 1
ATOM 3879 C C . PRO A 1 488 ? 22.922 9.883 -6.906 1.00 89.44 488 PRO A C 1
ATOM 3881 O O . PRO A 1 488 ? 22.147 8.941 -6.715 1.00 89.44 488 PRO A O 1
ATOM 3884 N N . LEU A 1 489 ? 23.130 10.403 -8.122 1.00 85.62 489 LEU A N 1
ATOM 3885 C CA . LEU A 1 489 ? 22.490 9.911 -9.348 1.00 85.62 489 LEU A CA 1
ATOM 3886 C C . LEU A 1 489 ? 23.154 8.620 -9.851 1.00 85.62 489 LEU A C 1
ATOM 3888 O O . LEU A 1 489 ? 22.455 7.683 -10.241 1.00 85.62 489 LEU A O 1
ATOM 3892 N N . ILE A 1 490 ? 24.481 8.515 -9.739 1.00 87.94 490 ILE A N 1
ATOM 3893 C CA . ILE A 1 490 ? 25.227 7.264 -9.957 1.00 87.94 490 ILE A CA 1
ATOM 3894 C C . ILE A 1 490 ? 24.762 6.199 -8.946 1.00 87.94 490 ILE A C 1
ATOM 3896 O O . ILE A 1 490 ? 24.358 5.105 -9.339 1.00 87.94 490 ILE A O 1
ATOM 3900 N N . GLU A 1 491 ? 24.696 6.541 -7.651 1.00 87.12 491 GLU A N 1
ATOM 3901 C CA . GLU A 1 491 ? 24.160 5.679 -6.584 1.00 87.12 491 GLU A CA 1
ATOM 3902 C C . GLU A 1 491 ? 22.690 5.275 -6.852 1.00 87.12 491 GLU A C 1
ATOM 3904 O O . GLU A 1 491 ? 22.244 4.227 -6.379 1.00 87.12 491 GLU A O 1
ATOM 3909 N N . GLN A 1 492 ? 21.892 6.077 -7.571 1.00 84.12 492 GLN A N 1
ATOM 3910 C CA . GLN A 1 492 ? 20.542 5.703 -8.021 1.00 84.12 492 GLN A CA 1
ATOM 3911 C C . GLN A 1 492 ? 20.590 4.676 -9.161 1.00 84.12 492 GLN A C 1
ATOM 3913 O O . GLN A 1 492 ? 19.998 3.605 -9.016 1.00 84.12 492 GLN A O 1
ATOM 3918 N N . LEU A 1 493 ? 21.323 4.950 -10.244 1.00 81.44 493 LEU A N 1
ATOM 3919 C CA . LEU A 1 493 ? 21.429 4.047 -11.397 1.00 81.44 493 LEU A CA 1
ATOM 3920 C C . LEU A 1 493 ? 22.012 2.678 -11.012 1.00 81.44 493 LEU A C 1
ATOM 3922 O O . LEU A 1 493 ? 21.450 1.652 -11.391 1.00 81.44 493 LEU A O 1
ATOM 3926 N N . GLU A 1 494 ? 23.045 2.631 -10.164 1.00 81.12 494 GLU A N 1
ATOM 3927 C CA . GLU A 1 494 ? 23.617 1.372 -9.656 1.00 81.12 494 GLU A CA 1
ATOM 3928 C C . GLU A 1 494 ? 22.600 0.508 -8.883 1.00 81.12 494 GLU A C 1
ATOM 3930 O O . GLU A 1 494 ? 22.683 -0.725 -8.899 1.00 81.12 494 GLU A O 1
ATOM 3935 N N . ARG A 1 495 ? 21.619 1.130 -8.213 1.00 77.62 495 ARG A N 1
ATOM 3936 C CA . ARG A 1 495 ? 20.526 0.422 -7.521 1.00 77.62 495 ARG A CA 1
ATOM 3937 C C . ARG A 1 495 ? 19.417 0.002 -8.484 1.00 77.62 495 ARG A C 1
ATOM 3939 O O . ARG A 1 495 ? 18.896 -1.113 -8.367 1.00 77.62 495 ARG A O 1
ATOM 3946 N N . ASP A 1 496 ? 19.048 0.881 -9.410 1.00 75.44 496 ASP A N 1
ATOM 3947 C CA . ASP A 1 496 ? 17.898 0.688 -10.287 1.00 75.44 496 ASP A CA 1
ATOM 3948 C C . ASP A 1 496 ? 18.191 -0.214 -11.485 1.00 75.44 496 ASP A C 1
ATOM 3950 O O . ASP A 1 496 ? 17.403 -1.129 -11.734 1.00 75.44 496 ASP A O 1
ATOM 3954 N N . HIS A 1 497 ? 19.342 -0.087 -12.149 1.00 77.12 497 HIS A N 1
ATOM 3955 C CA . HIS A 1 497 ? 19.704 -0.925 -13.295 1.00 77.12 497 HIS A CA 1
ATOM 3956 C C . HIS A 1 497 ? 19.570 -2.437 -13.025 1.00 77.12 497 HIS A C 1
ATOM 3958 O O . HIS A 1 497 ? 18.762 -3.091 -13.693 1.00 77.12 497 HIS A O 1
ATOM 3964 N N . PRO A 1 498 ? 20.220 -3.049 -12.011 1.00 61.00 498 PRO A N 1
ATOM 3965 C CA . PRO A 1 498 ? 20.086 -4.487 -11.778 1.00 61.00 498 PRO A CA 1
ATOM 3966 C C . PRO A 1 498 ? 18.662 -4.897 -11.366 1.00 61.00 498 PRO A C 1
ATOM 3968 O O . PRO A 1 498 ? 18.272 -6.044 -11.598 1.00 61.00 498 PRO A O 1
ATOM 3971 N N . ARG A 1 499 ? 17.874 -3.998 -10.757 1.00 66.56 499 ARG A N 1
ATOM 3972 C CA . ARG A 1 499 ? 16.457 -4.226 -10.422 1.00 66.56 499 ARG A CA 1
ATOM 3973 C C . ARG A 1 499 ? 15.604 -4.250 -11.690 1.00 66.56 499 ARG A C 1
ATOM 3975 O O . ARG A 1 499 ? 14.876 -5.215 -11.920 1.00 66.56 499 ARG A O 1
ATOM 3982 N N . MET A 1 500 ? 15.746 -3.236 -12.531 1.00 63.31 500 MET A N 1
ATOM 3983 C CA . MET A 1 500 ? 14.958 -3.023 -13.740 1.00 63.31 500 MET A CA 1
ATOM 3984 C C . MET A 1 500 ? 15.340 -4.000 -14.858 1.00 63.31 500 MET A C 1
ATOM 3986 O O . MET A 1 500 ? 14.441 -4.537 -15.495 1.00 63.31 500 MET A O 1
ATOM 3990 N N . VAL A 1 501 ? 16.613 -4.397 -14.983 1.00 56.06 501 VAL A N 1
ATOM 3991 C CA . VAL A 1 501 ? 17.060 -5.536 -15.815 1.00 56.06 501 VAL A CA 1
ATOM 3992 C C . VAL A 1 501 ? 16.307 -6.821 -15.458 1.00 56.06 501 VAL A C 1
ATOM 3994 O O . VAL A 1 501 ? 15.891 -7.568 -16.347 1.00 56.06 501 VAL A O 1
ATOM 3997 N N . ARG A 1 502 ? 16.120 -7.119 -14.162 1.00 51.00 502 ARG A N 1
ATOM 3998 C CA . ARG A 1 502 ? 15.382 -8.322 -13.730 1.00 51.00 502 ARG A CA 1
ATOM 3999 C C . ARG A 1 502 ? 13.893 -8.226 -14.048 1.00 51.00 502 ARG A C 1
ATOM 4001 O O . ARG A 1 502 ? 13.303 -9.249 -14.384 1.00 51.00 502 ARG A O 1
ATOM 4008 N N . LEU A 1 503 ? 13.297 -7.038 -13.952 1.00 45.97 503 LEU A N 1
ATOM 4009 C CA . LEU A 1 503 ? 11.893 -6.807 -14.303 1.00 45.97 503 LEU A CA 1
ATOM 4010 C C . LEU A 1 503 ? 11.684 -6.888 -15.824 1.00 45.97 503 LEU A C 1
ATOM 4012 O O . LEU A 1 503 ? 10.818 -7.631 -16.280 1.00 45.97 503 LEU A O 1
ATOM 4016 N N . PHE A 1 504 ? 12.534 -6.231 -16.614 1.00 47.19 504 PHE A N 1
ATOM 4017 C CA . PHE A 1 504 ? 12.488 -6.231 -18.077 1.00 47.19 504 PHE A CA 1
ATOM 4018 C C . PHE A 1 504 ? 12.670 -7.633 -18.671 1.00 47.19 504 PHE A C 1
ATOM 4020 O O . PHE A 1 504 ? 11.812 -8.101 -19.416 1.00 47.19 504 PHE A O 1
ATOM 4027 N N . ASN A 1 505 ? 13.703 -8.374 -18.249 1.00 44.31 505 ASN A N 1
ATOM 4028 C CA . ASN A 1 505 ? 13.921 -9.760 -18.692 1.00 44.31 505 ASN A CA 1
ATOM 4029 C C . ASN A 1 505 ? 12.797 -10.728 -18.278 1.00 44.31 505 ASN A C 1
ATOM 4031 O O . ASN A 1 505 ? 12.702 -11.831 -18.815 1.00 44.31 505 ASN A O 1
ATOM 4035 N N . ARG A 1 506 ? 11.953 -10.342 -17.313 1.00 40.75 506 ARG A N 1
ATOM 4036 C CA . ARG A 1 506 ? 10.761 -11.097 -16.905 1.00 40.75 506 ARG A CA 1
ATOM 4037 C C . ARG A 1 506 ? 9.481 -10.612 -17.595 1.00 40.75 506 ARG A C 1
ATOM 4039 O O . ARG A 1 506 ? 8.471 -11.287 -17.454 1.00 40.75 506 ARG A O 1
ATOM 4046 N N . GLY A 1 507 ? 9.506 -9.509 -18.348 1.00 41.28 507 GLY A N 1
ATOM 4047 C CA . GLY A 1 507 ? 8.314 -8.900 -18.954 1.00 41.28 507 GLY A CA 1
ATOM 4048 C C . GLY A 1 507 ? 7.439 -8.117 -17.967 1.00 41.28 507 GLY A C 1
ATOM 4049 O O . GLY A 1 507 ? 6.253 -7.953 -18.216 1.00 41.28 507 GLY A O 1
ATOM 4050 N N . LEU A 1 508 ? 8.009 -7.672 -16.841 1.00 42.25 508 LEU A N 1
ATOM 4051 C CA . LEU A 1 508 ? 7.348 -6.865 -15.801 1.00 42.25 508 LEU A CA 1
ATOM 4052 C C . LEU A 1 508 ? 7.624 -5.357 -15.936 1.00 42.25 508 LEU A C 1
ATOM 4054 O O . LEU A 1 508 ? 7.078 -4.571 -15.170 1.00 42.25 508 LEU A O 1
ATOM 4058 N N . LEU A 1 509 ? 8.498 -4.950 -16.862 1.00 46.56 509 LEU A N 1
ATOM 4059 C CA . LEU A 1 509 ? 8.832 -3.548 -17.112 1.00 46.56 509 LEU A CA 1
ATOM 4060 C C . LEU A 1 509 ? 8.423 -3.168 -18.545 1.00 46.56 509 LEU A C 1
ATOM 4062 O O . LEU A 1 509 ? 8.875 -3.844 -19.476 1.00 46.56 509 LEU A O 1
ATOM 4066 N N . PRO A 1 510 ? 7.616 -2.109 -18.752 1.00 51.88 510 PRO A N 1
ATOM 4067 C CA . PRO A 1 510 ? 7.294 -1.618 -20.088 1.00 51.88 510 PRO A CA 1
ATOM 4068 C C . PRO A 1 510 ? 8.552 -1.186 -20.850 1.00 51.88 510 PRO A C 1
ATOM 4070 O O . PRO A 1 510 ? 9.485 -0.627 -20.270 1.00 51.88 510 PRO A O 1
ATOM 4073 N N . PHE A 1 511 ? 8.570 -1.405 -22.168 1.00 48.62 511 PHE A N 1
ATOM 4074 C CA . PHE A 1 511 ? 9.746 -1.117 -22.998 1.00 48.62 511 PHE A CA 1
ATOM 4075 C C . PHE A 1 511 ? 10.162 0.364 -22.967 1.00 48.62 511 PHE A C 1
ATOM 4077 O O . PHE A 1 511 ? 11.353 0.644 -22.943 1.00 48.62 511 PHE A O 1
ATOM 4084 N N . GLY A 1 512 ? 9.210 1.304 -22.891 1.00 55.38 512 GLY A N 1
ATOM 4085 C CA . GLY A 1 512 ? 9.521 2.737 -22.789 1.00 55.38 512 GLY A CA 1
ATOM 4086 C C . GLY A 1 512 ? 10.286 3.101 -21.510 1.00 55.38 512 GLY A C 1
ATOM 4087 O O . GLY A 1 512 ? 11.226 3.884 -21.561 1.00 55.38 512 GLY A O 1
ATOM 4088 N N . ILE A 1 513 ? 9.963 2.467 -20.379 1.00 63.19 513 ILE A N 1
ATOM 4089 C CA . ILE A 1 513 ? 10.659 2.695 -19.099 1.00 63.19 513 ILE A CA 1
ATOM 4090 C C . ILE A 1 513 ? 12.057 2.064 -19.113 1.00 63.19 513 ILE A C 1
ATOM 4092 O O . ILE A 1 513 ? 13.002 2.605 -18.545 1.00 63.19 513 ILE A O 1
ATOM 4096 N N . TRP A 1 514 ? 12.208 0.933 -19.807 1.00 65.31 514 TRP A N 1
ATOM 4097 C CA . TRP A 1 514 ? 13.514 0.337 -20.078 1.00 65.31 514 TRP A CA 1
ATOM 4098 C C . TRP A 1 514 ? 14.384 1.224 -20.990 1.00 65.31 514 TRP A C 1
ATOM 4100 O O . TRP A 1 514 ? 15.568 1.398 -20.716 1.00 65.31 514 TRP A O 1
ATOM 4110 N N . GLU A 1 515 ? 13.807 1.832 -22.032 1.00 69.94 515 GLU A N 1
ATOM 4111 C CA . GLU A 1 515 ? 14.505 2.779 -22.917 1.00 69.94 515 GLU A CA 1
ATOM 4112 C C . GLU A 1 515 ? 14.917 4.060 -22.167 1.00 69.94 515 GLU A C 1
ATOM 4114 O O . GLU A 1 515 ? 16.051 4.507 -22.320 1.00 69.94 515 GLU A O 1
ATOM 4119 N N . GLN A 1 516 ? 14.060 4.597 -21.288 1.00 75.25 516 GLN A N 1
ATOM 4120 C CA . GLN A 1 516 ? 14.382 5.756 -20.438 1.00 75.25 516 GLN A CA 1
ATOM 4121 C C . GLN A 1 516 ? 15.518 5.472 -19.441 1.00 75.25 516 GLN A C 1
ATOM 4123 O O . GLN A 1 516 ? 16.369 6.332 -19.235 1.00 75.25 516 GLN A O 1
ATOM 4128 N N . LEU A 1 517 ? 15.572 4.271 -18.854 1.00 78.69 517 LEU A N 1
ATOM 4129 C CA . LEU A 1 517 ? 16.688 3.860 -17.997 1.00 78.69 517 LEU A CA 1
ATOM 4130 C C . LEU A 1 517 ? 18.009 3.789 -18.778 1.00 78.69 517 LEU A C 1
ATOM 4132 O O . LEU A 1 517 ? 19.009 4.326 -18.315 1.00 78.69 517 LEU A O 1
ATOM 4136 N N . LEU A 1 518 ? 18.014 3.159 -19.957 1.00 76.88 518 LEU A N 1
ATOM 4137 C CA . LEU A 1 518 ? 19.215 3.068 -20.797 1.00 76.88 518 LEU A CA 1
ATOM 4138 C C . LEU A 1 518 ? 19.695 4.447 -21.277 1.00 76.88 518 LEU A C 1
ATOM 4140 O O . LEU A 1 518 ? 20.896 4.677 -21.398 1.00 76.88 518 LEU A O 1
ATOM 4144 N N . GLU A 1 519 ? 18.770 5.370 -21.543 1.00 79.06 519 GLU A N 1
ATOM 4145 C CA . GLU A 1 519 ? 19.106 6.755 -21.878 1.00 79.06 519 GLU A CA 1
ATOM 4146 C C . GLU A 1 519 ? 19.664 7.512 -20.662 1.00 79.06 519 GLU A C 1
ATOM 4148 O O . GLU A 1 519 ? 20.628 8.258 -20.807 1.00 79.06 519 GLU A O 1
ATOM 4153 N N . ALA A 1 520 ? 19.137 7.279 -19.456 1.00 82.44 520 ALA A N 1
ATOM 4154 C CA . ALA A 1 520 ? 19.687 7.829 -18.217 1.00 82.44 520 ALA A CA 1
ATOM 4155 C C . ALA A 1 520 ? 21.102 7.310 -17.909 1.00 82.44 520 ALA A C 1
ATOM 4157 O O . ALA A 1 520 ? 21.970 8.098 -17.534 1.00 82.44 520 ALA A O 1
ATOM 4158 N N . GLU A 1 521 ? 21.363 6.016 -18.125 1.00 80.06 521 GLU A N 1
ATOM 4159 C CA . GLU A 1 521 ? 22.718 5.454 -18.055 1.00 80.06 521 GLU A CA 1
ATOM 4160 C C . GLU A 1 521 ? 23.645 6.114 -19.080 1.00 80.06 521 GLU A C 1
ATOM 4162 O O . GLU A 1 521 ? 24.734 6.544 -18.713 1.00 80.06 521 GLU A O 1
ATOM 4167 N N . ARG A 1 522 ? 23.200 6.286 -20.334 1.00 82.50 522 ARG A N 1
ATOM 4168 C CA . ARG A 1 522 ? 23.981 6.970 -21.378 1.00 82.50 522 ARG A CA 1
ATOM 4169 C C . ARG A 1 522 ? 24.305 8.421 -21.006 1.00 82.50 522 ARG A C 1
ATOM 4171 O O . ARG A 1 522 ? 25.442 8.844 -21.188 1.00 82.50 522 ARG A O 1
ATOM 4178 N N . MET A 1 523 ? 23.328 9.171 -20.489 1.00 82.38 523 MET A N 1
ATOM 4179 C CA . MET A 1 523 ? 23.521 10.560 -20.055 1.00 82.38 523 MET A CA 1
ATOM 4180 C C . MET A 1 523 ? 24.505 10.659 -18.883 1.00 82.38 523 MET A C 1
ATOM 4182 O O . MET A 1 523 ? 25.372 11.527 -18.899 1.00 82.38 523 MET A O 1
ATOM 4186 N N . MET A 1 524 ? 24.417 9.759 -17.898 1.00 89.62 524 MET A N 1
ATOM 4187 C CA . MET A 1 524 ? 25.347 9.743 -16.764 1.00 89.62 524 MET A CA 1
ATOM 4188 C C . MET A 1 524 ? 26.751 9.272 -17.157 1.00 89.62 524 MET A C 1
ATOM 4190 O O . MET A 1 524 ? 27.735 9.835 -16.686 1.00 89.62 524 MET A O 1
ATOM 4194 N N . ASP A 1 525 ? 26.872 8.279 -18.043 1.00 84.12 525 ASP A N 1
ATOM 4195 C CA . ASP A 1 525 ? 28.166 7.871 -18.595 1.00 84.12 525 ASP A CA 1
ATOM 4196 C C . ASP A 1 525 ? 28.827 9.044 -19.334 1.00 84.12 525 ASP A C 1
ATOM 4198 O O . ASP A 1 525 ? 30.015 9.300 -19.132 1.00 84.12 525 ASP A O 1
ATOM 4202 N N . GLU A 1 526 ? 28.082 9.778 -20.167 1.00 86.06 526 GLU A N 1
ATOM 4203 C CA . GLU A 1 526 ? 28.586 10.964 -20.871 1.00 86.06 526 GLU A CA 1
ATOM 4204 C C . GLU A 1 526 ? 29.039 12.053 -19.882 1.00 86.06 526 GLU A C 1
ATOM 4206 O O . GLU A 1 526 ? 30.188 12.493 -19.965 1.00 86.06 526 GLU A O 1
ATOM 4211 N N . GLU A 1 527 ? 28.219 12.384 -18.882 1.00 89.38 527 GLU A N 1
ATOM 4212 C CA . GLU A 1 527 ? 28.544 13.347 -17.818 1.00 89.38 527 GLU A CA 1
ATOM 4213 C C . GLU A 1 527 ? 29.818 12.964 -17.041 1.00 89.38 527 GLU A C 1
ATOM 4215 O O . GLU A 1 527 ? 30.753 13.760 -16.908 1.00 89.38 527 GLU A O 1
ATOM 4220 N N . VAL A 1 528 ? 29.928 11.705 -16.604 1.00 89.38 528 VAL A N 1
ATOM 4221 C CA . VAL A 1 528 ? 31.114 11.189 -15.904 1.00 89.38 528 VAL A CA 1
ATOM 4222 C C . VAL A 1 528 ? 32.370 11.317 -16.771 1.00 89.38 528 VAL A C 1
ATOM 4224 O O . VAL A 1 528 ? 33.432 11.689 -16.261 1.00 89.38 528 VAL A O 1
ATOM 4227 N N . HIS A 1 529 ? 32.286 11.043 -18.077 1.00 90.50 529 HIS A N 1
ATOM 4228 C CA . HIS A 1 529 ? 33.421 11.221 -18.986 1.00 90.50 529 HIS A CA 1
ATOM 4229 C C . HIS A 1 529 ? 33.783 12.703 -19.183 1.00 90.50 529 HIS A C 1
ATOM 4231 O O . HIS A 1 529 ? 34.976 13.023 -19.242 1.00 90.50 529 HIS A O 1
ATOM 4237 N N . GLU A 1 530 ? 32.805 13.610 -19.246 1.00 90.62 530 GLU A N 1
ATOM 4238 C CA . GLU A 1 530 ? 33.053 15.052 -19.343 1.00 90.62 530 GLU A CA 1
ATOM 4239 C C . GLU A 1 530 ? 33.738 15.606 -18.090 1.00 90.62 530 GLU A C 1
ATOM 4241 O O . GLU A 1 530 ? 34.782 16.258 -18.209 1.00 90.62 530 GLU A O 1
ATOM 4246 N N . VAL A 1 531 ? 33.244 15.272 -16.894 1.00 92.62 531 VAL A N 1
ATOM 4247 C CA . VAL A 1 531 ? 33.846 15.678 -15.612 1.00 92.62 531 VAL A CA 1
ATOM 4248 C C . VAL A 1 531 ? 35.281 15.159 -15.479 1.00 92.62 531 VAL A C 1
ATOM 4250 O O . VAL A 1 531 ? 36.180 15.913 -15.094 1.00 92.62 531 VAL A O 1
ATOM 4253 N N . GLN A 1 532 ? 35.548 13.903 -15.857 1.00 92.44 532 GLN A N 1
ATOM 4254 C CA . GLN A 1 532 ? 36.911 13.353 -15.861 1.00 92.44 532 GLN A CA 1
ATOM 4255 C C . GLN A 1 532 ? 37.828 14.065 -16.869 1.00 92.44 532 GLN A C 1
ATOM 4257 O O . GLN A 1 532 ? 38.986 14.361 -16.553 1.00 92.44 532 GLN A O 1
ATOM 4262 N N . ALA A 1 533 ? 37.331 14.359 -18.074 1.00 91.38 533 ALA A N 1
ATOM 4263 C CA . ALA A 1 533 ? 38.095 15.052 -19.108 1.00 91.38 533 ALA A CA 1
ATOM 4264 C C . ALA A 1 533 ? 38.392 16.512 -18.727 1.00 91.38 533 ALA A C 1
ATOM 4266 O O . ALA A 1 533 ? 39.483 17.015 -19.003 1.00 91.38 533 ALA A O 1
ATOM 4267 N N . GLU A 1 534 ? 37.448 17.199 -18.087 1.00 92.56 534 GLU A N 1
ATOM 4268 C CA . GLU A 1 534 ? 37.613 18.565 -17.594 1.00 92.56 534 GLU A CA 1
ATOM 4269 C C . GLU A 1 534 ? 38.569 18.624 -16.394 1.00 92.56 534 GLU A C 1
ATOM 4271 O O . GLU A 1 534 ? 39.469 19.467 -16.360 1.00 92.56 534 GLU A O 1
ATOM 4276 N N . ALA A 1 535 ? 38.475 17.666 -15.467 1.00 94.50 535 ALA A N 1
ATOM 4277 C CA . ALA A 1 535 ? 39.424 17.525 -14.366 1.00 94.50 535 ALA A CA 1
ATOM 4278 C C . ALA A 1 535 ? 40.859 17.323 -14.885 1.00 94.50 535 ALA A C 1
ATOM 4280 O O . ALA A 1 535 ? 41.783 17.977 -14.404 1.00 94.50 535 ALA A O 1
ATOM 4281 N N . GLU A 1 536 ? 41.053 16.502 -15.922 1.00 93.12 536 GLU A N 1
ATOM 4282 C CA . GLU A 1 536 ? 42.367 16.292 -16.546 1.00 93.12 536 GLU A CA 1
ATOM 4283 C C . GLU A 1 536 ? 42.908 17.551 -17.259 1.00 93.12 536 GLU A C 1
ATOM 4285 O O . GLU A 1 536 ? 44.120 17.791 -17.245 1.00 93.12 536 GLU A O 1
ATOM 4290 N N . LYS A 1 537 ? 42.031 18.395 -17.833 1.00 91.88 537 LYS A N 1
ATOM 4291 C CA . LYS A 1 537 ? 42.402 19.714 -18.393 1.00 91.88 537 LYS A CA 1
ATOM 4292 C C . LYS A 1 537 ? 42.831 20.702 -17.302 1.00 91.88 537 LYS A C 1
ATOM 4294 O O . LYS A 1 537 ? 43.810 21.425 -17.493 1.00 91.88 537 LYS A O 1
ATOM 4299 N N . LEU A 1 538 ? 42.109 20.747 -16.178 1.00 91.06 538 LEU A N 1
ATOM 4300 C CA . LEU A 1 538 ? 42.402 21.642 -15.050 1.00 91.06 538 LEU A CA 1
ATOM 4301 C C . LEU A 1 538 ? 43.667 21.216 -14.290 1.00 91.06 538 LEU A C 1
ATOM 4303 O O . LEU A 1 538 ? 44.490 22.060 -13.924 1.00 91.06 538 LEU A O 1
ATOM 4307 N N . GLN A 1 539 ? 43.842 19.912 -14.068 1.00 90.75 539 GLN A N 1
ATOM 4308 C CA . GLN A 1 539 ? 44.997 19.338 -13.392 1.00 90.75 539 GLN A CA 1
ATOM 4309 C C . GLN A 1 539 ? 45.341 17.954 -13.959 1.00 90.75 539 GLN A C 1
ATOM 4311 O O . GLN A 1 539 ? 44.628 16.974 -13.766 1.00 90.75 539 GLN A O 1
ATOM 4316 N N . LYS A 1 540 ? 46.519 17.852 -14.581 1.00 90.75 540 LYS A N 1
ATOM 4317 C CA . LYS A 1 540 ? 47.032 16.592 -15.129 1.00 90.75 540 LYS A CA 1
ATOM 4318 C C . LYS A 1 540 ? 47.096 15.483 -14.066 1.00 90.75 540 LYS A C 1
ATOM 4320 O O . LYS A 1 540 ? 47.727 15.663 -13.022 1.00 90.75 540 LYS A O 1
ATOM 4325 N N . GLY A 1 541 ? 46.518 14.326 -14.373 1.00 87.56 541 GLY A N 1
ATOM 4326 C CA . GLY A 1 541 ? 46.382 13.165 -13.497 1.00 87.56 541 GLY A CA 1
ATOM 4327 C C . GLY A 1 541 ? 45.207 13.232 -12.516 1.00 87.56 541 GLY A C 1
ATOM 4328 O O . GLY A 1 541 ? 45.078 12.324 -11.695 1.00 87.56 541 GLY A O 1
ATOM 4329 N N . TRP A 1 542 ? 44.370 14.276 -12.554 1.00 92.12 542 TRP A N 1
ATOM 4330 C CA . TRP A 1 542 ? 43.215 14.411 -11.657 1.00 92.12 542 TRP A CA 1
ATOM 4331 C C . TRP A 1 542 ? 41.959 13.712 -12.191 1.00 92.12 542 TRP A C 1
ATOM 4333 O O . TRP A 1 542 ? 41.121 13.318 -11.382 1.00 92.12 542 TRP A O 1
ATOM 4343 N N . GLY A 1 543 ? 41.856 13.466 -13.506 1.00 88.44 543 GLY A N 1
ATOM 4344 C CA . GLY A 1 543 ? 40.658 12.877 -14.123 1.00 88.44 543 GLY A CA 1
ATOM 4345 C C . GLY A 1 543 ? 40.207 11.567 -13.469 1.00 88.44 543 GLY A C 1
ATOM 4346 O O . GLY A 1 543 ? 39.050 11.426 -13.100 1.00 88.44 543 GLY A O 1
ATOM 4347 N N . GLN A 1 544 ? 41.129 10.638 -13.195 1.00 86.94 544 GLN A N 1
ATOM 4348 C CA . GLN A 1 544 ? 40.794 9.371 -12.520 1.00 86.94 544 GLN A CA 1
ATOM 4349 C C . GLN A 1 544 ? 40.520 9.504 -11.008 1.00 86.94 544 GLN A C 1
ATOM 4351 O O . GLN A 1 544 ? 40.052 8.555 -10.384 1.00 86.94 544 GLN A O 1
ATOM 4356 N N . GLY A 1 545 ? 40.849 10.647 -10.398 1.00 89.12 545 GLY A N 1
ATOM 4357 C CA . GLY A 1 545 ? 40.746 10.876 -8.954 1.00 89.12 545 GLY A CA 1
ATOM 4358 C C . GLY A 1 545 ? 39.573 11.759 -8.519 1.00 89.12 545 GLY A C 1
ATOM 4359 O O . GLY A 1 545 ? 39.216 11.719 -7.342 1.00 89.12 545 GLY A O 1
ATOM 4360 N N . VAL A 1 546 ? 38.972 12.535 -9.431 1.00 92.38 546 VAL A N 1
ATOM 4361 C CA . VAL A 1 546 ? 37.967 13.567 -9.106 1.00 92.38 546 VAL A CA 1
ATOM 4362 C C . VAL A 1 546 ? 36.756 13.001 -8.355 1.00 92.38 546 VAL A C 1
ATOM 4364 O O . VAL A 1 546 ? 36.469 13.452 -7.247 1.00 92.38 546 VAL A O 1
ATOM 4367 N N . PHE A 1 547 ? 36.132 11.933 -8.859 1.00 92.81 547 PHE A N 1
ATOM 4368 C CA . PHE A 1 547 ? 34.998 11.275 -8.194 1.00 92.81 547 PHE A CA 1
ATOM 4369 C C . PHE A 1 547 ? 35.382 10.615 -6.860 1.00 92.81 547 PHE A C 1
ATOM 4371 O O . PHE A 1 547 ? 34.623 10.665 -5.895 1.00 92.81 547 PHE A O 1
ATOM 4378 N N . GLY A 1 548 ? 36.596 10.062 -6.750 1.00 90.81 548 GLY A N 1
ATOM 4379 C CA . GLY A 1 548 ? 37.102 9.509 -5.489 1.00 90.81 548 GLY A CA 1
ATOM 4380 C C . GLY A 1 548 ? 37.320 10.575 -4.407 1.00 90.81 548 GLY A C 1
ATOM 4381 O O . GLY A 1 548 ? 37.134 10.301 -3.220 1.00 90.81 548 GLY A O 1
ATOM 4382 N N . GLN A 1 549 ? 37.679 11.798 -4.808 1.00 92.56 549 GLN A N 1
ATOM 4383 C CA . GLN A 1 549 ? 37.789 12.959 -3.925 1.00 92.56 549 GLN A CA 1
ATOM 4384 C C . GLN A 1 549 ? 36.406 13.520 -3.555 1.00 92.56 549 GLN A C 1
ATOM 4386 O O . GLN A 1 549 ? 36.155 13.771 -2.374 1.00 92.56 549 GLN A O 1
ATOM 4391 N N . ALA A 1 550 ? 35.505 13.656 -4.533 1.00 92.44 550 ALA A N 1
ATOM 4392 C CA . ALA A 1 550 ? 34.120 14.083 -4.332 1.00 92.44 550 ALA A CA 1
ATOM 4393 C C . ALA A 1 550 ? 33.396 13.168 -3.331 1.00 92.44 550 ALA A C 1
ATOM 4395 O O . ALA A 1 550 ? 32.836 13.647 -2.347 1.00 92.44 550 ALA A O 1
ATOM 4396 N N . TYR A 1 551 ? 33.519 11.846 -3.493 1.00 91.88 551 TYR A N 1
ATOM 4397 C CA . TYR A 1 551 ? 32.926 10.859 -2.588 1.00 91.88 551 TYR A CA 1
ATOM 4398 C C . TYR A 1 551 ? 33.422 10.996 -1.139 1.00 91.88 551 TYR A C 1
ATOM 4400 O O . TYR A 1 551 ? 32.639 10.878 -0.198 1.00 91.88 551 TYR A O 1
ATOM 4408 N N . GLN A 1 552 ? 34.712 11.284 -0.926 1.00 91.50 552 GLN A N 1
ATOM 4409 C CA . GLN A 1 552 ? 35.254 11.509 0.422 1.00 91.50 552 GLN A CA 1
ATOM 4410 C C . GLN A 1 552 ? 34.701 12.783 1.071 1.00 91.50 552 GLN A C 1
ATOM 4412 O O . GLN A 1 552 ? 34.452 12.788 2.278 1.00 91.50 552 GLN A O 1
ATOM 4417 N N . MET A 1 553 ? 34.497 13.846 0.288 1.00 89.56 553 MET A N 1
ATOM 4418 C CA . MET A 1 553 ? 33.894 15.088 0.775 1.00 89.56 553 MET A CA 1
ATOM 4419 C C . MET A 1 553 ? 32.408 14.907 1.081 1.00 89.56 553 MET A C 1
ATOM 4421 O O . MET A 1 553 ? 31.998 15.198 2.202 1.00 89.56 553 MET A O 1
ATOM 4425 N N . LEU A 1 554 ? 31.644 14.315 0.160 1.00 90.56 554 LEU A N 1
ATOM 4426 C CA . LEU A 1 554 ? 30.226 14.005 0.349 1.00 90.56 554 LEU A CA 1
ATOM 4427 C C . LEU A 1 554 ? 29.994 13.083 1.556 1.00 90.56 554 LEU A C 1
ATOM 4429 O O . LEU A 1 554 ? 29.048 13.275 2.315 1.00 90.56 554 LEU A O 1
ATOM 4433 N N . ARG A 1 555 ? 30.872 12.097 1.795 1.00 89.06 555 ARG A N 1
ATOM 4434 C CA . ARG A 1 555 ? 30.775 11.244 2.990 1.00 89.06 555 ARG A CA 1
ATOM 4435 C C . ARG A 1 555 ? 30.989 12.039 4.279 1.00 89.06 555 ARG A C 1
ATOM 4437 O O . ARG A 1 555 ? 30.267 11.815 5.244 1.00 89.06 555 ARG A O 1
ATOM 4444 N N . LYS A 1 556 ? 31.948 12.972 4.296 1.00 90.12 556 LYS A N 1
ATOM 4445 C CA . LYS A 1 556 ? 32.199 13.845 5.453 1.00 90.12 556 LYS A CA 1
ATOM 4446 C C . LYS A 1 556 ? 31.031 14.805 5.707 1.00 90.12 556 LYS A C 1
ATOM 4448 O O . LYS A 1 556 ? 30.681 15.014 6.860 1.00 90.12 556 LYS A O 1
ATOM 4453 N N . GLU A 1 557 ? 30.428 15.344 4.654 1.00 87.19 557 GLU A N 1
ATOM 4454 C CA . GLU A 1 557 ? 29.230 16.188 4.730 1.00 87.19 557 GLU A CA 1
ATOM 4455 C C . GLU A 1 557 ? 28.041 15.398 5.299 1.00 87.19 557 GLU A C 1
ATOM 4457 O O . GLU A 1 557 ? 27.515 15.770 6.342 1.00 87.19 557 GLU A O 1
ATOM 4462 N N . ARG A 1 558 ? 27.749 14.206 4.750 1.00 86.69 558 ARG A N 1
ATOM 4463 C CA . ARG A 1 558 ? 26.754 13.258 5.297 1.00 86.69 558 ARG A CA 1
ATOM 4464 C C . ARG A 1 558 ? 27.020 12.902 6.779 1.00 86.69 558 ARG A C 1
ATOM 4466 O O . ARG A 1 558 ? 26.075 12.763 7.553 1.00 86.69 558 ARG A O 1
ATOM 4473 N N . GLU A 1 559 ? 28.285 12.748 7.193 1.00 84.75 559 GLU A N 1
ATOM 4474 C CA . GLU A 1 559 ? 28.684 12.518 8.599 1.00 84.75 559 GLU A CA 1
ATOM 4475 C C . GLU A 1 559 ? 28.456 13.762 9.492 1.00 84.75 559 GLU A C 1
ATOM 4477 O O . GLU A 1 559 ? 28.027 13.628 10.643 1.00 84.75 559 GLU A O 1
ATOM 4482 N N . GLU A 1 560 ? 28.729 14.969 8.986 1.00 84.44 560 GLU A N 1
ATOM 4483 C CA . GLU A 1 560 ? 28.529 16.235 9.703 1.00 84.44 560 GLU A CA 1
ATOM 4484 C C . GLU A 1 560 ? 27.036 16.583 9.834 1.00 84.44 560 GLU A C 1
ATOM 4486 O O . GLU A 1 560 ? 26.601 16.894 10.945 1.00 84.44 560 GLU A O 1
ATOM 4491 N N . ASP A 1 561 ? 26.241 16.400 8.777 1.00 80.12 561 ASP A N 1
ATOM 4492 C CA . ASP A 1 561 ? 24.779 16.540 8.778 1.00 80.12 561 ASP A CA 1
ATOM 4493 C C . ASP A 1 561 ? 24.109 15.560 9.744 1.00 80.12 561 ASP A C 1
ATOM 4495 O O . ASP A 1 561 ? 23.237 15.944 10.525 1.00 80.12 561 ASP A O 1
ATOM 4499 N N . ALA A 1 562 ? 24.536 14.292 9.751 1.00 76.88 562 ALA A N 1
ATOM 4500 C CA . ALA A 1 562 ? 24.021 13.296 10.688 1.00 76.88 562 ALA A CA 1
ATOM 4501 C C . ALA A 1 562 ? 24.313 13.689 12.147 1.00 76.88 562 ALA A C 1
ATOM 4503 O O . ALA A 1 562 ? 23.448 13.540 13.017 1.00 76.88 562 ALA A O 1
ATOM 4504 N N . ARG A 1 563 ? 25.505 14.243 12.418 1.00 81.88 563 ARG A N 1
ATOM 4505 C CA . ARG A 1 563 ? 25.857 14.779 13.740 1.00 81.88 563 ARG A CA 1
ATOM 4506 C C . ARG A 1 563 ? 25.008 16.001 14.089 1.00 81.88 563 ARG A C 1
ATOM 4508 O O . ARG A 1 563 ? 24.499 16.062 15.205 1.00 81.88 563 ARG A O 1
ATOM 4515 N N . GLU A 1 564 ? 24.820 16.948 13.172 1.00 78.69 564 GLU A N 1
ATOM 4516 C CA . GLU A 1 564 ? 23.964 18.118 13.406 1.00 78.69 564 GLU A CA 1
ATOM 4517 C C . GLU A 1 564 ? 22.506 17.730 13.653 1.00 78.69 564 GLU A C 1
ATOM 4519 O O . GLU A 1 564 ? 21.902 18.213 14.609 1.00 78.69 564 GLU A O 1
ATOM 4524 N N . ALA A 1 565 ? 21.948 16.819 12.857 1.00 75.62 565 ALA A N 1
ATOM 4525 C CA . ALA A 1 565 ? 20.606 16.288 13.059 1.00 75.62 565 ALA A CA 1
ATOM 4526 C C . ALA A 1 565 ? 20.475 15.596 14.426 1.00 75.62 565 ALA A C 1
ATOM 4528 O O . ALA A 1 565 ? 19.471 15.774 15.116 1.00 75.62 565 ALA A O 1
ATOM 4529 N N . GLN A 1 566 ? 21.501 14.860 14.867 1.00 73.12 566 GLN A N 1
ATOM 4530 C CA . GLN A 1 566 ? 21.530 14.254 16.198 1.00 73.12 566 GLN A CA 1
ATOM 4531 C C . GLN A 1 566 ? 21.663 15.300 17.323 1.00 73.12 566 GLN A C 1
ATOM 4533 O O . GLN A 1 566 ? 21.034 15.146 18.371 1.00 73.12 566 GLN A O 1
ATOM 4538 N N . GLU A 1 567 ? 22.417 16.386 17.119 1.00 74.62 567 GLU A N 1
ATOM 4539 C CA . GLU A 1 567 ? 22.491 17.508 18.066 1.00 74.62 567 GLU A CA 1
ATOM 4540 C C . GLU A 1 567 ? 21.173 18.296 18.150 1.00 74.62 567 GLU A C 1
ATOM 4542 O O . GLU A 1 567 ? 20.777 18.667 19.257 1.00 74.62 567 GLU A O 1
ATOM 4547 N N . ARG A 1 568 ? 20.464 18.495 17.028 1.00 72.94 568 ARG A N 1
ATOM 4548 C CA . ARG A 1 568 ? 19.130 19.128 16.981 1.00 72.94 568 ARG A CA 1
ATOM 4549 C C . ARG A 1 568 ? 18.076 18.261 17.669 1.00 72.94 568 ARG A C 1
ATOM 4551 O O . ARG A 1 568 ? 17.408 18.738 18.580 1.00 72.94 568 ARG A O 1
ATOM 4558 N N . LYS A 1 569 ? 18.006 16.961 17.349 1.00 71.88 569 LYS A N 1
ATOM 4559 C CA . LYS A 1 569 ? 17.114 15.999 18.036 1.00 71.88 569 LYS A CA 1
ATOM 4560 C C . LYS A 1 569 ? 17.388 15.898 19.538 1.00 71.88 569 LYS A C 1
ATOM 4562 O O . LYS A 1 569 ? 16.470 15.653 20.317 1.00 71.88 569 LYS A O 1
ATOM 4567 N N . GLY A 1 570 ? 18.641 16.090 19.948 1.00 75.19 570 GLY A N 1
ATOM 4568 C CA . GLY A 1 570 ? 19.038 16.116 21.351 1.00 75.19 570 GLY A CA 1
ATOM 4569 C C . GLY A 1 570 ? 18.785 17.443 22.073 1.00 75.19 570 GLY A C 1
ATOM 4570 O O . GLY A 1 570 ? 18.958 17.480 23.290 1.00 75.19 570 GLY A O 1
ATOM 4571 N N . ALA A 1 571 ? 18.420 18.530 21.388 1.00 82.69 571 ALA A N 1
ATOM 4572 C CA . ALA A 1 571 ? 18.237 19.839 22.010 1.00 82.69 571 ALA A CA 1
ATOM 4573 C C . ALA A 1 571 ? 16.986 19.887 22.906 1.00 82.69 571 ALA A C 1
ATOM 4575 O O . ALA A 1 571 ? 15.962 19.268 22.614 1.00 82.69 571 ALA A O 1
ATOM 4576 N N . ALA A 1 572 ? 17.062 20.641 24.004 1.00 86.31 572 ALA A N 1
ATOM 4577 C CA . ALA A 1 572 ? 15.918 20.903 24.868 1.00 86.31 572 ALA A CA 1
ATOM 4578 C C . ALA A 1 572 ? 15.946 22.329 25.433 1.00 86.31 572 ALA A C 1
ATOM 4580 O O . ALA A 1 572 ? 17.003 22.838 25.808 1.00 86.31 572 ALA A O 1
ATOM 4581 N N . GLN A 1 573 ? 14.776 22.951 25.553 1.00 90.38 573 GLN A N 1
ATOM 4582 C CA . GLN A 1 573 ? 14.582 24.281 26.124 1.00 90.38 573 GLN A CA 1
ATOM 4583 C C . GLN A 1 573 ? 13.567 24.216 27.264 1.00 90.38 573 GLN A C 1
ATOM 4585 O O . GLN A 1 573 ? 12.454 23.726 27.097 1.00 90.38 573 GLN A O 1
ATOM 4590 N N . LEU A 1 574 ? 13.948 24.735 28.428 1.00 89.25 574 LEU A N 1
ATOM 4591 C CA . LEU A 1 574 ? 13.106 24.850 29.612 1.00 89.25 574 LEU A CA 1
ATOM 4592 C C . LEU A 1 574 ? 12.749 26.312 29.858 1.00 89.25 574 LEU A C 1
ATOM 4594 O O . LEU A 1 574 ? 13.631 27.125 30.127 1.00 89.25 574 LEU A O 1
ATOM 4598 N N . THR A 1 575 ? 11.458 26.611 29.863 1.00 91.12 575 THR A N 1
ATOM 4599 C CA . THR A 1 575 ? 10.899 27.906 30.256 1.00 91.12 575 THR A CA 1
ATOM 4600 C C . THR A 1 575 ? 10.235 27.772 31.624 1.00 91.12 575 THR A C 1
ATOM 4602 O O . THR A 1 575 ? 9.464 26.841 31.854 1.00 91.12 575 THR A O 1
ATOM 4605 N N . ILE A 1 576 ? 10.543 28.681 32.550 1.00 89.69 576 ILE A N 1
ATOM 4606 C CA . ILE A 1 576 ? 9.997 28.724 33.913 1.00 89.69 576 ILE A CA 1
ATOM 4607 C C . ILE A 1 576 ? 9.428 30.120 34.172 1.00 89.69 576 ILE A C 1
ATOM 4609 O O . ILE A 1 576 ? 10.161 31.106 34.167 1.00 89.69 576 ILE A O 1
ATOM 4613 N N . GLU A 1 577 ? 8.131 30.200 34.432 1.00 89.12 577 GLU A N 1
ATOM 4614 C CA . GLU A 1 577 ? 7.377 31.427 34.673 1.00 89.12 577 GLU A CA 1
ATOM 4615 C C . GLU A 1 577 ? 6.984 31.519 36.152 1.00 89.12 577 GLU A C 1
ATOM 4617 O O . GLU A 1 577 ? 6.404 30.587 36.711 1.00 89.12 577 GLU A O 1
ATOM 4622 N N . PHE A 1 578 ? 7.297 32.648 36.790 1.00 86.94 578 PHE A N 1
ATOM 4623 C CA . PHE A 1 578 ? 6.981 32.940 38.189 1.00 86.94 578 PHE A CA 1
ATOM 4624 C C . PHE A 1 578 ? 5.961 34.080 38.282 1.00 86.94 578 PHE A C 1
ATOM 4626 O O . PHE A 1 578 ? 6.297 35.236 38.019 1.00 86.94 578 PHE A O 1
ATOM 4633 N N . GLU A 1 579 ? 4.734 33.779 38.702 1.00 83.69 579 GLU A N 1
ATOM 4634 C CA . GLU A 1 579 ? 3.667 34.763 38.903 1.00 83.69 579 GLU A CA 1
ATOM 4635 C C . GLU A 1 579 ? 3.722 35.377 40.310 1.00 83.69 579 GLU A C 1
ATOM 4637 O O . GLU A 1 579 ? 3.608 34.677 41.318 1.00 83.69 579 GLU A O 1
ATOM 4642 N N . GLN A 1 580 ? 3.862 36.702 40.400 1.00 78.00 580 GLN A N 1
ATOM 4643 C CA . GLN A 1 580 ? 3.991 37.427 41.667 1.00 78.00 580 GLN A CA 1
ATOM 4644 C C . GLN A 1 580 ? 2.713 38.205 42.016 1.00 78.00 580 GLN A C 1
ATOM 4646 O O . GLN A 1 580 ? 2.246 39.053 41.248 1.00 78.00 580 GLN A O 1
ATOM 4651 N N . ALA A 1 581 ? 2.178 37.976 43.219 1.00 57.06 581 ALA A N 1
ATOM 4652 C CA . ALA A 1 581 ? 1.013 38.699 43.728 1.00 57.06 581 ALA A CA 1
ATOM 4653 C C . ALA A 1 581 ? 1.327 40.187 43.992 1.00 57.06 581 ALA A C 1
ATOM 4655 O O . ALA A 1 581 ? 2.329 40.531 44.625 1.00 57.06 581 ALA A O 1
ATOM 4656 N N . ARG A 1 582 ? 0.444 41.087 43.541 1.00 48.62 582 ARG A N 1
ATOM 4657 C CA . ARG A 1 582 ? 0.590 42.540 43.734 1.00 48.62 582 ARG A CA 1
ATOM 4658 C C . ARG A 1 582 ? 0.284 42.929 45.195 1.00 48.62 582 ARG A C 1
ATOM 4660 O O . ARG A 1 582 ? -0.699 42.432 45.745 1.00 48.62 582 ARG A O 1
ATOM 4667 N N . PRO A 1 583 ? 1.058 43.828 45.837 1.00 49.28 583 PRO A N 1
ATOM 4668 C CA . PRO A 1 583 ? 0.679 44.381 47.138 1.00 49.28 583 PRO A CA 1
ATOM 4669 C C . PRO A 1 583 ? -0.610 45.222 47.023 1.00 49.28 583 PRO A C 1
ATOM 4671 O O . PRO A 1 583 ? -0.834 45.840 45.977 1.00 49.28 583 PRO A O 1
ATOM 4674 N N . PRO A 1 584 ? -1.455 45.273 48.072 1.00 39.25 584 PRO A N 1
ATOM 4675 C CA . PRO A 1 584 ? -2.726 45.991 48.027 1.00 39.25 584 PRO A CA 1
ATOM 4676 C C . PRO A 1 584 ? -2.526 47.507 47.894 1.00 39.25 584 PRO A C 1
ATOM 4678 O O . PRO A 1 584 ? -1.666 48.097 48.549 1.00 39.25 584 PRO A O 1
ATOM 4681 N N . LEU A 1 585 ? -3.350 48.139 47.055 1.00 41.50 585 LEU A N 1
ATOM 4682 C CA . LEU A 1 585 ? -3.426 49.597 46.929 1.00 41.50 585 LEU A CA 1
ATOM 4683 C C . LEU A 1 585 ? -4.130 50.214 48.155 1.00 41.50 585 LEU A C 1
ATOM 4685 O O . LEU A 1 585 ? -5.052 49.596 48.693 1.00 41.50 585 LEU A O 1
ATOM 4689 N N . PRO A 1 586 ? -3.743 51.427 48.594 1.00 41.03 586 PRO A N 1
ATOM 4690 C CA . PRO A 1 586 ? -4.429 52.126 49.678 1.00 41.03 586 PRO A CA 1
ATOM 4691 C C . PRO A 1 586 ? -5.840 52.566 49.258 1.00 41.03 586 PRO A C 1
ATOM 4693 O O . PRO A 1 586 ? -6.051 53.050 48.146 1.00 41.03 586 PRO A O 1
ATOM 4696 N N . SER A 1 587 ? -6.805 52.406 50.165 1.00 39.06 587 SER A N 1
ATOM 4697 C CA . SER A 1 587 ? -8.224 52.688 49.928 1.00 39.06 587 SER A CA 1
ATOM 4698 C C . SER A 1 587 ? -8.503 54.178 49.657 1.00 39.06 587 SER A C 1
ATOM 4700 O O . SER A 1 587 ? -7.987 55.024 50.393 1.00 39.06 587 SER A O 1
ATOM 4702 N N . PRO A 1 588 ? -9.368 54.533 48.685 1.00 46.16 588 PRO A N 1
ATOM 4703 C CA . PRO A 1 588 ? -9.866 55.900 48.542 1.00 46.16 588 PRO A CA 1
ATOM 4704 C C . PRO A 1 588 ? -10.847 56.265 49.680 1.00 46.16 588 PRO A C 1
ATOM 4706 O O . PRO A 1 588 ? -11.483 55.374 50.252 1.00 46.16 588 PRO A O 1
ATOM 4709 N N . PRO A 1 589 ? -10.997 57.560 50.024 1.00 41.59 589 PRO A N 1
ATOM 4710 C CA . PRO A 1 589 ? -11.895 58.003 51.090 1.00 41.59 589 PRO A CA 1
ATOM 4711 C C . PRO A 1 589 ? -13.382 57.830 50.731 1.00 41.59 589 PRO A C 1
ATOM 4713 O O . PRO A 1 589 ? -13.783 57.922 49.572 1.00 41.59 589 PRO A O 1
ATOM 4716 N N . LEU A 1 590 ? -14.199 57.589 51.760 1.00 40.53 590 LEU A N 1
ATOM 4717 C CA . LEU A 1 590 ? -15.632 57.280 51.669 1.00 40.53 590 LEU A CA 1
ATOM 4718 C C . LEU A 1 590 ? -16.476 58.427 51.068 1.00 40.53 590 LEU A C 1
ATOM 4720 O O . LEU A 1 590 ? -16.364 59.560 51.542 1.00 40.53 590 LEU A O 1
ATOM 4724 N N . PRO A 1 591 ? -17.403 58.143 50.132 1.00 43.00 591 PRO A N 1
ATOM 4725 C CA . PRO A 1 591 ? -18.475 59.063 49.762 1.00 43.00 591 PRO A CA 1
ATOM 4726 C C . PRO A 1 591 ? -19.682 58.967 50.719 1.00 43.00 591 PRO A C 1
ATOM 4728 O O . PRO A 1 591 ? -19.957 57.924 51.315 1.00 43.00 591 PRO A O 1
ATOM 4731 N N . SER A 1 592 ? -20.415 60.074 50.854 1.00 39.28 592 SER A N 1
ATOM 4732 C CA . SER A 1 592 ? -21.610 60.225 51.703 1.00 39.28 592 SER A CA 1
ATOM 4733 C C . SER A 1 592 ? -22.815 59.377 51.227 1.00 39.28 592 SER A C 1
ATOM 4735 O O . SER A 1 592 ? -22.878 59.019 50.051 1.00 39.28 592 SER A O 1
ATOM 4737 N N . PRO A 1 593 ? -23.783 59.037 52.109 1.00 41.69 593 PRO A N 1
ATOM 4738 C CA . PRO A 1 593 ? -24.793 58.013 51.820 1.00 41.69 593 PRO A CA 1
ATOM 4739 C C . PRO A 1 593 ? -25.903 58.466 50.843 1.00 41.69 593 PRO A C 1
ATOM 4741 O O . PRO A 1 593 ? -26.297 59.633 50.862 1.00 41.69 593 PRO A O 1
ATOM 4744 N N . PRO A 1 594 ? -26.471 57.545 50.034 1.00 43.78 594 PRO A N 1
ATOM 4745 C CA . PRO A 1 594 ? -27.513 57.850 49.054 1.00 43.78 594 PRO A CA 1
ATOM 4746 C C . PRO A 1 594 ? -28.938 57.745 49.624 1.00 43.78 594 PRO A C 1
ATOM 4748 O O . PRO A 1 594 ? -29.225 56.926 50.501 1.00 43.78 594 PRO A O 1
ATOM 4751 N N . LEU A 1 595 ? -29.876 58.504 49.048 1.00 36.34 595 LEU A N 1
ATOM 4752 C CA . LEU A 1 595 ? -31.312 58.358 49.310 1.00 36.34 595 LEU A CA 1
ATOM 4753 C C . LEU A 1 595 ? -31.991 57.450 48.268 1.00 36.34 595 LEU A C 1
ATOM 4755 O O . LEU A 1 595 ? -32.120 57.817 47.108 1.00 36.34 595 LEU A O 1
ATOM 4759 N N . ARG A 1 596 ? -32.450 56.282 48.747 1.00 35.94 596 ARG A N 1
ATOM 4760 C CA . ARG A 1 596 ? -33.558 55.420 48.263 1.00 35.94 596 ARG A CA 1
ATOM 4761 C C . ARG A 1 596 ? -33.910 55.396 46.759 1.00 35.94 596 ARG A C 1
ATOM 4763 O O . ARG A 1 596 ? -34.550 56.314 46.259 1.00 35.94 596 ARG A O 1
ATOM 4770 N N . GLY A 1 597 ? -33.809 54.203 46.158 1.00 32.12 597 GLY A N 1
ATOM 4771 C CA . GLY A 1 597 ? -34.701 53.801 45.058 1.00 32.12 597 GLY A CA 1
ATOM 4772 C C . GLY A 1 597 ? -34.327 52.512 44.308 1.00 32.12 597 GLY A C 1
ATOM 4773 O O . GLY A 1 597 ? -33.329 52.494 43.609 1.00 32.12 597 GLY A O 1
ATOM 4774 N N . GLY A 1 598 ? -35.184 51.482 44.387 1.00 31.67 598 GLY A N 1
ATOM 4775 C CA . GLY A 1 598 ? -35.521 50.617 43.235 1.00 31.67 598 GLY A CA 1
ATOM 4776 C C . GLY A 1 598 ? -34.594 49.464 42.791 1.00 31.67 598 GLY A C 1
ATOM 4777 O O . GLY A 1 598 ? -33.704 49.655 41.979 1.00 31.67 598 GLY A O 1
ATOM 4778 N N . SER A 1 599 ? -34.954 48.240 43.203 1.00 31.38 599 SER A N 1
ATOM 4779 C CA . SER A 1 599 ? -35.025 47.004 42.378 1.00 31.38 599 SER A CA 1
ATOM 4780 C C . SER A 1 599 ? -33.853 46.530 41.478 1.00 31.38 599 SER A C 1
ATOM 4782 O O . SER A 1 599 ? -33.694 46.976 40.349 1.00 31.38 599 SER A O 1
ATOM 4784 N N . SER A 1 600 ? -33.213 45.441 41.935 1.00 33.31 600 SER A N 1
ATOM 4785 C CA . SER A 1 600 ? -32.929 44.173 41.210 1.00 33.31 600 SER A CA 1
ATOM 4786 C C . SER A 1 600 ? -32.324 44.160 39.789 1.00 33.31 600 SER A C 1
ATOM 4788 O O . SER A 1 600 ? -33.000 44.490 38.818 1.00 33.31 600 SER A O 1
ATOM 4790 N N . GLY A 1 601 ? -31.156 43.515 39.645 1.00 30.50 601 GLY A N 1
ATOM 4791 C CA . GLY A 1 601 ? -30.686 42.981 38.357 1.00 30.50 601 GLY A CA 1
ATOM 4792 C C . GLY A 1 601 ? -29.262 42.401 38.371 1.00 30.50 601 GLY A C 1
ATOM 4793 O O . GLY A 1 601 ? -28.307 43.160 38.371 1.00 30.50 601 GLY A O 1
ATOM 4794 N N . VAL A 1 602 ? -29.157 41.064 38.372 1.00 33.97 602 VAL A N 1
ATOM 4795 C CA . VAL A 1 602 ? -28.071 40.205 37.827 1.00 33.97 602 VAL A CA 1
ATOM 4796 C C . VAL A 1 602 ? -26.615 40.727 37.883 1.00 33.97 602 VAL A C 1
ATOM 4798 O O . VAL A 1 602 ? -26.213 41.589 37.109 1.00 33.97 602 VAL A O 1
ATOM 4801 N N . GLY A 1 603 ? -25.771 40.099 38.712 1.00 29.39 603 GLY A N 1
ATOM 4802 C CA . GLY A 1 603 ? -24.321 40.344 38.721 1.00 29.39 603 GLY A CA 1
ATOM 4803 C C . GLY A 1 603 ? -23.540 39.421 37.766 1.00 29.39 603 GLY A C 1
ATOM 4804 O O . GLY A 1 603 ? -23.782 38.214 37.790 1.00 29.39 603 GLY A O 1
ATOM 4805 N N . PRO A 1 604 ? -22.583 39.938 36.969 1.00 37.34 604 PRO A N 1
ATOM 4806 C CA . PRO A 1 604 ? -21.636 39.127 36.209 1.00 37.34 604 PRO A CA 1
ATOM 4807 C C . PRO A 1 604 ? -20.360 38.797 37.008 1.00 37.34 604 PRO A C 1
ATOM 4809 O O . PRO A 1 604 ? -20.010 39.446 37.996 1.00 37.34 604 PRO A O 1
ATOM 4812 N N . TRP A 1 605 ? -19.660 37.764 36.545 1.00 31.59 605 TRP A N 1
ATOM 4813 C CA . TRP A 1 605 ? -18.458 37.176 37.137 1.00 31.59 605 TRP A CA 1
ATOM 4814 C C . TRP A 1 605 ? -17.280 38.163 37.246 1.00 31.59 605 TRP A C 1
ATOM 4816 O O . TRP A 1 605 ? -17.005 38.923 36.319 1.00 31.59 605 TRP A O 1
ATOM 4826 N N . ARG A 1 606 ? -16.529 38.116 38.358 1.00 32.84 606 ARG A N 1
ATOM 4827 C CA . ARG A 1 606 ? -15.260 38.856 38.496 1.00 32.84 606 ARG A CA 1
ATOM 4828 C C . ARG A 1 606 ? -14.136 38.136 37.752 1.00 32.84 606 ARG A C 1
ATOM 4830 O O . ARG A 1 606 ? -13.782 37.019 38.122 1.00 32.84 606 ARG A O 1
ATOM 4837 N N . ALA A 1 607 ? -13.513 38.819 36.796 1.00 33.91 607 ALA A N 1
ATOM 4838 C CA . ALA A 1 607 ? -12.202 38.431 36.286 1.00 33.91 607 ALA A CA 1
ATOM 4839 C C . ALA A 1 607 ? -11.130 38.550 37.392 1.00 33.91 607 ALA A C 1
ATOM 4841 O O . ALA A 1 607 ? -11.183 39.457 38.227 1.00 33.91 607 ALA A O 1
ATOM 4842 N N . ARG A 1 608 ? -10.148 37.640 37.393 1.00 36.97 608 ARG A N 1
ATOM 4843 C CA . ARG A 1 608 ? -8.894 37.796 38.149 1.00 36.97 608 ARG A CA 1
ATOM 4844 C C . ARG A 1 608 ? -7.919 38.607 37.293 1.00 36.97 608 ARG A C 1
ATOM 4846 O O . ARG A 1 608 ? -7.576 38.176 36.199 1.00 36.97 608 ARG A O 1
ATOM 4853 N N . GLU A 1 609 ? -7.473 39.756 37.789 1.00 39.88 609 GLU A N 1
ATOM 4854 C CA . GLU A 1 609 ? -6.460 40.589 37.125 1.00 39.88 609 GLU A CA 1
ATOM 4855 C C . GLU A 1 609 ? -5.042 40.070 37.442 1.00 39.88 609 GLU A C 1
ATOM 4857 O O . GLU A 1 609 ? -4.739 39.738 38.591 1.00 39.88 609 GLU A O 1
ATOM 4862 N N . SER A 1 610 ? -4.179 39.972 36.426 1.00 42.91 610 SER A N 1
ATOM 4863 C CA . SER A 1 610 ? -2.879 39.282 36.481 1.00 42.91 610 SER A CA 1
ATOM 4864 C C . SER A 1 610 ? -1.757 40.076 37.173 1.00 42.91 610 SER A C 1
ATOM 4866 O O . SER A 1 610 ? -1.661 41.299 37.048 1.00 42.91 610 SER A O 1
ATOM 4868 N N . GLY A 1 611 ? -0.871 39.365 37.882 1.00 56.66 611 GLY A N 1
ATOM 4869 C CA . GLY A 1 611 ? 0.312 39.918 38.559 1.00 56.66 611 GLY A CA 1
ATOM 4870 C C . GLY A 1 611 ? 1.535 40.128 37.651 1.00 56.66 611 GLY A C 1
ATOM 4871 O O . GLY A 1 611 ? 1.457 39.972 36.435 1.00 56.66 611 GLY A O 1
ATOM 4872 N N . ARG A 1 612 ? 2.695 40.476 38.239 1.00 76.25 612 ARG A N 1
ATOM 4873 C CA . ARG A 1 612 ? 3.973 40.532 37.494 1.00 76.25 612 ARG A CA 1
ATOM 4874 C C . ARG A 1 612 ? 4.473 39.105 37.278 1.00 76.25 612 ARG A C 1
ATOM 4876 O O . ARG A 1 612 ? 4.690 38.400 38.260 1.00 76.25 612 ARG A O 1
ATOM 4883 N N . VAL A 1 613 ? 4.715 38.725 36.028 1.00 80.06 613 VAL A N 1
ATOM 4884 C CA . VAL A 1 613 ? 5.352 37.451 35.664 1.00 80.06 613 VAL A CA 1
ATOM 4885 C C . VAL A 1 613 ? 6.854 37.671 35.461 1.00 80.06 613 VAL A C 1
ATOM 4887 O O . VAL A 1 613 ? 7.263 38.705 34.929 1.00 80.06 613 VAL A O 1
ATOM 4890 N N . VAL A 1 614 ? 7.679 36.730 35.920 1.00 85.00 614 VAL A N 1
ATOM 4891 C CA . VAL A 1 614 ? 9.127 36.674 35.656 1.00 85.00 614 VAL A CA 1
ATOM 4892 C C . VAL A 1 614 ? 9.430 35.367 34.933 1.00 85.00 614 VAL A C 1
ATOM 4894 O O . VAL A 1 614 ? 9.167 34.301 35.483 1.00 85.00 614 VAL A O 1
ATOM 4897 N N . THR A 1 615 ? 9.987 35.447 33.725 1.00 87.38 615 THR A N 1
ATOM 4898 C CA . THR A 1 615 ? 10.273 34.283 32.874 1.00 87.38 615 THR A CA 1
ATOM 4899 C C . THR A 1 615 ? 11.773 34.008 32.829 1.00 87.38 615 THR A C 1
ATOM 4901 O O . THR A 1 615 ? 12.568 34.904 32.552 1.00 87.38 615 THR A O 1
ATOM 4904 N N . LEU A 1 616 ? 12.157 32.762 33.097 1.00 88.50 616 LEU A N 1
ATOM 4905 C CA . LEU A 1 616 ? 13.527 32.257 33.055 1.00 88.50 616 LEU A CA 1
ATOM 4906 C C . LEU A 1 616 ? 13.632 31.154 31.996 1.00 88.50 616 LEU A C 1
ATOM 4908 O O . LEU A 1 616 ? 12.766 30.285 31.939 1.00 88.50 616 LEU A O 1
ATOM 4912 N N . ILE A 1 617 ? 14.693 31.166 31.188 1.00 89.06 617 ILE A N 1
ATOM 4913 C CA . ILE A 1 617 ? 14.920 30.197 30.107 1.00 89.06 617 ILE A CA 1
ATOM 4914 C C . ILE A 1 617 ? 16.256 29.486 30.335 1.00 89.06 617 ILE A C 1
ATOM 4916 O O . ILE A 1 617 ? 17.277 30.136 30.565 1.00 89.06 617 ILE A O 1
ATOM 4920 N N . ALA A 1 618 ? 16.265 28.157 30.259 1.00 89.31 618 ALA A N 1
ATOM 4921 C CA . ALA A 1 618 ? 17.465 27.336 30.368 1.00 89.31 618 ALA A CA 1
ATOM 4922 C C . ALA A 1 618 ? 17.538 26.298 29.241 1.00 89.31 618 ALA A C 1
ATOM 4924 O O . ALA A 1 618 ? 16.564 25.599 28.973 1.00 89.31 618 ALA A O 1
ATOM 4925 N N . ASP A 1 619 ? 18.701 26.169 28.609 1.00 90.25 619 ASP A N 1
ATOM 4926 C CA . ASP A 1 619 ? 18.934 25.231 27.508 1.00 90.25 619 ASP A CA 1
ATOM 4927 C C . ASP A 1 619 ? 19.606 23.944 28.016 1.00 90.25 619 ASP A C 1
ATOM 4929 O O . ASP A 1 619 ? 20.387 23.959 28.970 1.00 90.25 619 ASP A O 1
ATOM 4933 N N . GLY A 1 620 ? 19.318 22.811 27.384 1.00 86.50 620 GLY A N 1
ATOM 4934 C CA . GLY A 1 620 ? 19.857 21.500 27.737 1.00 86.50 620 GLY A CA 1
ATOM 4935 C C . GLY A 1 620 ? 20.043 20.603 26.517 1.00 86.50 620 GLY A C 1
ATOM 4936 O O . GLY A 1 620 ? 19.646 20.944 25.403 1.00 86.50 620 GLY A O 1
ATOM 4937 N N . ARG A 1 621 ? 20.674 19.444 26.730 1.00 83.44 621 ARG A N 1
ATOM 4938 C CA . ARG A 1 621 ? 20.859 18.407 25.706 1.00 83.44 621 ARG A CA 1
ATOM 4939 C C . ARG A 1 621 ? 20.579 17.028 26.307 1.00 83.44 621 ARG A C 1
ATOM 4941 O O . ARG A 1 621 ? 21.038 16.761 27.416 1.00 83.44 621 ARG A O 1
ATOM 4948 N N . ASN A 1 622 ? 19.862 16.168 25.582 1.00 82.06 622 ASN A N 1
ATOM 4949 C CA . ASN A 1 622 ? 19.520 14.787 25.953 1.00 82.06 622 ASN A CA 1
ATOM 4950 C C . ASN A 1 622 ? 18.999 14.670 27.400 1.00 82.06 622 ASN A C 1
ATOM 4952 O O . ASN A 1 622 ? 19.572 13.975 28.244 1.00 82.06 622 ASN A O 1
ATOM 4956 N N . VAL A 1 623 ? 17.936 15.419 27.708 1.00 84.00 623 VAL A N 1
ATOM 4957 C CA . VAL A 1 623 ? 17.363 15.494 29.060 1.00 84.00 623 VAL A CA 1
ATOM 4958 C C . VAL A 1 623 ? 16.718 14.157 29.429 1.00 84.00 623 VAL A C 1
ATOM 4960 O O . VAL A 1 623 ? 15.815 13.693 28.744 1.00 84.00 623 VAL A O 1
ATOM 4963 N N . LEU A 1 624 ? 17.176 13.546 30.526 1.00 83.75 624 LEU A N 1
ATOM 4964 C CA . LEU A 1 624 ? 16.693 12.258 31.031 1.00 83.75 624 LEU A CA 1
ATOM 4965 C C . LEU A 1 624 ? 16.390 12.366 32.533 1.00 83.75 624 LEU A C 1
ATOM 4967 O O . LEU A 1 624 ? 15.319 12.839 32.914 1.00 83.75 624 LEU A O 1
ATOM 4971 N N . GLN A 1 625 ? 17.331 11.973 33.399 1.00 85.25 625 GLN A N 1
ATOM 4972 C CA . GLN A 1 625 ? 17.207 12.078 34.855 1.00 85.25 625 GLN A CA 1
ATOM 4973 C C . GLN A 1 625 ? 18.265 13.015 35.434 1.00 85.25 625 GLN A C 1
ATOM 4975 O O . GLN A 1 625 ? 19.457 12.834 35.207 1.00 85.25 625 GLN A O 1
ATOM 4980 N N . GLN A 1 626 ? 17.809 14.001 36.211 1.00 84.38 626 GLN A N 1
ATOM 4981 C CA . GLN A 1 626 ? 18.625 15.039 36.855 1.00 84.38 626 GLN A CA 1
ATOM 4982 C C . GLN A 1 626 ? 19.607 15.769 35.915 1.00 84.38 626 GLN A C 1
ATOM 4984 O O . GLN A 1 626 ? 20.603 16.329 36.380 1.00 84.38 626 GLN A O 1
ATOM 4989 N N . SER A 1 627 ? 19.313 15.808 34.611 1.00 88.69 627 SER A N 1
ATOM 4990 C CA . SER A 1 627 ? 20.123 16.492 33.603 1.00 88.69 627 SER A CA 1
ATOM 4991 C C . SER A 1 627 ? 20.226 17.979 33.936 1.00 88.69 627 SER A C 1
ATOM 4993 O O . SER A 1 627 ? 19.219 18.644 34.191 1.00 88.69 627 SER A O 1
ATOM 4995 N N . GLN A 1 628 ? 21.451 18.501 33.953 1.00 90.19 628 GLN A N 1
ATOM 4996 C CA . GLN A 1 628 ? 21.702 19.907 34.248 1.00 90.19 628 GLN A CA 1
ATOM 4997 C C . GLN A 1 628 ? 21.282 20.790 33.067 1.00 90.19 628 GLN A C 1
ATOM 4999 O O . GLN A 1 628 ? 21.627 20.501 31.922 1.00 90.19 628 GLN A O 1
ATOM 5004 N N . MET A 1 629 ? 20.567 21.876 33.362 1.00 89.88 629 MET A N 1
ATOM 5005 C CA . MET A 1 629 ? 20.136 22.875 32.384 1.00 89.88 629 MET A CA 1
ATOM 5006 C C . MET A 1 629 ? 20.966 24.154 32.550 1.00 89.88 629 MET A C 1
ATOM 5008 O O . MET A 1 629 ? 21.190 24.623 33.669 1.00 89.88 629 MET A O 1
ATOM 5012 N N . LEU A 1 630 ? 21.410 24.738 31.441 1.00 89.56 630 LEU A N 1
ATOM 5013 C CA . LEU A 1 630 ? 22.194 25.970 31.398 1.00 89.56 630 LEU A CA 1
ATOM 5014 C C . LEU A 1 630 ? 21.261 27.180 31.302 1.00 89.56 630 LEU A C 1
ATOM 5016 O O . LEU A 1 630 ? 20.704 27.466 30.246 1.00 89.56 630 LEU A O 1
ATOM 5020 N N . LEU A 1 631 ? 21.097 27.897 32.414 1.00 87.94 631 LEU A N 1
ATOM 5021 C CA . LEU A 1 631 ? 20.299 29.124 32.479 1.00 87.94 631 LEU A CA 1
ATOM 5022 C C . LEU A 1 631 ? 20.891 30.214 31.564 1.00 87.94 631 LEU A C 1
ATOM 5024 O O . LEU A 1 631 ? 22.089 30.510 31.639 1.00 87.94 631 LEU A O 1
ATOM 5028 N N . ARG A 1 632 ? 20.061 30.823 30.711 1.00 87.69 632 ARG A N 1
ATOM 5029 C CA . ARG A 1 632 ? 20.498 31.868 29.778 1.00 87.69 632 ARG A CA 1
ATOM 5030 C C . ARG A 1 632 ? 20.891 33.150 30.517 1.00 87.69 632 ARG A C 1
ATOM 5032 O O . ARG A 1 632 ? 20.321 33.519 31.542 1.00 87.69 632 ARG A O 1
ATOM 5039 N N . ARG A 1 633 ? 21.909 33.842 29.994 1.00 82.81 633 ARG A N 1
ATOM 5040 C CA . ARG A 1 633 ? 22.540 35.006 30.653 1.00 82.81 633 ARG A CA 1
ATOM 5041 C C . ARG A 1 633 ? 21.643 36.245 30.737 1.00 82.81 633 ARG A C 1
ATOM 5043 O O . ARG A 1 633 ? 21.895 37.101 31.576 1.00 82.81 633 ARG A O 1
ATOM 5050 N N . ASP A 1 634 ? 20.652 36.340 29.860 1.00 81.81 634 ASP A N 1
ATOM 5051 C CA . ASP A 1 634 ? 19.660 37.415 29.778 1.00 81.81 634 ASP A CA 1
ATOM 5052 C C . ASP A 1 634 ? 18.685 37.407 30.967 1.00 81.81 634 ASP A C 1
ATOM 5054 O O . ASP A 1 634 ? 18.404 38.455 31.540 1.00 81.81 634 ASP A O 1
ATOM 5058 N N . CYS A 1 635 ? 18.229 36.226 31.381 1.00 80.81 635 CYS A N 1
ATOM 5059 C CA . CYS A 1 635 ? 17.272 36.033 32.468 1.00 80.81 635 CYS A CA 1
ATOM 5060 C C . CYS A 1 635 ? 17.923 35.622 33.802 1.00 80.81 635 CYS A C 1
ATOM 5062 O O . CYS A 1 635 ? 17.322 35.809 34.858 1.00 80.81 635 CYS A O 1
ATOM 5064 N N . ALA A 1 636 ? 19.171 35.132 33.803 1.00 75.44 636 ALA A N 1
ATOM 5065 C CA . ALA A 1 636 ? 19.869 34.651 35.005 1.00 75.44 636 ALA A CA 1
ATOM 5066 C C . ALA A 1 636 ? 20.038 35.674 36.151 1.00 75.44 636 ALA A C 1
ATOM 5068 O O . ALA A 1 636 ? 20.416 35.290 37.258 1.00 75.44 636 ALA A O 1
ATOM 5069 N N . ALA A 1 637 ? 19.794 36.966 35.910 1.00 77.25 637 ALA A N 1
ATOM 5070 C CA . ALA A 1 637 ? 19.879 38.024 36.919 1.00 77.25 637 ALA A CA 1
ATOM 5071 C C . ALA A 1 637 ? 18.523 38.428 37.539 1.00 77.25 637 ALA A C 1
ATOM 5073 O O . ALA A 1 637 ? 18.523 39.211 38.496 1.00 77.25 637 ALA A O 1
ATOM 5074 N N . GLU A 1 638 ? 17.398 37.930 37.012 1.00 82.44 638 GLU A N 1
ATOM 5075 C CA . GLU A 1 638 ? 16.047 38.290 37.462 1.00 82.44 638 GLU A CA 1
ATOM 5076 C C . GLU A 1 638 ? 15.737 37.795 38.885 1.00 82.44 638 GLU A C 1
ATOM 5078 O O . GLU A 1 638 ? 16.225 36.758 39.344 1.00 82.44 638 GLU A O 1
ATOM 5083 N N . GLU A 1 639 ? 14.901 38.557 39.597 1.00 82.06 639 GLU A N 1
ATOM 5084 C CA . GLU A 1 639 ? 14.594 38.321 41.010 1.00 82.06 639 GLU A CA 1
ATOM 5085 C C . GLU A 1 639 ? 13.167 37.794 41.220 1.00 82.06 639 GLU A C 1
ATOM 5087 O O . GLU A 1 639 ? 12.161 38.456 40.941 1.00 82.06 639 GLU A O 1
ATOM 5092 N N . VAL A 1 640 ? 13.091 36.592 41.788 1.00 82.50 640 VAL A N 1
ATOM 5093 C CA . VAL A 1 640 ? 11.858 35.895 42.159 1.00 82.50 640 VAL A CA 1
ATOM 5094 C C . VAL A 1 640 ? 11.429 36.300 43.574 1.00 82.50 640 VAL A C 1
ATOM 5096 O O . VAL A 1 640 ? 12.249 36.397 44.495 1.00 82.50 640 VAL A O 1
ATOM 5099 N N . ALA A 1 641 ? 10.128 36.537 43.760 1.00 80.00 641 ALA A N 1
ATOM 5100 C CA . ALA A 1 641 ? 9.543 36.887 45.051 1.00 80.00 641 ALA A CA 1
ATOM 5101 C C . ALA A 1 641 ? 9.417 35.672 45.990 1.00 80.00 641 ALA A C 1
ATOM 5103 O O . ALA A 1 641 ? 9.253 34.535 45.552 1.00 80.00 641 ALA A O 1
ATOM 5104 N N . PHE A 1 642 ? 9.410 35.927 47.306 1.00 79.25 642 PHE A N 1
ATOM 5105 C CA . PHE A 1 642 ? 9.335 34.884 48.346 1.00 79.25 642 PHE A CA 1
ATOM 5106 C C . PHE A 1 642 ? 8.094 33.972 48.266 1.00 79.25 642 PHE A C 1
ATOM 5108 O O . PHE A 1 642 ? 8.112 32.874 48.818 1.00 79.25 642 PHE A O 1
ATOM 5115 N N . LYS A 1 643 ? 7.018 34.456 47.637 1.00 81.88 643 LYS A N 1
ATOM 5116 C CA . LYS A 1 643 ? 5.776 33.740 47.347 1.00 81.88 643 LYS A CA 1
ATOM 5117 C C . LYS A 1 643 ? 5.425 34.022 45.890 1.00 81.88 643 LYS A C 1
ATOM 5119 O O . LYS A 1 643 ? 5.134 35.172 45.561 1.00 81.88 643 LYS A O 1
ATOM 5124 N N . SER A 1 644 ? 5.469 32.990 45.056 1.00 82.38 644 SER A N 1
ATOM 5125 C CA . SER A 1 644 ? 5.142 33.070 43.627 1.00 82.38 644 SER A CA 1
ATOM 5126 C C . SER A 1 644 ? 4.374 31.818 43.197 1.00 82.38 644 SER A C 1
ATOM 5128 O O . SER A 1 644 ? 4.686 30.732 43.684 1.00 82.38 644 SER A O 1
ATOM 5130 N N . GLY A 1 645 ? 3.409 31.943 42.287 1.00 83.31 645 GLY A N 1
ATOM 5131 C CA . GLY A 1 645 ? 2.947 30.794 41.499 1.00 83.31 645 GLY A CA 1
ATOM 5132 C C . GLY A 1 645 ? 4.028 30.423 40.483 1.00 83.31 645 GLY A C 1
ATOM 5133 O O . GLY A 1 645 ? 4.779 31.304 40.064 1.00 83.31 645 GLY A O 1
ATOM 5134 N N . VAL A 1 646 ? 4.166 29.147 40.120 1.00 87.06 646 VAL A N 1
ATOM 5135 C CA . VAL A 1 646 ? 5.195 28.700 39.167 1.00 87.06 646 VAL A CA 1
ATOM 5136 C C . VAL A 1 646 ? 4.607 27.772 38.122 1.00 87.06 646 VAL A C 1
ATOM 5138 O O . VAL A 1 646 ? 4.007 26.755 38.465 1.00 87.06 646 VAL A O 1
ATOM 5141 N N . LYS A 1 647 ? 4.851 28.082 36.852 1.00 88.69 647 LYS A N 1
ATOM 5142 C CA . LYS A 1 647 ? 4.571 27.215 35.707 1.00 88.69 647 LYS A CA 1
ATOM 5143 C C . LYS A 1 647 ? 5.883 26.948 34.983 1.00 88.69 647 LYS A C 1
ATOM 5145 O O . LYS A 1 647 ? 6.652 27.873 34.750 1.00 88.69 647 LYS A O 1
ATOM 5150 N N . ALA A 1 648 ? 6.170 25.696 34.653 1.00 89.38 648 ALA A N 1
ATOM 5151 C CA . ALA A 1 648 ? 7.371 25.342 33.911 1.00 89.38 648 ALA A CA 1
ATOM 5152 C C . ALA A 1 648 ? 7.045 24.398 32.758 1.00 89.38 648 ALA A C 1
ATOM 5154 O O . ALA A 1 648 ? 6.248 23.473 32.923 1.00 89.38 648 ALA A O 1
ATOM 5155 N N . THR A 1 649 ? 7.697 24.628 31.622 1.00 89.31 649 THR A N 1
ATOM 5156 C CA . THR A 1 649 ? 7.494 23.913 30.362 1.00 89.31 649 THR A CA 1
ATOM 5157 C C . THR A 1 649 ? 8.854 23.585 29.752 1.00 89.31 649 THR A C 1
ATOM 5159 O O . THR A 1 649 ? 9.630 24.489 29.451 1.00 89.31 649 THR A O 1
ATOM 5162 N N . LEU A 1 650 ? 9.147 22.300 29.574 1.00 89.31 650 LEU A N 1
ATOM 5163 C CA . LEU A 1 650 ? 10.315 21.784 28.868 1.00 89.31 650 LEU A CA 1
ATOM 5164 C C . LEU A 1 650 ? 9.879 21.283 27.490 1.00 89.31 650 LEU A C 1
ATOM 5166 O O . LEU A 1 650 ? 9.076 20.358 27.413 1.00 89.31 650 LEU A O 1
ATOM 5170 N N . VAL A 1 651 ? 10.449 21.839 26.427 1.00 88.00 651 VAL A N 1
ATOM 5171 C CA . VAL A 1 651 ? 10.356 21.298 25.065 1.00 88.00 651 VAL A CA 1
ATOM 5172 C C . VAL A 1 651 ? 11.653 20.546 24.768 1.00 88.00 651 VAL A C 1
ATOM 5174 O O . VAL A 1 651 ? 12.733 21.068 25.041 1.00 88.00 651 VAL A O 1
ATOM 5177 N N . SER A 1 652 ? 11.567 19.321 24.251 1.00 85.62 652 SER A N 1
ATOM 5178 C CA . SER A 1 652 ? 12.721 18.489 23.883 1.00 85.62 652 SER A CA 1
ATOM 5179 C C . SER A 1 652 ? 12.531 17.914 22.482 1.00 85.62 652 SER A C 1
ATOM 5181 O O . SER A 1 652 ? 11.495 17.309 22.215 1.00 85.62 652 SER A O 1
ATOM 5183 N N . GLY A 1 653 ? 13.542 18.049 21.625 1.00 77.88 653 GLY A N 1
ATOM 5184 C CA . GLY A 1 653 ? 13.454 17.760 20.192 1.00 77.88 653 GLY A CA 1
ATOM 5185 C C . GLY A 1 653 ? 13.245 19.020 19.344 1.00 77.88 653 GLY A C 1
ATOM 5186 O O . GLY A 1 653 ? 13.218 20.135 19.864 1.00 77.88 653 GLY A O 1
ATOM 5187 N N . ASP A 1 654 ? 13.111 18.815 18.036 1.00 72.75 654 ASP A N 1
ATOM 5188 C CA . ASP A 1 654 ? 12.976 19.850 17.004 1.00 72.75 654 ASP A CA 1
ATOM 5189 C C . ASP A 1 654 ? 11.901 19.411 15.990 1.00 72.75 654 ASP A C 1
ATOM 5191 O O . ASP A 1 654 ? 11.699 18.209 15.796 1.00 72.75 654 ASP A O 1
ATOM 5195 N N . GLY A 1 655 ? 11.207 20.363 15.363 1.00 66.81 655 GLY A N 1
ATOM 5196 C CA . GLY A 1 655 ? 10.087 20.095 14.448 1.00 66.81 655 GLY A CA 1
ATOM 5197 C C . GLY A 1 655 ? 8.908 19.333 15.080 1.00 66.81 655 GLY A C 1
ATOM 5198 O O . GLY A 1 655 ? 8.606 19.496 16.263 1.00 66.81 655 GLY A O 1
ATOM 5199 N N . ASP A 1 656 ? 8.241 18.493 14.283 1.00 55.50 656 ASP A N 1
ATOM 5200 C CA . ASP A 1 656 ? 7.020 17.764 14.674 1.00 55.50 656 ASP A CA 1
ATOM 5201 C C . ASP A 1 656 ? 7.255 16.668 15.738 1.00 55.50 656 ASP A C 1
ATOM 5203 O O . ASP A 1 656 ? 6.329 16.269 16.443 1.00 55.50 656 ASP A O 1
ATOM 5207 N N . ASP A 1 657 ? 8.505 16.221 15.917 1.00 63.69 657 ASP A N 1
ATOM 5208 C CA . ASP A 1 657 ? 8.915 15.268 16.963 1.00 63.69 657 ASP A CA 1
ATOM 5209 C C . ASP A 1 657 ? 9.054 15.926 18.361 1.00 63.69 657 ASP A C 1
ATOM 5211 O O . ASP A 1 657 ? 9.346 15.239 19.350 1.00 63.69 657 ASP A O 1
ATOM 5215 N N . ALA A 1 658 ? 8.892 17.252 18.472 1.00 74.56 658 ALA A N 1
ATOM 5216 C CA . ALA A 1 658 ? 9.149 18.007 19.697 1.00 74.56 658 ALA A CA 1
ATOM 5217 C C . ALA A 1 658 ? 8.157 17.675 20.830 1.00 74.56 658 ALA A C 1
ATOM 5219 O O . ALA A 1 658 ? 6.959 17.958 20.775 1.00 74.56 658 ALA A O 1
ATOM 5220 N N . ARG A 1 659 ? 8.675 17.125 21.934 1.00 81.69 659 ARG A N 1
ATOM 5221 C CA . ARG A 1 659 ? 7.876 16.721 23.100 1.00 81.69 659 ARG A CA 1
ATOM 5222 C C . ARG A 1 659 ? 7.849 17.815 24.150 1.00 81.69 659 ARG A C 1
ATOM 5224 O O . ARG A 1 659 ? 8.896 18.244 24.634 1.00 81.69 659 ARG A O 1
ATOM 5231 N N . THR A 1 660 ? 6.642 18.215 24.540 1.00 85.81 660 THR A N 1
ATOM 5232 C CA . THR A 1 660 ? 6.410 19.224 25.577 1.00 85.81 660 THR A CA 1
ATOM 5233 C C . THR A 1 660 ? 6.016 18.557 26.893 1.00 85.81 660 THR A C 1
ATOM 5235 O O . THR A 1 660 ? 5.016 17.850 26.966 1.00 85.81 660 THR A O 1
ATOM 5238 N N . PHE A 1 661 ? 6.781 18.816 27.950 1.00 88.06 661 PHE A N 1
ATOM 5239 C CA . PHE A 1 661 ? 6.508 18.375 29.316 1.00 88.06 661 PHE A CA 1
ATOM 5240 C C . PHE A 1 661 ? 6.276 19.597 30.201 1.00 88.06 661 PHE A C 1
ATOM 5242 O O . PHE A 1 661 ? 7.036 20.560 30.117 1.00 88.06 661 PHE A O 1
ATOM 5249 N N . SER A 1 662 ? 5.280 19.572 31.084 1.00 87.44 662 SER A N 1
ATOM 5250 C CA . SER A 1 662 ? 4.986 20.707 31.964 1.00 87.44 662 SER A CA 1
ATOM 5251 C C . SER A 1 662 ? 4.749 20.299 33.418 1.00 87.44 662 SER A C 1
ATOM 5253 O O . SER A 1 662 ? 4.445 19.146 33.732 1.00 87.44 662 SER A O 1
ATOM 5255 N N . CYS A 1 663 ? 4.926 21.260 34.325 1.00 86.88 663 CYS A N 1
ATOM 5256 C CA . CYS A 1 663 ? 4.480 21.170 35.712 1.00 86.88 663 CYS A CA 1
ATOM 5257 C C . CYS A 1 663 ? 4.074 22.556 36.236 1.00 86.88 663 CYS A C 1
ATOM 5259 O O . CYS A 1 663 ? 4.702 23.563 35.896 1.00 86.88 663 CYS A O 1
ATOM 5261 N N . GLN A 1 664 ? 3.057 22.607 37.097 1.00 86.25 664 GLN A N 1
ATOM 5262 C CA . GLN A 1 664 ? 2.573 23.835 37.732 1.00 86.25 664 GLN A CA 1
ATOM 5263 C C . GLN A 1 664 ? 2.489 23.660 39.253 1.00 86.25 664 GLN A C 1
ATOM 5265 O O . GLN A 1 664 ? 2.168 22.581 39.750 1.00 86.25 664 GLN A O 1
ATOM 5270 N N . VAL A 1 665 ? 2.791 24.728 39.993 1.00 84.75 665 VAL A N 1
ATOM 5271 C CA . VAL A 1 665 ? 2.671 24.821 41.451 1.00 84.75 665 VAL A CA 1
ATOM 5272 C C . VAL A 1 665 ? 2.058 26.177 41.796 1.00 84.75 665 VAL A C 1
ATOM 5274 O O . VAL A 1 665 ? 2.694 27.211 41.601 1.00 84.75 665 VAL A O 1
ATOM 5277 N N . ASP A 1 666 ? 0.839 26.180 42.336 1.00 77.94 666 ASP A N 1
ATOM 5278 C CA . ASP A 1 666 ? 0.075 27.415 42.584 1.00 77.94 666 ASP A CA 1
ATOM 5279 C C . ASP A 1 666 ? 0.707 28.335 43.645 1.00 77.94 666 ASP A C 1
ATOM 5281 O O . ASP A 1 666 ? 0.507 29.550 43.620 1.00 77.94 666 ASP A O 1
ATOM 5285 N N . GLU A 1 667 ? 1.486 27.779 44.579 1.00 81.38 667 GLU A N 1
ATOM 5286 C CA . GLU A 1 667 ? 2.185 28.551 45.608 1.00 81.38 667 GLU A CA 1
ATOM 5287 C C . GLU A 1 667 ? 3.552 27.943 45.969 1.00 81.38 667 GLU A C 1
ATOM 5289 O O . GLU A 1 667 ? 3.659 27.020 46.778 1.00 81.38 667 GLU A O 1
ATOM 5294 N N . LEU A 1 668 ? 4.627 28.504 45.408 1.00 82.88 668 LEU A N 1
ATOM 5295 C CA . LEU A 1 668 ? 5.999 28.253 45.844 1.00 82.88 668 LEU A CA 1
ATOM 5296 C C . LEU A 1 668 ? 6.396 29.254 46.938 1.00 82.88 668 LEU A C 1
ATOM 5298 O O . LEU A 1 668 ? 6.492 30.459 46.692 1.00 82.88 668 LEU A O 1
ATOM 5302 N N . LEU A 1 669 ? 6.690 28.736 48.134 1.00 83.50 669 LEU A N 1
ATOM 5303 C CA . LEU A 1 669 ? 7.228 29.505 49.260 1.00 83.50 669 LEU A CA 1
ATOM 5304 C C . LEU A 1 669 ? 8.739 29.299 49.408 1.00 83.50 669 LEU A C 1
ATOM 5306 O O . LEU A 1 669 ? 9.215 28.168 49.569 1.00 83.50 669 LEU A O 1
ATOM 5310 N N . LEU A 1 670 ? 9.487 30.402 49.407 1.00 84.19 670 LEU A N 1
ATOM 5311 C CA . LEU A 1 670 ? 10.925 30.448 49.676 1.00 84.19 670 LEU A CA 1
ATOM 5312 C C . LEU A 1 670 ? 11.187 30.928 51.109 1.00 84.19 670 LEU A C 1
ATOM 5314 O O . LEU A 1 670 ? 10.603 31.911 51.572 1.00 84.19 670 LEU A O 1
ATOM 5318 N N . ASP A 1 671 ? 12.079 30.229 51.807 1.00 82.50 671 ASP A N 1
ATOM 5319 C CA . ASP A 1 671 ? 12.489 30.574 53.167 1.00 82.50 671 ASP A CA 1
ATOM 5320 C C . ASP A 1 671 ? 13.339 31.856 53.142 1.00 82.50 671 ASP A C 1
ATOM 5322 O O . ASP A 1 671 ? 14.307 31.951 52.387 1.00 82.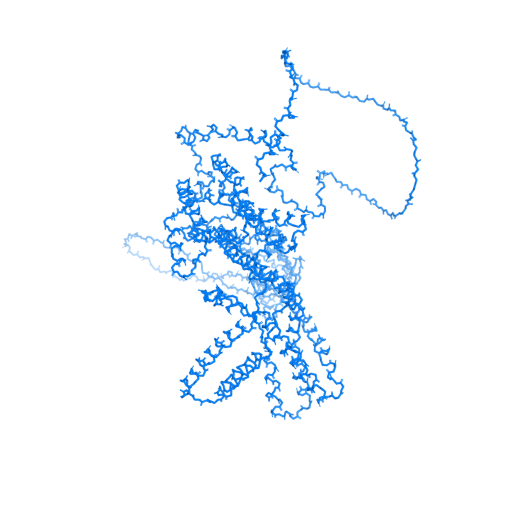50 671 ASP A O 1
ATOM 5326 N N . LYS A 1 672 ? 12.965 32.854 53.949 1.00 79.06 672 LYS A N 1
ATOM 5327 C CA . LYS A 1 672 ? 13.648 34.154 54.021 1.00 79.06 672 LYS A CA 1
ATOM 5328 C C . LYS A 1 672 ? 14.933 34.111 54.841 1.00 79.06 672 LYS A C 1
ATOM 5330 O O . LYS A 1 672 ? 15.757 35.009 54.679 1.00 79.06 672 LYS A O 1
ATOM 5335 N N . GLU A 1 673 ? 15.112 33.116 55.701 1.00 77.25 673 GLU A N 1
ATOM 5336 C CA . GLU A 1 673 ? 16.278 32.991 56.578 1.00 77.25 673 GLU A CA 1
ATOM 5337 C C . GLU A 1 673 ? 17.426 32.248 55.879 1.00 77.25 673 GLU A C 1
ATOM 5339 O O . GLU A 1 673 ? 18.590 32.604 56.059 1.00 77.25 673 GLU A O 1
ATOM 5344 N N . GLN A 1 674 ? 17.109 31.303 54.987 1.00 81.19 674 GLN A N 1
ATOM 5345 C CA . GLN A 1 674 ? 18.097 30.515 54.244 1.00 81.19 674 GLN A CA 1
ATOM 5346 C C . GLN A 1 674 ? 18.762 31.302 53.099 1.00 81.19 674 GLN A C 1
ATOM 5348 O O . GLN A 1 674 ? 18.100 31.830 52.204 1.00 81.19 674 GLN A O 1
ATOM 5353 N N . GLU A 1 675 ? 20.099 31.324 53.082 1.00 80.69 675 GLU A N 1
ATOM 5354 C CA . GLU A 1 675 ? 20.892 31.955 52.013 1.00 80.69 675 GLU A CA 1
ATOM 5355 C C . GLU A 1 675 ? 20.809 31.178 50.688 1.00 80.69 675 GLU A C 1
ATOM 5357 O O . GLU A 1 675 ? 20.746 31.773 49.614 1.00 80.69 675 GLU A O 1
ATOM 5362 N N . LYS A 1 676 ? 20.803 29.843 50.754 1.00 86.50 676 LYS A N 1
ATOM 5363 C CA . LYS A 1 676 ? 20.763 28.937 49.599 1.00 86.50 676 LYS A CA 1
ATOM 5364 C C . LYS A 1 676 ? 19.795 27.802 49.902 1.00 86.50 676 LYS A C 1
ATOM 5366 O O . LYS A 1 676 ? 19.956 27.135 50.918 1.00 86.50 676 LYS A O 1
ATOM 5371 N N . GLN A 1 677 ? 18.822 27.572 49.025 1.00 89.25 677 GLN A N 1
ATOM 5372 C CA . GLN A 1 677 ? 17.798 26.545 49.224 1.00 89.25 677 GLN A CA 1
ATOM 5373 C C . GLN A 1 677 ? 17.446 25.834 47.917 1.00 89.25 677 GLN A C 1
ATOM 5375 O O . GLN A 1 677 ? 17.363 26.456 46.856 1.00 89.25 677 GLN A O 1
ATOM 5380 N N . TRP A 1 678 ? 17.218 24.526 48.005 1.00 89.69 678 TRP A N 1
ATOM 5381 C CA . TRP A 1 678 ? 16.675 23.727 46.911 1.00 89.69 678 TRP A CA 1
ATOM 5382 C C . TRP A 1 678 ? 15.157 23.617 47.046 1.00 89.69 678 TRP A C 1
ATOM 5384 O O . TRP A 1 678 ? 14.628 23.464 48.148 1.00 89.69 678 TRP A O 1
ATOM 5394 N N . LYS A 1 679 ? 14.456 23.667 45.915 1.00 89.50 679 LYS A N 1
ATOM 5395 C CA . LYS A 1 679 ? 13.021 23.396 45.809 1.00 89.50 679 LYS A CA 1
ATOM 5396 C C . LYS A 1 679 ? 12.799 22.409 44.673 1.00 89.50 679 LYS A C 1
ATOM 5398 O O . LYS A 1 679 ? 13.388 22.561 43.605 1.00 89.50 679 LYS A O 1
ATOM 5403 N N . GLN A 1 680 ? 11.958 21.409 44.914 1.00 86.94 680 GLN A N 1
ATOM 5404 C CA . GLN A 1 680 ? 11.504 20.496 43.874 1.00 86.94 680 GLN A CA 1
ATOM 5405 C C . GLN A 1 680 ? 10.125 20.941 43.382 1.00 86.94 680 GLN A C 1
ATOM 5407 O O . GLN A 1 680 ? 9.229 21.170 44.193 1.00 86.94 680 GLN A O 1
ATOM 5412 N N . LEU A 1 681 ? 9.971 21.049 42.065 1.00 84.94 681 LEU A N 1
ATOM 5413 C CA . LEU A 1 681 ? 8.685 21.172 41.379 1.00 84.94 681 LEU A CA 1
ATOM 5414 C C . LEU A 1 681 ? 8.357 19.822 40.733 1.00 84.94 681 LEU A C 1
ATOM 5416 O O . LEU A 1 681 ? 9.271 19.115 40.304 1.00 84.94 681 LEU A O 1
ATOM 5420 N N . GLY A 1 682 ? 7.073 19.468 40.686 1.00 76.44 682 GLY A N 1
ATOM 5421 C CA . GLY A 1 682 ? 6.620 18.126 40.314 1.00 76.44 682 GLY A CA 1
ATOM 5422 C C . GLY A 1 682 ? 6.818 17.111 41.450 1.00 76.44 682 GLY A C 1
ATOM 5423 O O . GLY A 1 682 ? 7.934 16.874 41.926 1.00 76.44 682 GLY A O 1
ATOM 5424 N N . GLN A 1 683 ? 5.715 16.514 41.905 1.00 68.56 683 GLN A N 1
ATOM 5425 C CA . GLN A 1 683 ? 5.720 15.424 42.894 1.00 68.56 683 GLN A CA 1
ATOM 5426 C C . GLN A 1 683 ? 5.398 14.065 42.258 1.00 68.56 683 GLN A C 1
ATOM 5428 O O . GLN A 1 683 ? 5.901 13.045 42.722 1.00 68.56 683 GLN A O 1
ATOM 5433 N N . ASP A 1 684 ? 4.613 14.065 41.180 1.00 71.44 684 ASP A N 1
ATOM 5434 C CA . ASP A 1 684 ? 4.262 12.874 40.410 1.00 71.44 684 ASP A CA 1
ATOM 5435 C C . ASP A 1 684 ? 5.453 12.377 39.565 1.00 71.44 684 ASP A C 1
ATOM 5437 O O . ASP A 1 684 ? 6.262 13.165 39.068 1.00 71.44 684 ASP A O 1
ATOM 5441 N N . ALA A 1 685 ? 5.558 11.060 39.393 1.00 68.12 685 ALA A N 1
ATOM 5442 C CA . ALA A 1 685 ? 6.489 10.428 38.466 1.00 68.12 685 ALA A CA 1
ATOM 5443 C C . ALA A 1 685 ? 6.050 10.571 36.994 1.00 68.12 685 ALA A C 1
ATOM 5445 O O . ALA A 1 685 ? 6.899 10.450 36.112 1.00 68.12 685 ALA A O 1
ATOM 5446 N N . ALA A 1 686 ? 4.765 10.848 36.739 1.00 69.69 686 ALA A N 1
ATOM 5447 C CA . ALA A 1 686 ? 4.196 11.061 35.406 1.00 69.69 686 ALA A CA 1
ATOM 5448 C C . ALA A 1 686 ? 4.356 12.499 34.863 1.00 69.69 686 ALA A C 1
ATOM 5450 O O . ALA A 1 686 ? 4.060 12.746 33.696 1.00 69.69 686 ALA A O 1
ATOM 5451 N N . GLN A 1 687 ? 4.830 13.454 35.674 1.00 80.25 687 GLN A N 1
ATOM 5452 C CA . GLN A 1 687 ? 4.980 14.867 35.291 1.00 80.25 687 GLN A CA 1
ATOM 5453 C C . GLN A 1 687 ? 6.450 15.308 35.218 1.00 80.25 687 GLN A C 1
ATOM 5455 O O . GLN A 1 687 ? 7.351 14.629 35.718 1.00 80.25 687 GLN A O 1
ATOM 5460 N N . LEU A 1 688 ? 6.702 16.478 34.616 1.00 86.56 688 LEU A N 1
ATOM 5461 C CA . LEU A 1 688 ? 8.025 17.108 34.631 1.00 86.56 688 LEU A CA 1
ATOM 5462 C C . LEU A 1 688 ? 8.462 17.373 36.079 1.00 86.56 688 LEU A C 1
ATOM 5464 O O . LEU A 1 688 ? 7.755 18.039 36.836 1.00 86.56 688 LEU A O 1
ATOM 5468 N N . ARG A 1 689 ? 9.651 16.895 36.460 1.00 89.06 689 ARG A N 1
ATOM 5469 C CA . ARG A 1 689 ? 10.241 17.176 37.775 1.00 89.06 689 ARG A CA 1
ATOM 5470 C C . ARG A 1 689 ? 11.462 18.069 37.629 1.00 89.06 689 ARG A C 1
ATOM 5472 O O . ARG A 1 689 ? 12.402 17.736 36.908 1.00 89.06 689 ARG A O 1
ATOM 5479 N N . LEU A 1 690 ? 11.468 19.188 38.347 1.00 90.19 690 LEU A N 1
ATOM 5480 C CA . LEU A 1 690 ? 12.559 20.163 38.336 1.00 90.19 690 LEU A CA 1
ATOM 5481 C C . LEU A 1 690 ? 13.146 20.314 39.734 1.00 90.19 690 LEU A C 1
ATOM 5483 O O . LEU A 1 690 ? 12.410 20.488 40.703 1.00 90.19 690 LEU A O 1
ATOM 5487 N N . GLN A 1 691 ? 14.471 20.313 39.841 1.00 89.81 691 GLN A N 1
ATOM 5488 C CA . GLN A 1 691 ? 15.179 20.734 41.048 1.00 89.81 691 GLN A CA 1
ATOM 5489 C C . GLN A 1 691 ? 15.776 22.116 40.796 1.00 89.81 691 GLN A C 1
ATOM 5491 O O . GLN A 1 691 ? 16.665 22.276 39.959 1.00 89.81 691 GLN A O 1
ATOM 5496 N N . LEU A 1 692 ? 15.263 23.113 41.515 1.00 91.12 692 LEU A N 1
ATOM 5497 C CA . LEU A 1 692 ? 15.635 24.518 41.388 1.00 91.12 692 LEU A CA 1
ATOM 5498 C C . LEU A 1 692 ? 16.424 24.965 42.619 1.00 91.12 692 LEU A C 1
ATOM 5500 O O . LEU A 1 692 ? 15.968 24.787 43.752 1.00 91.12 692 LEU A O 1
ATOM 5504 N N . LYS A 1 693 ? 17.593 25.572 42.407 1.00 90.12 693 LYS A N 1
ATOM 5505 C CA . LYS A 1 693 ? 18.441 26.101 43.480 1.00 90.12 693 LYS A CA 1
ATOM 5506 C C . LYS A 1 693 ? 18.356 27.618 43.538 1.00 90.12 693 LYS A C 1
ATOM 5508 O O . LYS A 1 693 ? 18.934 28.312 42.700 1.00 90.12 693 LYS A O 1
ATOM 5513 N N . PHE A 1 694 ? 17.706 28.142 44.566 1.00 89.75 694 PHE A N 1
ATOM 5514 C CA . PHE A 1 694 ? 17.595 29.578 44.795 1.00 89.75 694 PHE A CA 1
ATOM 5515 C C . PHE A 1 694 ? 18.713 30.068 45.715 1.00 89.75 694 PHE A C 1
ATOM 5517 O O . PHE A 1 694 ? 18.984 29.461 46.754 1.00 89.75 694 PHE A O 1
ATOM 5524 N N . THR A 1 695 ? 19.333 31.189 45.348 1.00 87.44 695 THR A N 1
ATOM 5525 C CA . THR A 1 695 ? 20.259 31.940 46.204 1.00 87.44 695 THR A CA 1
ATOM 5526 C C . THR A 1 695 ? 19.621 33.282 46.562 1.00 87.44 695 THR A C 1
ATOM 5528 O O . THR A 1 695 ? 19.143 34.008 45.689 1.00 87.44 695 THR A O 1
ATOM 5531 N N . ARG A 1 696 ? 19.578 33.607 47.854 1.00 83.25 696 ARG A N 1
ATOM 5532 C CA . ARG A 1 696 ? 19.021 34.854 48.384 1.00 83.25 696 ARG A CA 1
ATOM 5533 C C . ARG A 1 696 ? 19.922 36.033 48.018 1.00 83.25 696 ARG A C 1
ATOM 5535 O O . ARG A 1 696 ? 21.132 35.986 48.221 1.00 83.25 696 ARG A O 1
ATOM 5542 N N . LYS A 1 697 ? 19.315 37.122 47.552 1.00 77.25 697 LYS A N 1
ATOM 5543 C CA . LYS A 1 697 ? 19.985 38.384 47.224 1.00 77.25 697 LYS A CA 1
ATOM 5544 C C . LYS A 1 697 ? 19.381 39.487 48.095 1.00 77.25 697 LYS A C 1
ATOM 5546 O O . LYS A 1 697 ? 18.173 39.722 48.082 1.00 77.25 697 LYS A O 1
ATOM 5551 N N . ALA A 1 698 ? 20.211 40.109 48.928 1.00 60.28 698 ALA A N 1
ATOM 5552 C CA . ALA A 1 698 ? 19.777 41.118 49.890 1.00 60.28 698 ALA A CA 1
ATOM 5553 C C . ALA A 1 698 ? 20.156 42.523 49.404 1.00 60.28 698 ALA A C 1
ATOM 5555 O O . ALA A 1 698 ? 21.330 42.887 49.408 1.00 60.28 698 ALA A O 1
ATOM 5556 N N . GLN A 1 699 ? 19.157 43.324 49.022 1.00 52.06 699 GLN A N 1
ATOM 5557 C CA . GLN A 1 699 ? 19.311 44.759 48.771 1.00 52.06 699 GLN A CA 1
ATOM 5558 C C . GLN A 1 699 ? 18.265 45.538 49.585 1.00 52.06 699 GLN A C 1
ATOM 5560 O O . GLN A 1 699 ? 17.114 45.715 49.185 1.00 52.06 699 GLN A O 1
ATOM 5565 N N . GLY A 1 700 ? 18.680 46.000 50.768 1.00 57.19 700 GLY A N 1
ATOM 5566 C CA . GLY A 1 700 ? 17.847 46.800 51.669 1.00 57.19 700 GLY A CA 1
ATOM 5567 C C . GLY A 1 700 ? 16.631 46.047 52.226 1.00 57.19 700 GLY A C 1
ATOM 5568 O O . GLY A 1 700 ? 16.720 44.889 52.621 1.00 57.19 700 GLY A O 1
ATOM 5569 N N . LEU A 1 701 ? 15.484 46.732 52.274 1.00 51.50 701 LEU A N 1
ATOM 5570 C CA . LEU A 1 701 ? 14.225 46.250 52.866 1.00 51.50 701 LEU A CA 1
ATOM 5571 C C . LEU A 1 701 ? 13.475 45.193 52.028 1.00 51.50 701 LEU A C 1
ATOM 5573 O O . LEU A 1 701 ? 12.415 44.728 52.448 1.00 51.50 701 LEU A O 1
ATOM 5577 N N . ARG A 1 702 ? 13.986 44.807 50.851 1.00 59.03 702 ARG A N 1
ATOM 5578 C CA . ARG A 1 702 ? 13.387 43.768 49.996 1.00 59.03 702 ARG A CA 1
ATOM 5579 C C . ARG A 1 702 ? 14.275 42.525 49.963 1.00 59.03 702 ARG A C 1
ATOM 5581 O O . ARG A 1 702 ? 15.493 42.613 49.839 1.00 59.03 702 ARG A O 1
ATOM 5588 N N . THR A 1 703 ? 13.644 41.359 50.084 1.00 66.12 703 THR A N 1
ATOM 5589 C CA . THR A 1 703 ? 14.292 40.047 49.957 1.00 66.12 703 THR A CA 1
ATOM 5590 C C . THR A 1 703 ? 13.890 39.423 48.626 1.00 66.12 703 THR A C 1
ATOM 5592 O O . THR A 1 703 ? 12.726 39.069 48.442 1.00 66.12 703 THR A O 1
ATOM 5595 N N . GLY A 1 704 ? 14.850 39.334 47.704 1.00 76.00 704 GLY A N 1
ATOM 5596 C CA . GLY A 1 704 ? 14.709 38.666 46.411 1.00 76.00 704 GLY A CA 1
ATOM 5597 C C . GLY A 1 704 ? 15.534 37.380 46.357 1.00 76.00 704 GLY A C 1
ATOM 5598 O O . GLY A 1 704 ? 16.466 37.185 47.146 1.00 76.00 704 GLY A O 1
ATOM 5599 N N . PHE A 1 705 ? 15.194 36.498 45.422 1.00 84.44 705 PHE A N 1
ATOM 5600 C CA . PHE A 1 705 ? 15.909 35.246 45.180 1.00 84.44 705 PHE A CA 1
ATOM 5601 C C . PHE A 1 705 ? 16.254 35.114 43.699 1.00 84.44 705 PHE A C 1
ATOM 5603 O O . PHE A 1 705 ? 15.428 35.418 42.845 1.00 84.44 705 PHE A O 1
ATOM 5610 N N . VAL A 1 706 ? 17.457 34.628 43.403 1.00 87.00 706 VAL A N 1
ATOM 5611 C CA . VAL A 1 706 ? 17.931 34.371 42.036 1.00 87.00 706 VAL A CA 1
ATOM 5612 C C . VAL A 1 706 ? 18.098 32.866 41.841 1.00 87.00 706 VAL A C 1
ATOM 5614 O O . VAL A 1 706 ? 18.580 32.166 42.741 1.00 87.00 706 VAL A O 1
ATOM 5617 N N . LEU A 1 707 ? 17.690 32.357 40.678 1.00 87.19 707 LEU A N 1
ATOM 5618 C CA . LEU A 1 707 ? 17.868 30.956 40.302 1.00 87.19 707 LEU A CA 1
ATOM 5619 C C . LEU A 1 707 ? 19.328 30.711 39.888 1.00 87.19 707 LEU A C 1
ATOM 5621 O O . LEU A 1 707 ? 19.867 31.423 39.050 1.00 87.19 707 LEU A O 1
ATOM 5625 N N . SER A 1 708 ? 19.979 29.727 40.509 1.00 85.31 708 SER A N 1
ATOM 5626 C CA . SER A 1 708 ? 21.440 29.534 40.434 1.00 85.31 708 SER A CA 1
ATOM 5627 C C . SER A 1 708 ? 21.893 28.169 39.909 1.00 85.31 708 SER A C 1
ATOM 5629 O O . SER A 1 708 ? 23.041 28.033 39.501 1.00 85.31 708 SER A O 1
ATOM 5631 N N . ASP A 1 709 ? 21.022 27.161 39.934 1.00 87.38 709 ASP A N 1
ATOM 5632 C CA . ASP A 1 709 ? 21.231 25.842 39.323 1.00 87.38 709 ASP A CA 1
ATOM 5633 C C . ASP A 1 709 ? 19.852 25.231 39.032 1.00 87.38 709 ASP A C 1
ATOM 5635 O O . ASP A 1 709 ? 18.892 25.475 39.777 1.00 87.38 709 ASP A O 1
ATOM 5639 N N . VAL A 1 710 ? 19.755 24.468 37.945 1.00 90.88 710 VAL A N 1
ATOM 5640 C CA . VAL A 1 710 ? 18.509 23.880 37.440 1.00 90.88 710 VAL A CA 1
ATOM 5641 C C . VAL A 1 710 ? 18.801 22.473 36.946 1.00 90.88 710 VAL A C 1
ATOM 5643 O O . VAL A 1 710 ? 19.674 22.272 36.102 1.00 90.88 710 VAL A O 1
ATOM 5646 N N . ARG A 1 711 ? 18.046 21.493 37.444 1.00 91.31 711 ARG A N 1
ATOM 5647 C CA . ARG A 1 711 ? 18.109 20.109 36.960 1.00 91.31 711 ARG A CA 1
ATOM 5648 C C . ARG A 1 711 ? 16.728 19.645 36.553 1.00 91.31 711 ARG A C 1
ATOM 5650 O O . ARG A 1 711 ? 15.797 19.728 37.355 1.00 91.31 711 ARG A O 1
ATOM 5657 N N . ALA A 1 712 ? 16.615 19.147 35.332 1.00 89.25 712 ALA A N 1
ATOM 5658 C CA . ALA A 1 712 ? 15.384 18.600 34.792 1.00 89.25 712 ALA A CA 1
ATOM 5659 C C . ALA A 1 712 ? 15.389 17.070 34.874 1.00 89.25 712 ALA A C 1
ATOM 5661 O O . ALA A 1 712 ? 16.415 16.410 34.720 1.00 89.25 712 ALA A O 1
ATOM 5662 N N . THR A 1 713 ? 14.224 16.500 35.152 1.00 89.06 713 THR A N 1
ATOM 5663 C CA . THR A 1 713 ? 13.947 15.068 35.054 1.00 89.06 713 THR A CA 1
ATOM 5664 C C . THR A 1 713 ? 12.631 14.919 34.315 1.00 89.06 713 THR A C 1
ATOM 5666 O O . THR A 1 713 ? 11.585 15.301 34.846 1.00 89.06 713 THR A O 1
ATOM 5669 N N . ILE A 1 714 ? 12.685 14.390 33.096 1.00 87.00 714 ILE A N 1
ATOM 5670 C CA . ILE A 1 714 ? 11.468 14.044 32.360 1.00 87.00 714 ILE A CA 1
ATOM 5671 C C . ILE A 1 714 ? 10.844 12.773 32.956 1.00 87.00 714 ILE A C 1
ATOM 5673 O O . ILE A 1 714 ? 11.564 11.955 33.547 1.00 87.00 714 ILE A O 1
ATOM 5677 N N . PRO A 1 715 ? 9.514 12.599 32.854 1.00 82.19 715 PRO A N 1
ATOM 5678 C CA . PRO A 1 715 ? 8.891 11.321 33.174 1.00 82.19 715 PRO A CA 1
ATOM 5679 C C . PRO A 1 715 ? 9.490 10.212 32.290 1.00 82.19 715 PRO A C 1
ATOM 5681 O O . PRO A 1 715 ? 9.872 10.478 31.144 1.00 82.19 715 PRO A O 1
ATOM 5684 N N . PRO A 1 716 ? 9.611 8.970 32.796 1.00 71.44 716 PRO A N 1
ATOM 5685 C CA . PRO A 1 716 ? 10.045 7.854 31.969 1.00 71.44 716 PRO A CA 1
ATOM 5686 C C . PRO A 1 716 ? 9.057 7.684 30.813 1.00 71.44 716 PRO A C 1
ATOM 5688 O O . PRO A 1 716 ? 7.847 7.663 31.028 1.00 71.44 716 PRO A O 1
ATOM 5691 N N . LEU A 1 717 ? 9.579 7.560 29.593 1.00 61.59 717 LEU A N 1
ATOM 5692 C CA . LEU A 1 717 ? 8.762 7.304 28.413 1.00 61.59 717 LEU A CA 1
ATOM 5693 C C . LEU A 1 717 ? 8.098 5.930 28.569 1.00 61.59 717 LEU A C 1
ATOM 5695 O O . LEU A 1 717 ? 8.756 4.901 28.408 1.00 61.59 717 LEU A O 1
ATOM 5699 N N . SER A 1 718 ? 6.807 5.909 28.900 1.00 45.12 718 SER A N 1
ATOM 5700 C CA . SER A 1 718 ? 6.005 4.694 28.813 1.00 45.12 718 SER A CA 1
ATOM 5701 C C . SER A 1 718 ? 5.957 4.255 27.353 1.00 45.12 718 SER A C 1
ATOM 5703 O O . SER A 1 718 ? 5.610 5.043 26.471 1.00 45.12 718 SER A O 1
ATOM 5705 N N . ALA A 1 719 ? 6.315 2.999 27.089 1.00 38.19 719 ALA A N 1
ATOM 5706 C CA . ALA A 1 719 ? 6.092 2.398 25.784 1.00 38.19 719 ALA A CA 1
ATOM 5707 C C . ALA A 1 719 ? 4.573 2.320 25.554 1.00 38.19 719 ALA A C 1
ATOM 5709 O O . ALA A 1 719 ? 3.889 1.552 26.227 1.00 38.19 719 ALA A O 1
ATOM 5710 N N . GLY A 1 720 ? 4.057 3.166 24.659 1.00 36.16 720 GLY A N 1
ATOM 5711 C CA . GLY A 1 720 ? 2.623 3.404 24.489 1.00 36.16 720 GLY A CA 1
ATOM 5712 C C . GLY A 1 720 ? 2.059 4.390 25.522 1.00 36.16 720 GLY A C 1
ATOM 5713 O O . GLY A 1 720 ? 2.090 4.149 26.727 1.00 36.16 720 GLY A O 1
ATOM 5714 N N . GLY A 1 721 ? 1.530 5.518 25.047 1.00 29.02 721 GLY A N 1
ATOM 5715 C CA . GLY A 1 721 ? 0.912 6.542 25.895 1.00 29.02 721 GLY A CA 1
ATOM 5716 C C . GLY A 1 721 ? 0.812 7.879 25.174 1.00 29.02 721 GLY A C 1
ATOM 5717 O O . GLY A 1 721 ? 1.714 8.705 25.287 1.00 29.02 721 GLY A O 1
ATOM 5718 N N . ALA A 1 722 ? -0.268 8.074 24.413 1.00 31.34 722 ALA A N 1
ATOM 5719 C CA . ALA A 1 722 ? -0.536 9.331 23.720 1.00 31.34 722 ALA A CA 1
ATOM 5720 C C . ALA A 1 722 ? -0.593 10.505 24.713 1.00 31.34 722 ALA A C 1
ATOM 5722 O O . ALA A 1 722 ? -1.161 10.387 25.802 1.00 31.34 722 ALA A O 1
ATOM 5723 N N . ALA A 1 723 ? -0.004 11.639 24.333 1.00 31.73 723 ALA A N 1
ATOM 5724 C CA . ALA A 1 723 ? -0.018 12.839 25.155 1.00 31.73 723 ALA A CA 1
ATOM 5725 C C . ALA A 1 723 ? -1.448 13.388 25.257 1.00 31.73 723 ALA A C 1
ATOM 5727 O O . ALA A 1 723 ? -2.028 13.823 24.264 1.00 31.73 723 ALA A O 1
ATOM 5728 N N . ALA A 1 724 ? -2.009 13.397 26.466 1.00 28.17 724 ALA A N 1
ATOM 5729 C CA . ALA A 1 724 ? -3.261 14.089 26.731 1.00 28.17 724 ALA A CA 1
ATOM 5730 C C . ALA A 1 724 ? -3.020 15.606 26.684 1.00 28.17 724 ALA A C 1
ATOM 5732 O O . ALA A 1 724 ? -2.481 16.186 27.626 1.00 28.17 724 ALA A O 1
ATOM 5733 N N . SER A 1 725 ? -3.413 16.245 25.583 1.00 27.72 725 SER A N 1
ATOM 5734 C CA . SER A 1 725 ? -3.489 17.702 25.486 1.00 27.72 725 SER A CA 1
ATOM 5735 C C . SER A 1 725 ? -4.656 18.229 26.327 1.00 27.72 725 SER A C 1
ATOM 5737 O O . SER A 1 725 ? -5.802 17.833 26.097 1.00 27.72 725 SER A O 1
ATOM 5739 N N . SER A 1 726 ? -4.368 19.144 27.255 1.00 27.73 726 SER A N 1
ATOM 5740 C CA . SER A 1 726 ? -5.350 19.938 28.010 1.00 27.73 726 SER A CA 1
ATOM 5741 C C . SER A 1 726 ? -5.038 21.425 27.900 1.00 27.73 726 SER A C 1
ATOM 5743 O O . SER A 1 726 ? -3.878 21.762 28.241 1.00 27.73 726 SER A O 1
#